Protein AF-0000000080791227 (afdb_homodimer)

Sequence (488 aa):
MPSHAVRETRANKLRRFLRPTVAQGVLGIAFCLVAAVGVVQIRSTATVDPYSSMRRADLVQMLAGLNAESGRLDEQINQLKGTRDDLRSGVDSSNVAADQASQRLSQLELLAGTVPAQGPGIRITISAPAGKVTANAMLDNIEELRDAGAEAIEINDSLRVVASTWFADGDNVLIANGQQLSLPLTVDVIGEPHELAEASRFRGGLVSQMESQKVGGSVKIDTPAQVEIDSTATVTTPRWAKPAMPSHAVRETRANKLRRFLRPTVAQGVLGIAFCLVAAVGVVQIRSTATVDPYSSMRRADLVQMLAGLNAESGRLDEQINQLKGTRDDLRSGVDSSNVAADQASQRLSQLELLAGTVPAQGPGIRITISAPAGKVTANAMLDNIEELRDAGAEAIEINDSLRVVASTWFADGDNVLIANGQQLSLPLTVDVIGEPHELAEASRFRGGLVSQMESQKVGGSVKIDTPAQVEIDSTATVTTPRWAKPA

Radius of gyration: 34.33 Å; Cα contacts (8 Å, |Δi|>4): 694; chains: 2; bounding box: 68×124×84 Å

pLDDT: mean 75.02, std 24.61, range [28.92, 98.88]

Structure (mmCIF, N/CA/C/O backbone):
data_AF-0000000080791227-model_v1
#
loop_
_entity.id
_entity.type
_entity.pdbx_description
1 polymer 'Division initiation protein'
#
loop_
_atom_site.group_PDB
_atom_site.id
_atom_site.type_symbol
_atom_site.label_atom_id
_atom_site.label_alt_id
_atom_site.label_comp_id
_atom_site.label_asym_id
_atom_site.label_entity_id
_atom_site.label_seq_id
_atom_site.pdbx_PDB_ins_code
_atom_site.Cartn_x
_atom_site.Cartn_y
_atom_site.Cartn_z
_atom_site.occupancy
_atom_site.B_iso_or_equiv
_atom_site.auth_seq_id
_atom_site.auth_comp_id
_atom_site.auth_asym_id
_atom_site.auth_atom_id
_atom_site.pdbx_PDB_model_num
ATOM 1 N N . MET A 1 1 ? -36.656 85 18.703 1 29.25 1 MET A N 1
ATOM 2 C CA . MET A 1 1 ? -35.531 84.938 17.766 1 29.25 1 MET A CA 1
ATOM 3 C C . MET A 1 1 ? -34.781 83.625 17.906 1 29.25 1 MET A C 1
ATOM 5 O O . MET A 1 1 ? -34.281 83.312 18.984 1 29.25 1 MET A O 1
ATOM 9 N N . PRO A 1 2 ? -35 82.5 17.109 1 40.31 2 PRO A N 1
ATOM 10 C CA . PRO A 1 2 ? -34.656 81.125 17.203 1 40.31 2 PRO A CA 1
ATOM 11 C C . PRO A 1 2 ? -33.188 80.812 16.922 1 40.31 2 PRO A C 1
ATOM 13 O O . PRO A 1 2 ? -32.594 81.5 16.094 1 40.31 2 PRO A O 1
ATOM 16 N N . SER A 1 3 ? -32.312 80.562 17.906 1 37.28 3 SER A N 1
ATOM 17 C CA . SER A 1 3 ? -30.891 80.312 18 1 37.28 3 SER A CA 1
ATOM 18 C C . SER A 1 3 ? -30.469 79.125 17.109 1 37.28 3 SER A C 1
ATOM 20 O O . SER A 1 3 ? -31 78.062 17.234 1 37.28 3 SER A O 1
ATOM 22 N N . HIS A 1 4 ? -30.094 79.438 15.836 1 38.78 4 HIS A N 1
ATOM 23 C CA . HIS A 1 4 ? -29.797 78.562 14.711 1 38.78 4 HIS A CA 1
ATOM 24 C C . HIS A 1 4 ? -28.516 77.75 14.969 1 38.78 4 HIS A C 1
ATOM 26 O O . HIS A 1 4 ? -27.438 78.312 15.102 1 38.78 4 HIS A O 1
ATOM 32 N N . ALA A 1 5 ? -28.516 76.688 15.742 1 46.34 5 ALA A N 1
ATOM 33 C CA . ALA A 1 5 ? -27.438 75.75 16.078 1 46.34 5 ALA A CA 1
ATOM 34 C C . ALA A 1 5 ? -26.75 75.25 14.812 1 46.34 5 ALA A C 1
ATOM 36 O O . ALA A 1 5 ? -27.391 74.625 13.961 1 46.34 5 ALA A O 1
ATOM 37 N N . VAL A 1 6 ? -25.781 76 14.383 1 40.78 6 VAL A N 1
ATOM 38 C CA . VAL A 1 6 ? -24.969 75.812 13.195 1 40.78 6 VAL A CA 1
ATOM 39 C C . VAL A 1 6 ? -24.344 74.375 13.227 1 40.78 6 VAL A C 1
ATOM 41 O O . VAL A 1 6 ? -23.703 74 14.211 1 40.78 6 VAL A O 1
ATOM 44 N N . ARG A 1 7 ? -24.797 73.438 12.367 1 40.41 7 ARG A N 1
ATOM 45 C CA . ARG A 1 7 ? -24.484 72.062 12.047 1 40.41 7 ARG A CA 1
ATOM 46 C C . ARG A 1 7 ? -23.047 71.938 11.578 1 40.41 7 ARG A C 1
ATOM 48 O O . ARG A 1 7 ? -22.688 72.375 10.492 1 40.41 7 ARG A O 1
ATOM 55 N N . GLU A 1 8 ? -22.094 72.062 12.508 1 41.81 8 GLU A N 1
ATOM 56 C CA . GLU A 1 8 ? -20.688 71.938 12.188 1 41.81 8 GLU A CA 1
ATOM 57 C C . GLU A 1 8 ? -20.438 70.625 11.438 1 41.81 8 GLU A C 1
ATOM 59 O O . GLU A 1 8 ? -20.781 69.562 11.93 1 41.81 8 GLU A O 1
ATOM 64 N N . THR A 1 9 ? -20.5 70.688 10.086 1 38.62 9 THR A N 1
ATOM 65 C CA . THR A 1 9 ? -20.469 69.562 9.125 1 38.62 9 THR A CA 1
ATOM 66 C C . THR A 1 9 ? -19.156 68.812 9.211 1 38.62 9 THR A C 1
ATOM 68 O O . THR A 1 9 ? -18.094 69.375 9.414 1 38.62 9 THR A O 1
ATOM 71 N N . ARG A 1 10 ? -19.172 67.5 9.359 1 41.47 10 ARG A N 1
ATOM 72 C CA . ARG A 1 10 ? -18.266 66.375 9.523 1 41.47 10 ARG A CA 1
ATOM 73 C C . ARG A 1 10 ? -17.172 66.438 8.453 1 41.47 10 ARG A C 1
ATOM 75 O O . ARG A 1 10 ? -16.344 65.5 8.391 1 41.47 10 ARG A O 1
ATOM 82 N N . ALA A 1 11 ? -17.203 67.312 7.449 1 44.03 11 ALA A N 1
ATOM 83 C CA . ALA A 1 11 ? -16.312 67.25 6.289 1 44.03 11 ALA A CA 1
ATOM 84 C C . ALA A 1 11 ? -14.883 67.562 6.68 1 44.03 11 ALA A C 1
ATOM 86 O O . ALA A 1 11 ? -13.938 67.188 5.992 1 44.03 11 ALA A O 1
ATOM 87 N N . ASN A 1 12 ? -14.664 68.438 7.578 1 40 12 ASN A N 1
ATOM 88 C CA . ASN A 1 12 ? -13.336 69.062 7.691 1 40 12 ASN A CA 1
ATOM 89 C C . ASN A 1 12 ? -12.312 68.062 8.188 1 40 12 ASN A C 1
ATOM 91 O O . ASN A 1 12 ? -11.109 68.312 8.195 1 40 12 ASN A O 1
ATOM 95 N N . LYS A 1 13 ? -12.867 67.062 8.906 1 41.91 13 LYS A N 1
ATOM 96 C CA . LYS A 1 13 ? -11.844 66.25 9.57 1 41.91 13 LYS A CA 1
ATOM 97 C C . LYS A 1 13 ? -11.094 65.375 8.57 1 41.91 13 LYS A C 1
ATOM 99 O O . LYS A 1 13 ? -10.062 64.812 8.906 1 41.91 13 LYS A O 1
ATOM 104 N N . LEU A 1 14 ? -11.641 65.125 7.301 1 41.56 14 LEU A N 1
ATOM 105 C CA . LEU A 1 14 ? -11.016 64.188 6.375 1 41.56 14 LEU A CA 1
ATOM 106 C C . LEU A 1 14 ? -9.773 64.812 5.738 1 41.56 14 LEU A C 1
ATOM 108 O O . LEU A 1 14 ? -8.891 64.062 5.262 1 41.56 14 LEU A O 1
ATOM 112 N N . ARG A 1 15 ? -9.578 66.125 5.539 1 40.09 15 ARG A N 1
ATOM 113 C CA . ARG A 1 15 ? -8.516 66.75 4.766 1 40.09 15 ARG A CA 1
ATOM 114 C C . ARG A 1 15 ? -7.164 66.562 5.449 1 40.09 15 ARG A C 1
ATOM 116 O O . ARG A 1 15 ? -6.117 66.75 4.82 1 40.09 15 ARG A O 1
ATOM 123 N N . ARG A 1 16 ? -7.238 66.688 6.789 1 40.34 16 ARG A N 1
ATOM 124 C CA . ARG A 1 16 ? -5.902 66.812 7.367 1 40.34 16 ARG A CA 1
ATOM 125 C C . ARG A 1 16 ? -5.098 65.562 7.164 1 40.34 16 ARG A C 1
ATOM 127 O O . ARG A 1 16 ? -3.912 65.5 7.5 1 40.34 16 ARG A O 1
ATOM 134 N N . PHE A 1 17 ? -5.801 64.5 6.98 1 42.5 17 PHE A N 1
ATOM 135 C CA . PHE A 1 17 ? -5.039 63.25 6.957 1 42.5 17 PHE A CA 1
ATOM 136 C C . PHE A 1 17 ? -4.219 63.156 5.68 1 42.5 17 PHE A C 1
ATOM 138 O O . PHE A 1 17 ? -3.488 62.188 5.488 1 42.5 17 PHE A O 1
ATOM 145 N N . LEU A 1 18 ? -4.508 63.969 4.559 1 45.19 18 LEU A N 1
ATOM 146 C CA . LEU A 1 18 ? -3.816 63.75 3.291 1 45.19 18 LEU A CA 1
ATOM 147 C C . LEU A 1 18 ? -2.445 64.438 3.301 1 45.19 18 LEU A C 1
ATOM 149 O O . LEU A 1 18 ? -1.857 64.625 2.244 1 45.19 18 LEU A O 1
ATOM 153 N N . ARG A 1 19 ? -1.965 65.125 4.281 1 42.69 19 ARG A N 1
ATOM 154 C CA . ARG A 1 19 ? -0.678 65.75 4.027 1 42.69 19 ARG A CA 1
ATOM 155 C C . ARG A 1 19 ? 0.399 64.688 3.725 1 42.69 19 ARG A C 1
ATOM 157 O O . ARG A 1 19 ? 0.808 63.969 4.609 1 42.69 19 ARG A O 1
ATOM 164 N N . PRO A 1 20 ? 0.589 64.438 2.379 1 48.31 20 PRO A N 1
ATOM 165 C CA . PRO A 1 20 ? 1.566 63.406 1.992 1 48.31 20 PRO A CA 1
ATOM 166 C C . PRO A 1 20 ? 2.998 63.781 2.35 1 48.31 20 PRO A C 1
ATOM 168 O O . PRO A 1 20 ? 3.422 64.938 2.076 1 48.31 20 PRO A O 1
ATOM 171 N N . THR A 1 21 ? 3.557 63.375 3.506 1 48.25 21 THR A N 1
ATOM 172 C CA . THR A 1 21 ? 4.945 63.688 3.803 1 48.25 21 THR A CA 1
ATOM 173 C C . THR A 1 21 ? 5.863 63.25 2.666 1 48.25 21 THR A C 1
ATOM 175 O O . THR A 1 21 ? 5.52 62.375 1.899 1 48.25 21 THR A O 1
ATOM 178 N N . VAL A 1 22 ? 6.887 63.969 2.26 1 54.53 22 VAL A N 1
ATOM 179 C CA . VAL A 1 22 ? 7.895 63.781 1.222 1 54.53 22 VAL A CA 1
ATOM 180 C C . VAL A 1 22 ? 8.32 62.312 1.18 1 54.53 22 VAL A C 1
ATOM 182 O O . VAL A 1 22 ? 8.492 61.75 0.101 1 54.53 22 VAL A O 1
ATOM 185 N N . ALA A 1 23 ? 8.406 61.75 2.34 1 52.22 23 ALA A N 1
ATOM 186 C CA . ALA A 1 23 ? 8.781 60.344 2.414 1 52.22 23 ALA A CA 1
ATOM 187 C C . ALA A 1 23 ? 7.707 59.469 1.802 1 52.22 23 ALA A C 1
ATOM 189 O O . ALA A 1 23 ? 8.016 58.469 1.147 1 52.22 23 ALA A O 1
ATOM 190 N N . GLN A 1 24 ? 6.496 59.812 1.904 1 52.59 24 GLN A N 1
ATOM 191 C CA . GLN A 1 24 ? 5.41 59.062 1.297 1 52.59 24 GLN A CA 1
ATOM 192 C C . GLN A 1 24 ? 5.379 59.25 -0.216 1 52.59 24 GLN A C 1
ATOM 194 O O . GLN A 1 24 ? 5.047 58.312 -0.961 1 52.59 24 GLN A O 1
ATOM 199 N N . GLY A 1 25 ? 5.816 60.375 -0.641 1 56.75 25 GLY A N 1
ATOM 200 C CA . GLY A 1 25 ? 5.926 60.625 -2.068 1 56.75 25 GLY A CA 1
ATOM 201 C C . GLY A 1 25 ? 7.004 59.812 -2.742 1 56.75 25 GLY A C 1
ATOM 202 O O . GLY A 1 25 ? 6.773 59.25 -3.809 1 56.75 25 GLY A O 1
ATOM 203 N N . VAL A 1 26 ? 8.18 59.781 -2.082 1 59.03 26 VAL A N 1
ATOM 204 C CA . VAL A 1 26 ? 9.289 59 -2.639 1 59.03 26 VAL A CA 1
ATOM 205 C C . VAL A 1 26 ? 8.945 57.531 -2.658 1 59.03 26 VAL A C 1
ATOM 207 O O . VAL A 1 26 ? 9.203 56.844 -3.646 1 59.03 26 VAL A O 1
ATOM 210 N N . LEU A 1 27 ? 8.312 57.062 -1.612 1 55.62 27 LEU A N 1
ATOM 211 C CA . LEU A 1 27 ? 7.906 55.656 -1.574 1 55.62 27 LEU A CA 1
ATOM 212 C C . LEU A 1 27 ? 6.816 55.375 -2.602 1 55.62 27 LEU A C 1
ATOM 214 O O . LEU A 1 27 ? 6.801 54.312 -3.227 1 55.62 27 LEU A O 1
ATOM 218 N N . GLY A 1 28 ? 6.012 56.375 -2.836 1 59.16 28 GLY A N 1
ATOM 219 C CA . GLY A 1 28 ? 5 56.219 -3.871 1 59.16 28 GLY A CA 1
ATOM 220 C C . GLY A 1 28 ? 5.586 56.156 -5.27 1 59.16 28 GLY A C 1
ATOM 221 O O . GLY A 1 28 ? 5.195 55.281 -6.066 1 59.16 28 GLY A O 1
ATOM 222 N N . ILE A 1 29 ? 6.57 56.969 -5.48 1 64.56 29 ILE A N 1
ATOM 223 C CA . ILE A 1 29 ? 7.207 56.969 -6.793 1 64.56 29 ILE A CA 1
ATOM 224 C C . ILE A 1 29 ? 8.008 55.688 -6.965 1 64.56 29 ILE A C 1
ATOM 226 O O . ILE A 1 29 ? 7.965 55.031 -8.023 1 64.56 29 ILE A O 1
ATOM 230 N N . ALA A 1 30 ? 8.695 55.281 -5.906 1 56.53 30 ALA A N 1
ATOM 231 C CA . ALA A 1 30 ? 9.43 54.031 -6.004 1 56.53 30 ALA A CA 1
ATOM 232 C C . ALA A 1 30 ? 8.477 52.844 -6.23 1 56.53 30 ALA A C 1
ATOM 234 O O . ALA A 1 30 ? 8.75 51.969 -7.055 1 56.53 30 ALA A O 1
ATOM 235 N N . PHE A 1 31 ? 7.293 52.875 -5.621 1 60.03 31 PHE A N 1
ATOM 236 C CA . PHE A 1 31 ? 6.32 51.812 -5.844 1 60.03 31 PHE A CA 1
ATOM 237 C C . PHE A 1 31 ? 5.719 51.906 -7.242 1 60.03 31 PHE A C 1
ATOM 239 O O . PHE A 1 31 ? 5.52 50.906 -7.914 1 60.03 31 PHE A O 1
ATOM 246 N N . CYS A 1 32 ? 5.523 53.062 -7.699 1 60 32 CYS A N 1
ATOM 247 C CA . CYS A 1 32 ? 5.023 53.25 -9.062 1 60 32 CYS A CA 1
ATOM 248 C C . CYS A 1 32 ? 6.051 52.781 -10.086 1 60 32 CYS A C 1
ATOM 250 O O . CYS A 1 32 ? 5.703 52.125 -11.07 1 60 32 CYS A O 1
ATOM 252 N N . LEU A 1 33 ? 7.289 53 -9.828 1 60.31 33 LEU A N 1
ATOM 253 C CA . LEU A 1 33 ? 8.328 52.562 -10.766 1 60.31 33 LEU A CA 1
ATOM 254 C C . LEU A 1 33 ? 8.5 51.062 -10.734 1 60.31 33 LEU A C 1
ATOM 256 O O . LEU A 1 33 ? 8.617 50.438 -11.789 1 60.31 33 LEU A O 1
ATOM 260 N N . VAL A 1 34 ? 8.453 50.406 -9.555 1 57.75 34 VAL A N 1
ATOM 261 C CA . VAL A 1 34 ? 8.562 48.969 -9.492 1 57.75 34 VAL A CA 1
ATOM 262 C C . VAL A 1 34 ? 7.328 48.312 -10.133 1 57.75 34 VAL A C 1
ATOM 264 O O . VAL A 1 34 ? 7.441 47.344 -10.875 1 57.75 34 VAL A O 1
ATOM 267 N N . ALA A 1 35 ? 6.18 48.906 -9.961 1 53.12 35 ALA A N 1
ATOM 268 C CA . ALA A 1 35 ? 4.973 48.406 -10.602 1 53.12 35 ALA A CA 1
ATOM 269 C C . ALA A 1 35 ? 5.035 48.562 -12.117 1 53.12 35 ALA A C 1
ATOM 271 O O . ALA A 1 35 ? 4.629 47.688 -12.875 1 53.12 35 ALA A O 1
ATOM 272 N N . ALA A 1 36 ? 5.562 49.594 -12.547 1 54.34 36 ALA A N 1
ATOM 273 C CA . ALA A 1 36 ? 5.68 49.844 -13.984 1 54.34 36 ALA A CA 1
ATOM 274 C C . ALA A 1 36 ? 6.672 48.875 -14.625 1 54.34 36 ALA A C 1
ATOM 276 O O . ALA A 1 36 ? 6.422 48.312 -15.703 1 54.34 36 ALA A O 1
ATOM 277 N N . VAL A 1 37 ? 7.832 48.625 -13.992 1 53.78 37 VAL A N 1
ATOM 278 C CA . VAL A 1 37 ? 8.773 47.656 -14.531 1 53.78 37 VAL A CA 1
ATOM 279 C C . VAL A 1 37 ? 8.148 46.25 -14.492 1 53.78 37 VAL A C 1
ATOM 281 O O . VAL A 1 37 ? 8.32 45.469 -15.422 1 53.78 37 VAL A O 1
ATOM 284 N N . GLY A 1 38 ? 7.355 45.906 -13.484 1 45.25 38 GLY A N 1
ATOM 285 C CA . GLY A 1 38 ? 6.652 44.656 -13.43 1 45.25 38 GLY A CA 1
ATOM 286 C C . GLY A 1 38 ? 5.637 44.469 -14.539 1 45.25 38 GLY A C 1
ATOM 287 O 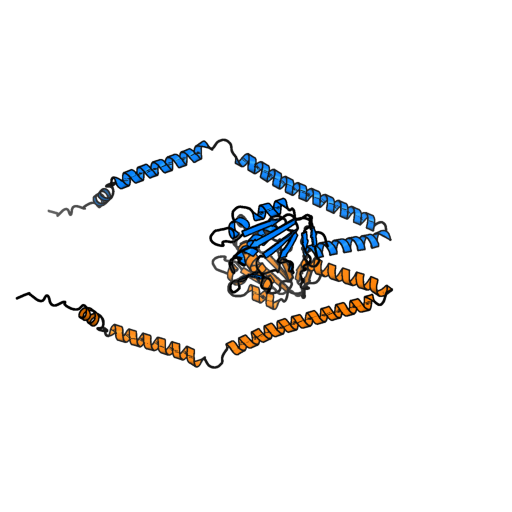O . GLY A 1 38 ? 5.523 43.406 -15.133 1 45.25 38 GLY A O 1
ATOM 288 N N . VAL A 1 39 ? 4.945 45.531 -14.75 1 47.53 39 VAL A N 1
ATOM 289 C CA . VAL A 1 39 ? 3.947 45.438 -15.812 1 47.53 39 VAL A CA 1
ATOM 290 C C . VAL A 1 39 ? 4.641 45.375 -17.172 1 47.53 39 VAL A C 1
ATOM 292 O O . VAL A 1 39 ? 4.199 44.625 -18.062 1 47.53 39 VAL A O 1
ATOM 295 N N . VAL A 1 40 ? 5.664 46.156 -17.344 1 45.12 40 VAL A N 1
ATOM 296 C CA . VAL A 1 40 ? 6.301 46.094 -18.656 1 45.12 40 VAL A CA 1
ATOM 297 C C . VAL A 1 40 ? 6.941 44.719 -18.844 1 45.12 40 VAL A C 1
ATOM 299 O O . VAL A 1 40 ? 6.922 44.188 -19.953 1 45.12 40 VAL A O 1
ATOM 302 N N . GLN A 1 41 ? 7.613 44.156 -17.781 1 39.53 41 GLN A N 1
ATOM 303 C CA . GLN A 1 41 ? 8.242 42.844 -18.031 1 39.53 41 GLN A CA 1
ATOM 304 C C . GLN A 1 41 ? 7.199 41.781 -18.312 1 39.53 41 GLN A C 1
ATOM 306 O O . GLN A 1 41 ? 7.484 40.812 -19 1 39.53 41 GLN A O 1
ATOM 311 N N . ILE A 1 42 ? 6.008 41.875 -17.688 1 35.88 42 ILE A N 1
ATOM 312 C CA . ILE A 1 42 ? 5.02 40.844 -18.031 1 35.88 42 ILE A CA 1
ATOM 313 C C . ILE A 1 42 ? 4.531 41.062 -19.469 1 35.88 42 ILE A C 1
ATOM 315 O O . ILE A 1 42 ? 4.141 40.125 -20.141 1 35.88 42 ILE A O 1
ATOM 319 N N . ARG A 1 43 ? 4.398 42.312 -19.891 1 34.75 43 ARG A N 1
ATOM 320 C CA . ARG A 1 43 ? 3.783 42.469 -21.203 1 34.75 43 ARG A CA 1
ATOM 321 C C . ARG A 1 43 ? 4.758 42.094 -22.312 1 34.75 43 ARG A C 1
ATOM 323 O O . ARG A 1 43 ? 4.359 41.938 -23.469 1 34.75 43 ARG A O 1
ATOM 330 N N . SER A 1 44 ? 6.082 42.438 -22.172 1 34 44 SER A N 1
ATOM 331 C CA . SER A 1 44 ? 6.82 42.25 -23.422 1 34 44 SER A CA 1
ATOM 332 C C . SER A 1 44 ? 6.961 40.75 -23.734 1 34 44 SER A C 1
ATOM 334 O O . SER A 1 44 ? 7.348 40.406 -24.844 1 34 44 SER A O 1
ATOM 336 N N . THR A 1 45 ? 7.355 39.906 -22.75 1 34.94 45 THR A N 1
ATOM 337 C CA . THR A 1 45 ? 7.648 38.562 -23.25 1 34.94 45 THR A CA 1
ATOM 338 C C . THR A 1 45 ? 6.367 37.844 -23.672 1 34.94 45 THR A C 1
ATOM 340 O O . THR A 1 45 ? 5.875 36.969 -22.938 1 34.94 45 THR A O 1
ATOM 343 N N . ALA A 1 46 ? 5.309 38.562 -24 1 30.89 46 ALA A N 1
ATOM 344 C CA . ALA A 1 46 ? 3.998 38.062 -24.391 1 30.89 46 ALA A CA 1
ATOM 345 C C . ALA A 1 46 ? 4.113 37.125 -25.578 1 30.89 46 ALA A C 1
ATOM 347 O O . ALA A 1 46 ? 3.205 36.312 -25.844 1 30.89 46 ALA A O 1
ATOM 348 N N . THR A 1 47 ? 4.832 37.531 -26.562 1 32.28 47 THR A N 1
ATOM 349 C CA . THR A 1 47 ? 4.422 37 -27.859 1 32.28 47 THR A CA 1
ATOM 350 C C . THR A 1 47 ? 4.711 35.5 -27.938 1 32.28 47 THR A C 1
ATOM 352 O O . THR A 1 47 ? 4.035 34.781 -28.672 1 32.28 47 THR A O 1
ATOM 355 N N . VAL A 1 48 ? 6.059 35.094 -27.875 1 34.06 48 VAL A N 1
ATOM 356 C CA . VAL A 1 48 ? 6.316 33.719 -28.312 1 34.06 48 VAL A CA 1
ATOM 357 C C . VAL A 1 48 ? 5.785 32.719 -27.266 1 34.06 48 VAL A C 1
ATOM 359 O O . VAL A 1 48 ? 6.207 32.75 -26.109 1 34.06 48 VAL A O 1
ATOM 362 N N . ASP A 1 49 ? 4.543 32.344 -27.281 1 33.78 49 ASP A N 1
ATOM 363 C CA . ASP A 1 49 ? 3.781 31.484 -26.375 1 33.78 49 ASP A CA 1
ATOM 364 C C . ASP A 1 49 ? 4.594 30.266 -25.969 1 33.78 49 ASP A C 1
ATOM 366 O O . ASP A 1 49 ? 4.848 29.375 -26.797 1 33.78 49 ASP A O 1
ATOM 370 N N . PRO A 1 50 ? 5.68 30.406 -25.094 1 34.22 50 PRO A N 1
ATOM 371 C CA . PRO A 1 50 ? 6.562 29.281 -24.75 1 34.22 50 PRO A CA 1
ATOM 372 C C . PRO A 1 50 ? 5.797 28.031 -24.344 1 34.22 50 PRO A C 1
ATOM 374 O O . PRO A 1 50 ? 6.402 27 -24.031 1 34.22 50 PRO A O 1
ATOM 377 N N . TYR A 1 51 ? 4.605 28.203 -23.906 1 33.97 51 TYR A N 1
ATOM 378 C CA . TYR A 1 51 ? 3.818 27.047 -23.469 1 33.97 51 TYR A CA 1
ATOM 379 C C . TYR A 1 51 ? 3.449 26.172 -24.656 1 33.97 51 TYR A C 1
ATOM 381 O O . TYR A 1 51 ? 2.779 25.141 -24.5 1 33.97 51 TYR A O 1
ATOM 389 N N . SER A 1 52 ? 3.551 26.703 -25.906 1 37.34 52 SER A N 1
ATOM 390 C CA . SER A 1 52 ? 3.281 25.812 -27.031 1 37.34 52 SER A CA 1
ATOM 391 C C . SER A 1 52 ? 4.281 24.672 -27.078 1 37.34 52 SER A C 1
ATOM 393 O O . SER A 1 52 ? 3.955 23.578 -27.531 1 37.34 52 SER A O 1
ATOM 395 N N . SER A 1 53 ? 5.578 24.953 -26.75 1 37.19 53 SER A N 1
ATOM 396 C CA . SER A 1 53 ? 6.594 23.906 -26.844 1 37.19 53 SER A CA 1
ATOM 397 C C . SER A 1 53 ? 6.473 22.922 -25.672 1 37.19 53 SER A C 1
ATOM 399 O O . SER A 1 53 ? 6.723 21.719 -25.844 1 37.19 53 SER A O 1
ATOM 401 N N . MET A 1 54 ? 6.27 23.516 -24.453 1 36.81 54 MET A N 1
ATOM 402 C CA . MET A 1 54 ? 6.152 22.547 -23.375 1 36.81 54 MET A CA 1
ATOM 403 C C . MET A 1 54 ? 4.871 21.734 -23.516 1 36.81 54 MET A C 1
ATOM 405 O O . MET A 1 54 ? 4.797 20.594 -23.062 1 36.81 54 MET A O 1
ATOM 409 N N . ARG A 1 55 ? 3.828 22.297 -24.203 1 41.47 55 ARG A N 1
ATOM 410 C CA . ARG A 1 55 ? 2.582 21.562 -24.406 1 41.47 55 ARG A CA 1
ATOM 411 C C . ARG A 1 55 ? 2.771 20.438 -25.406 1 41.47 55 ARG A C 1
ATOM 413 O O . ARG A 1 55 ? 2.215 19.344 -25.234 1 41.47 55 ARG A O 1
ATOM 420 N N . ARG A 1 56 ? 3.566 20.719 -26.453 1 41.59 56 ARG A N 1
ATOM 421 C CA . ARG A 1 56 ? 3.785 19.641 -27.422 1 41.59 56 ARG A CA 1
ATOM 422 C C . ARG A 1 56 ? 4.645 18.531 -26.828 1 41.59 56 ARG A C 1
ATOM 424 O O . ARG A 1 56 ? 4.371 17.359 -27.047 1 41.59 56 ARG A O 1
ATOM 431 N N . ALA A 1 57 ? 5.656 19 -26.016 1 41.47 57 ALA A N 1
ATOM 432 C CA . ALA A 1 57 ? 6.508 17.984 -25.391 1 41.47 57 ALA A CA 1
ATOM 433 C C . ALA A 1 57 ? 5.727 17.172 -24.359 1 41.47 57 ALA A C 1
ATOM 435 O O . ALA A 1 57 ? 5.941 15.969 -24.219 1 41.47 57 ALA A O 1
ATOM 436 N N . ASP A 1 58 ? 4.84 17.812 -23.672 1 46.38 58 ASP A N 1
ATOM 437 C CA . ASP A 1 58 ? 4.004 17.094 -22.703 1 46.38 58 ASP A CA 1
ATOM 438 C C . ASP A 1 58 ? 3.006 16.172 -23.422 1 46.38 58 ASP A C 1
ATOM 440 O O . ASP A 1 58 ? 2.773 15.047 -22.984 1 46.38 58 ASP A O 1
ATOM 444 N N . LEU A 1 59 ? 2.402 16.719 -24.547 1 44.75 59 LEU A N 1
ATOM 445 C CA . LEU A 1 59 ? 1.517 15.844 -25.312 1 44.75 59 LEU A CA 1
ATOM 446 C C . LEU A 1 59 ? 2.301 14.711 -25.969 1 44.75 59 LEU A C 1
ATOM 448 O O . LEU A 1 59 ? 1.848 13.562 -25.969 1 44.75 59 LEU A O 1
ATOM 452 N N . VAL A 1 60 ? 3.529 15.031 -26.453 1 46.22 60 VAL A N 1
ATOM 453 C CA . VAL A 1 60 ? 4.375 13.992 -27.031 1 46.22 60 VAL A CA 1
ATOM 454 C C . VAL A 1 60 ? 4.812 13.023 -25.922 1 46.22 60 VAL A C 1
ATOM 456 O O . VAL A 1 60 ? 4.844 11.805 -26.141 1 46.22 60 VAL A O 1
ATOM 459 N N . GLN A 1 61 ? 5.016 13.523 -24.703 1 44.47 61 GLN A N 1
ATOM 460 C CA . GLN A 1 61 ? 5.344 12.648 -23.594 1 44.47 61 GLN A CA 1
ATOM 461 C C . GLN A 1 61 ? 4.121 11.859 -23.141 1 44.47 61 GLN A C 1
ATOM 463 O O . GLN A 1 61 ? 4.227 10.672 -22.812 1 44.47 61 GLN A O 1
ATOM 468 N N . MET A 1 62 ? 3.018 12.461 -23.156 1 44.5 62 MET A N 1
ATOM 469 C CA . MET A 1 62 ? 1.793 11.703 -22.906 1 44.5 62 MET A CA 1
ATOM 470 C C . MET A 1 62 ? 1.525 10.703 -24.016 1 44.5 62 MET A C 1
ATOM 472 O O . MET A 1 62 ? 1.158 9.555 -23.766 1 44.5 62 MET A O 1
ATOM 476 N N . LEU A 1 63 ? 1.682 11.172 -25.297 1 45.66 63 LEU A N 1
ATOM 477 C CA . LEU A 1 63 ? 1.515 10.266 -26.438 1 45.66 63 LEU A CA 1
ATOM 478 C C . LEU A 1 63 ? 2.6 9.195 -26.438 1 45.66 63 LEU A C 1
ATOM 480 O O . LEU A 1 63 ? 2.328 8.031 -26.75 1 45.66 63 LEU A O 1
ATOM 484 N N . ALA A 1 64 ? 3.787 9.547 -26.047 1 42.66 64 ALA A N 1
ATOM 485 C CA . ALA A 1 64 ? 4.844 8.547 -25.922 1 42.66 64 ALA A CA 1
ATOM 486 C C . ALA A 1 64 ? 4.57 7.605 -24.75 1 42.66 64 ALA A C 1
ATOM 488 O O . ALA A 1 64 ? 4.82 6.402 -24.859 1 42.66 64 ALA A O 1
ATOM 489 N N . GLY A 1 65 ? 4 8.102 -23.734 1 43.91 65 GLY A N 1
ATOM 490 C CA . GLY A 1 65 ? 3.52 7.25 -22.656 1 43.91 65 GLY A CA 1
ATOM 491 C C . GLY A 1 65 ? 2.355 6.367 -23.062 1 43.91 65 GLY A C 1
ATOM 492 O O . GLY A 1 65 ? 2.336 5.172 -22.766 1 43.91 65 GLY A O 1
ATOM 493 N N . LEU A 1 66 ? 1.391 6.934 -23.797 1 42.31 66 LEU A N 1
ATOM 494 C CA . LEU A 1 66 ? 0.275 6.156 -24.312 1 42.31 66 LEU A CA 1
ATOM 495 C C . LEU A 1 66 ? 0.757 5.156 -25.359 1 42.31 66 LEU A C 1
ATOM 497 O O . LEU A 1 66 ? 0.298 4.012 -25.391 1 42.31 66 LEU A O 1
ATOM 501 N N . ASN A 1 67 ? 1.651 5.551 -26.188 1 43.19 67 ASN A N 1
ATOM 502 C CA . ASN A 1 67 ? 2.213 4.637 -27.172 1 43.19 67 ASN A CA 1
ATOM 503 C C . ASN A 1 67 ? 3.061 3.551 -26.516 1 43.19 67 ASN A C 1
ATOM 505 O O . ASN A 1 67 ? 3.01 2.389 -26.922 1 43.19 67 ASN A O 1
ATOM 509 N N . ALA A 1 68 ? 3.76 3.852 -25.531 1 43.78 68 ALA A N 1
ATOM 510 C CA . ALA A 1 68 ? 4.5 2.85 -24.766 1 43.78 68 ALA A CA 1
ATOM 511 C C . ALA A 1 68 ? 3.547 1.915 -24.016 1 43.78 68 ALA A C 1
ATOM 513 O O . ALA A 1 68 ? 3.768 0.702 -23.969 1 43.78 68 ALA A O 1
ATOM 514 N N . GLU A 1 69 ? 2.434 2.432 -23.594 1 45.19 69 GLU A N 1
ATOM 515 C CA . GLU A 1 69 ? 1.398 1.602 -22.984 1 45.19 69 GLU A CA 1
ATOM 516 C C . GLU A 1 69 ? 0.695 0.74 -24.031 1 45.19 69 GLU A C 1
ATOM 518 O O . GLU A 1 69 ? 0.448 -0.446 -23.797 1 45.19 69 GLU A O 1
ATOM 523 N N . SER A 1 70 ? 0.396 1.298 -25.141 1 46.38 70 SER A N 1
ATOM 524 C CA . SER A 1 70 ? -0.214 0.54 -26.234 1 46.38 70 SER A CA 1
ATOM 525 C C . SER A 1 70 ? 0.727 -0.547 -26.75 1 46.38 70 SER A C 1
ATOM 527 O O . SER A 1 70 ? 0.297 -1.671 -27.016 1 46.38 70 SER A O 1
ATOM 529 N N . GLY A 1 71 ? 1.93 -0.206 -26.875 1 44.25 71 GLY A N 1
ATOM 530 C CA . GLY A 1 71 ? 2.918 -1.204 -27.25 1 44.25 71 GLY A CA 1
ATOM 531 C C . GLY A 1 71 ? 3.064 -2.314 -26.219 1 44.25 71 GLY A C 1
ATOM 532 O O . GLY A 1 71 ? 3.148 -3.49 -26.578 1 44.25 71 GLY A O 1
ATOM 533 N N . ARG A 1 72 ? 2.975 -2.023 -25.078 1 46.72 72 ARG A N 1
ATOM 534 C CA . ARG A 1 72 ? 3.02 -3.004 -24 1 46.72 72 ARG A CA 1
ATOM 535 C C . ARG A 1 72 ? 1.765 -3.871 -23.984 1 46.72 72 ARG A C 1
ATOM 537 O O . ARG A 1 72 ? 1.848 -5.09 -23.828 1 46.72 72 ARG A O 1
ATOM 544 N N . LEU A 1 73 ? 0.566 -3.338 -24.219 1 43.78 73 LEU A N 1
ATOM 545 C CA . LEU A 1 73 ? -0.667 -4.109 -24.328 1 43.78 73 LEU A CA 1
ATOM 546 C C . LEU A 1 73 ? -0.628 -5.035 -25.547 1 43.78 73 LEU A C 1
ATOM 548 O O . LEU A 1 73 ? -1.067 -6.184 -25.469 1 43.78 73 LEU A O 1
ATOM 552 N N . ASP A 1 74 ? -0.064 -4.527 -26.547 1 46 74 ASP A N 1
ATOM 553 C CA . ASP A 1 74 ? 0.062 -5.34 -27.75 1 46 74 ASP A CA 1
ATOM 554 C C . ASP A 1 74 ? 1.03 -6.5 -27.531 1 46 74 ASP A C 1
ATOM 556 O O . ASP A 1 74 ? 0.779 -7.621 -27.984 1 46 74 ASP A O 1
ATOM 560 N N . GLU A 1 75 ? 2.029 -6.312 -26.844 1 48.72 75 GLU A N 1
ATOM 561 C CA . GLU A 1 75 ? 2.967 -7.379 -26.5 1 48.72 75 GLU A CA 1
ATOM 562 C C . GLU A 1 75 ? 2.334 -8.383 -25.547 1 48.72 75 GLU A C 1
ATOM 564 O O . GLU A 1 75 ? 2.514 -9.594 -25.703 1 48.72 75 GLU A O 1
ATOM 569 N N . GLN A 1 76 ? 1.543 -7.93 -24.641 1 48 76 GLN A N 1
ATOM 570 C CA . GLN A 1 76 ? 0.803 -8.82 -23.75 1 48 76 GLN A CA 1
ATOM 571 C C . GLN A 1 76 ? -0.242 -9.625 -24.531 1 48 76 GLN A C 1
ATOM 573 O O . GLN A 1 76 ? -0.39 -10.828 -24.328 1 48 76 GLN A O 1
ATOM 578 N N . ILE A 1 77 ? -0.935 -8.977 -25.375 1 45.09 77 ILE A N 1
ATOM 579 C CA . ILE A 1 77 ? -1.923 -9.656 -26.219 1 45.09 77 ILE A CA 1
ATOM 580 C C . ILE A 1 77 ? -1.236 -10.719 -27.062 1 45.09 77 ILE A C 1
ATOM 582 O O . ILE A 1 77 ? -1.727 -11.844 -27.172 1 45.09 77 ILE A O 1
ATOM 586 N N . ASN A 1 78 ? -0.184 -10.375 -27.578 1 47.16 78 ASN A N 1
ATOM 587 C CA . ASN A 1 78 ? 0.534 -11.328 -28.406 1 47.16 78 ASN A CA 1
ATOM 588 C C . ASN A 1 78 ? 1.076 -12.492 -27.594 1 47.16 78 ASN A C 1
ATOM 590 O O . ASN A 1 78 ? 1.03 -13.648 -28.031 1 47.16 78 ASN A O 1
ATOM 594 N N . GLN A 1 79 ? 1.523 -12.234 -26.438 1 50.84 79 GLN A N 1
ATOM 595 C CA . GLN A 1 79 ? 1.936 -13.305 -25.531 1 50.84 79 GLN A CA 1
ATOM 596 C C . GLN A 1 79 ? 0.747 -14.172 -25.109 1 50.84 79 GLN A C 1
ATOM 598 O O . GLN A 1 79 ? 0.856 -15.398 -25.062 1 50.84 79 GLN A O 1
ATOM 603 N N . LEU A 1 80 ? -0.389 -13.586 -24.859 1 47.38 80 LEU A N 1
ATOM 604 C CA . LEU A 1 80 ? -1.594 -14.336 -24.5 1 47.38 80 LEU A CA 1
ATOM 605 C C . LEU A 1 80 ? -2.074 -15.172 -25.688 1 47.38 80 LEU A C 1
ATOM 607 O O . LEU A 1 80 ? -2.5 -16.312 -25.5 1 47.38 80 LEU A O 1
ATOM 611 N N . LYS A 1 81 ? -2.014 -14.625 -26.812 1 46.94 81 LYS A N 1
ATOM 612 C CA . LYS A 1 81 ? -2.373 -15.375 -28.016 1 46.94 81 LYS A CA 1
ATOM 613 C C . LYS A 1 81 ? -1.425 -16.547 -28.25 1 46.94 81 LYS A C 1
ATOM 615 O O . LYS A 1 81 ? -1.859 -17.641 -28.609 1 46.94 81 LYS A O 1
ATOM 620 N N . GLY A 1 82 ? -0.2 -16.297 -27.969 1 45.41 82 GLY A N 1
ATOM 621 C CA . GLY A 1 82 ? 0.768 -17.391 -28.062 1 45.41 82 GLY A CA 1
ATOM 622 C C . GLY A 1 82 ? 0.534 -18.484 -27.047 1 45.41 82 GLY A C 1
ATOM 623 O O . GLY A 1 82 ? 0.568 -19.672 -27.375 1 45.41 82 GLY A O 1
ATOM 624 N N . THR A 1 83 ? 0.245 -18.094 -25.922 1 48.41 83 THR A N 1
ATOM 625 C CA . THR A 1 83 ? -0.067 -19.062 -24.875 1 48.41 83 THR A CA 1
ATOM 626 C C . THR A 1 83 ? -1.36 -19.797 -25.188 1 48.41 83 THR A C 1
ATOM 628 O O . THR A 1 83 ? -1.449 -21.016 -25 1 48.41 83 THR A O 1
ATOM 631 N N . ARG A 1 84 ? -2.35 -19.141 -25.594 1 39.78 84 ARG A N 1
ATOM 632 C CA . ARG A 1 84 ? -3.596 -19.766 -26.031 1 39.78 84 ARG A CA 1
ATOM 633 C C . ARG A 1 84 ? -3.344 -20.797 -27.109 1 39.78 84 ARG A C 1
ATOM 635 O O . ARG A 1 84 ? -3.885 -21.906 -27.062 1 39.78 84 ARG A O 1
ATOM 642 N N . ASP A 1 85 ? -2.652 -20.453 -28.094 1 45.56 85 ASP A N 1
ATOM 643 C CA . ASP A 1 85 ? -2.365 -21.375 -29.203 1 45.56 85 ASP A CA 1
ATOM 644 C C . ASP A 1 85 ? -1.551 -22.578 -28.719 1 45.56 85 ASP A C 1
ATOM 646 O O . ASP A 1 85 ? -1.776 -23.703 -29.156 1 45.56 85 ASP A O 1
ATOM 650 N N . ASP A 1 86 ? -0.637 -22.25 -27.906 1 47.91 86 ASP A N 1
ATOM 651 C CA . ASP A 1 86 ? 0.142 -23.344 -27.328 1 47.91 86 ASP A CA 1
ATOM 652 C C . ASP A 1 86 ? -0.742 -24.266 -26.5 1 47.91 86 ASP A C 1
ATOM 654 O O . ASP A 1 86 ? -0.55 -25.484 -26.5 1 47.91 86 ASP A O 1
ATOM 658 N N . LEU A 1 87 ? -1.682 -23.719 -25.719 1 44.22 87 LEU A N 1
ATOM 659 C CA . LEU A 1 87 ? -2.621 -24.516 -24.938 1 44.22 87 LEU A CA 1
ATOM 660 C C . LEU A 1 87 ? -3.494 -25.375 -25.859 1 44.22 87 LEU A C 1
ATOM 662 O O . LEU A 1 87 ? -3.879 -26.484 -25.484 1 44.22 87 LEU A O 1
ATOM 666 N N . ARG A 1 88 ? -3.84 -24.922 -26.891 1 39.25 88 ARG A N 1
ATOM 667 C CA . ARG A 1 88 ? -4.645 -25.703 -27.828 1 39.25 88 ARG A CA 1
ATOM 668 C C . ARG A 1 88 ? -3.875 -26.906 -28.328 1 39.25 88 ARG A C 1
ATOM 670 O O . ARG A 1 88 ? -4.469 -27.859 -28.844 1 39.25 88 ARG A O 1
ATOM 677 N N . SER A 1 89 ? -2.689 -26.797 -28.359 1 44.47 89 SER A N 1
ATOM 678 C CA . SER A 1 89 ? -2.037 -28.016 -28.812 1 44.47 89 SER A CA 1
ATOM 679 C C . SER A 1 89 ? -1.832 -28.984 -27.656 1 44.47 89 SER A C 1
ATOM 681 O O . SER A 1 89 ? -1.271 -28.625 -26.609 1 44.47 89 SER A O 1
ATOM 683 N N . GLY A 1 90 ? -2.691 -29.641 -27.062 1 43.41 90 GLY A N 1
ATOM 684 C CA . GLY A 1 90 ? -3.049 -30.594 -26.031 1 43.41 90 GLY A CA 1
ATOM 685 C C . GLY A 1 90 ? -1.925 -30.859 -25.047 1 43.41 90 GLY A C 1
ATOM 686 O O . GLY A 1 90 ? -2.107 -30.719 -23.844 1 43.41 90 GLY A O 1
ATOM 687 N N . VAL A 1 91 ? -1.061 -31.969 -25.188 1 43.84 91 VAL A N 1
ATOM 688 C CA . VAL A 1 91 ? 0.055 -32.344 -24.328 1 43.84 91 VAL A CA 1
ATOM 689 C C . VAL A 1 91 ? 0.908 -31.125 -24.016 1 43.84 91 VAL A C 1
ATOM 691 O O . VAL A 1 91 ? 1.322 -30.938 -22.875 1 43.84 91 VAL A O 1
ATOM 694 N N . ASP A 1 92 ? 1.14 -30.141 -24.922 1 49.66 92 ASP A N 1
ATOM 695 C CA . ASP A 1 92 ? 1.936 -28.922 -24.953 1 49.66 92 ASP A CA 1
ATOM 696 C C . ASP A 1 92 ? 1.25 -27.797 -24.188 1 49.66 92 ASP A C 1
ATOM 698 O O . ASP A 1 92 ? 1.919 -26.953 -23.578 1 49.66 92 ASP A O 1
ATOM 702 N N . SER A 1 93 ? -0.063 -28.125 -23.906 1 54.38 93 SER A N 1
ATOM 703 C CA . SER A 1 93 ? -0.85 -27.094 -23.234 1 54.38 93 SER A CA 1
ATOM 704 C C . SER A 1 93 ? -0.583 -27.094 -21.734 1 54.38 93 SER A C 1
ATOM 706 O O . SER A 1 93 ? -0.476 -26.031 -21.125 1 54.38 93 SER A O 1
ATOM 708 N N . SER A 1 94 ? -0.375 -28.344 -21.25 1 59.47 94 SER A N 1
ATOM 709 C CA . SER A 1 94 ? -0.123 -28.438 -19.812 1 59.47 94 SER A CA 1
ATOM 710 C C . SER A 1 94 ? 1.232 -27.844 -19.453 1 59.47 94 SER A C 1
ATOM 712 O O . SER A 1 94 ? 1.356 -27.125 -18.453 1 59.47 94 SER A O 1
ATOM 714 N N . ASN A 1 95 ? 2.24 -28.172 -20.25 1 65.5 95 ASN A N 1
ATOM 715 C CA . ASN A 1 95 ? 3.564 -27.609 -20.016 1 65.5 95 ASN A CA 1
ATOM 716 C C . ASN A 1 95 ? 3.564 -26.094 -20.203 1 65.5 95 ASN A C 1
ATOM 718 O O . ASN A 1 95 ? 4.207 -25.375 -19.438 1 65.5 95 ASN A O 1
ATOM 722 N N . VAL A 1 96 ? 2.805 -25.688 -21.125 1 68.81 96 VAL A N 1
ATOM 723 C CA . VAL A 1 96 ? 2.709 -24.25 -21.391 1 68.81 96 VAL A CA 1
ATOM 724 C C . VAL A 1 96 ? 1.992 -23.562 -20.234 1 68.81 96 VAL A C 1
ATOM 726 O O . VAL A 1 96 ? 2.416 -22.484 -19.797 1 68.81 96 VAL A O 1
ATOM 729 N N . ALA A 1 97 ? 0.956 -24.156 -19.75 1 73.44 97 ALA A N 1
ATOM 730 C CA . ALA A 1 97 ? 0.225 -23.594 -18.625 1 73.44 97 ALA A CA 1
ATOM 731 C C . ALA A 1 97 ? 1.104 -23.547 -17.375 1 73.44 97 ALA A C 1
ATOM 733 O O . ALA A 1 97 ? 1.053 -22.578 -16.609 1 73.44 97 ALA A O 1
ATOM 734 N N . ALA A 1 98 ? 1.853 -24.547 -17.156 1 74.94 98 ALA A N 1
ATOM 735 C CA . ALA A 1 98 ? 2.758 -24.594 -16.016 1 74.94 98 ALA A CA 1
ATOM 736 C C . ALA A 1 98 ? 3.85 -23.531 -16.141 1 74.94 98 ALA A C 1
ATOM 738 O O . ALA A 1 98 ? 4.211 -22.891 -15.156 1 74.94 98 ALA A O 1
ATOM 739 N N . ASP A 1 99 ? 4.332 -23.391 -17.344 1 77.31 99 ASP A N 1
ATOM 740 C CA . ASP A 1 99 ? 5.355 -22.375 -17.594 1 77.31 99 ASP A CA 1
ATOM 741 C C . ASP A 1 99 ? 4.789 -20.969 -17.406 1 77.31 99 ASP A C 1
ATOM 743 O O . ASP A 1 99 ? 5.453 -20.109 -16.828 1 77.31 99 ASP A O 1
ATOM 747 N N . GLN A 1 100 ? 3.613 -20.766 -17.859 1 78.31 100 GLN A N 1
ATOM 748 C CA . GLN A 1 100 ? 2.969 -19.469 -17.703 1 78.31 100 GLN A CA 1
ATOM 749 C C . GLN A 1 100 ? 2.711 -19.156 -16.234 1 78.31 100 GLN A C 1
ATOM 751 O O . GLN A 1 100 ? 2.906 -18.031 -15.789 1 78.31 100 GLN A O 1
ATOM 756 N N . ALA A 1 101 ? 2.293 -20.141 -15.508 1 80.12 101 ALA A N 1
ATOM 757 C CA . ALA A 1 101 ? 2.059 -19.953 -14.078 1 80.12 101 ALA A CA 1
ATOM 758 C C . ALA A 1 101 ? 3.361 -19.641 -13.352 1 80.12 101 ALA A C 1
ATOM 760 O O . ALA A 1 101 ? 3.385 -18.797 -12.445 1 80.12 101 ALA A O 1
ATOM 761 N N . SER A 1 102 ? 4.379 -20.328 -13.758 1 82.62 102 SER A N 1
ATOM 762 C CA . SER A 1 102 ? 5.688 -20.094 -13.148 1 82.62 102 SER A CA 1
ATOM 763 C C . SER A 1 102 ? 6.191 -18.688 -13.438 1 82.62 102 SER A C 1
ATOM 765 O O . SER A 1 102 ? 6.758 -18.031 -12.555 1 82.62 102 SER A O 1
ATOM 767 N N . GLN A 1 103 ? 5.945 -18.234 -14.641 1 82.62 103 GLN A N 1
ATOM 768 C CA . GLN A 1 103 ? 6.336 -16.875 -15.016 1 82.62 103 GLN A CA 1
ATOM 769 C C . GLN A 1 103 ? 5.531 -15.836 -14.234 1 82.62 103 GLN A C 1
ATOM 771 O O . GLN A 1 103 ? 6.082 -14.836 -13.766 1 82.62 103 GLN A O 1
ATOM 776 N N . ARG A 1 104 ? 4.324 -16.094 -14.109 1 82.31 104 ARG A N 1
ATOM 777 C CA . ARG A 1 104 ? 3.459 -15.188 -13.359 1 82.31 104 ARG A CA 1
ATOM 778 C C . ARG A 1 104 ? 3.871 -15.125 -11.891 1 82.31 104 ARG A C 1
ATOM 780 O O . ARG A 1 104 ? 3.92 -14.047 -11.297 1 82.31 104 ARG A O 1
ATOM 787 N N . LEU A 1 105 ? 4.141 -16.266 -11.383 1 85.56 105 LEU A N 1
ATOM 788 C CA . LEU A 1 105 ? 4.598 -16.328 -10 1 85.56 105 LEU A CA 1
ATOM 789 C C . LEU A 1 105 ? 5.879 -15.523 -9.812 1 85.56 105 LEU A C 1
ATOM 791 O O . LEU A 1 105 ? 5.98 -14.719 -8.883 1 85.56 105 LEU A O 1
ATOM 795 N N . SER A 1 106 ? 6.812 -15.742 -10.727 1 86.38 106 SER A N 1
ATOM 796 C CA . SER A 1 106 ? 8.086 -15.039 -10.648 1 86.38 106 SER A CA 1
ATOM 797 C C . SER A 1 106 ? 7.891 -13.523 -10.703 1 86.38 106 SER A C 1
ATOM 799 O O . SER A 1 106 ? 8.547 -12.781 -9.977 1 86.38 106 SER A O 1
ATOM 801 N N . GLN A 1 107 ? 6.992 -13.109 -11.492 1 86.31 107 GLN A N 1
ATOM 802 C CA . GLN A 1 107 ? 6.699 -11.688 -11.641 1 86.31 107 GLN A CA 1
ATOM 803 C C . GLN A 1 107 ? 6.09 -11.117 -10.367 1 86.31 107 GLN A C 1
ATOM 805 O O . GLN A 1 107 ? 6.496 -10.047 -9.898 1 86.31 107 GLN A O 1
ATOM 810 N N . LEU A 1 108 ? 5.156 -11.82 -9.844 1 87.44 108 LEU A N 1
ATOM 811 C CA . LEU A 1 108 ? 4.48 -11.344 -8.641 1 87.44 108 LEU A CA 1
ATOM 812 C C . LEU A 1 108 ? 5.43 -11.359 -7.441 1 87.44 108 LEU A C 1
ATOM 814 O O . LEU A 1 108 ? 5.344 -10.5 -6.566 1 87.44 108 LEU A O 1
ATOM 818 N N . GLU A 1 109 ? 6.305 -12.344 -7.418 1 89.19 109 GLU A N 1
ATOM 819 C CA . GLU A 1 109 ? 7.309 -12.414 -6.359 1 89.19 109 GLU A CA 1
ATOM 820 C C . GLU A 1 109 ? 8.266 -11.227 -6.422 1 89.19 109 GLU A C 1
ATOM 822 O O . GLU A 1 109 ? 8.664 -10.688 -5.387 1 89.19 109 GLU A O 1
ATOM 827 N N . LEU A 1 110 ? 8.586 -10.836 -7.598 1 90.44 110 LEU A N 1
ATOM 828 C CA . LEU A 1 110 ? 9.438 -9.672 -7.789 1 90.44 110 LEU A CA 1
ATOM 829 C C . LEU A 1 110 ? 8.734 -8.398 -7.328 1 90.44 110 LEU A C 1
ATOM 831 O O . LEU A 1 110 ? 9.32 -7.574 -6.629 1 90.44 110 LEU A O 1
ATOM 835 N N . LEU A 1 111 ? 7.527 -8.305 -7.668 1 87.12 111 LEU A N 1
ATOM 836 C CA . LEU A 1 111 ? 6.738 -7.125 -7.32 1 87.12 111 LEU A CA 1
ATOM 837 C C . LEU A 1 111 ? 6.527 -7.035 -5.812 1 87.12 111 LEU A C 1
ATOM 839 O O . LEU A 1 111 ? 6.559 -5.945 -5.242 1 87.12 111 LEU A O 1
ATOM 843 N N . ALA A 1 112 ? 6.355 -8.172 -5.203 1 88.38 112 ALA A N 1
ATOM 844 C CA . ALA A 1 112 ? 6.125 -8.234 -3.762 1 88.38 112 ALA A CA 1
ATOM 845 C C . ALA A 1 112 ? 7.434 -8.109 -2.99 1 88.38 112 ALA A C 1
ATOM 847 O O . ALA A 1 112 ? 7.43 -7.914 -1.772 1 88.38 112 ALA A O 1
ATOM 848 N N . GLY A 1 113 ? 8.508 -8.227 -3.719 1 92.44 113 GLY A N 1
ATOM 849 C CA . GLY A 1 113 ? 9.812 -8.133 -3.09 1 92.44 113 GLY A CA 1
ATOM 850 C C . GLY A 1 113 ? 10.188 -9.375 -2.305 1 92.44 113 GLY A C 1
ATOM 851 O O . GLY A 1 113 ? 11.031 -9.32 -1.405 1 92.44 113 GLY A O 1
ATOM 852 N N . THR A 1 114 ? 9.57 -10.539 -2.664 1 91.25 114 THR A N 1
ATOM 853 C CA . THR A 1 114 ? 9.789 -11.758 -1.89 1 91.25 114 THR A CA 1
ATOM 854 C C . THR A 1 114 ? 10.93 -12.578 -2.484 1 91.25 114 THR A C 1
ATOM 856 O O . THR A 1 114 ? 11.273 -13.641 -1.961 1 91.25 114 THR A O 1
ATOM 859 N N . VAL A 1 115 ? 11.492 -12.102 -3.533 1 91.62 115 VAL A N 1
ATOM 860 C CA . VAL A 1 115 ? 12.664 -12.742 -4.117 1 91.62 115 VAL A CA 1
ATOM 861 C C . VAL A 1 115 ? 13.742 -11.703 -4.395 1 91.62 115 VAL A C 1
ATOM 863 O O . VAL A 1 115 ? 13.445 -10.516 -4.562 1 91.62 115 VAL A O 1
ATOM 866 N N . PRO A 1 116 ? 15.039 -12.164 -4.336 1 95.62 116 PRO A N 1
ATOM 867 C CA . PRO A 1 116 ? 16.094 -11.242 -4.758 1 95.62 116 PRO A CA 1
ATOM 868 C C . PRO A 1 116 ? 15.898 -10.734 -6.188 1 95.62 116 PRO A C 1
ATOM 870 O O . PRO A 1 116 ? 15.188 -11.367 -6.977 1 95.62 116 PRO A O 1
ATOM 873 N N . ALA A 1 117 ? 16.438 -9.617 -6.418 1 97.62 117 ALA A N 1
ATOM 874 C CA . ALA A 1 117 ? 16.297 -8.984 -7.73 1 97.62 117 ALA A CA 1
ATOM 875 C C . ALA A 1 117 ? 17.625 -8.414 -8.219 1 97.62 117 ALA A C 1
ATOM 877 O O . ALA A 1 117 ? 18.5 -8.102 -7.418 1 97.62 117 ALA A O 1
ATOM 878 N N . GLN A 1 118 ? 17.766 -8.336 -9.477 1 98.06 118 GLN A N 1
ATOM 879 C CA . GLN A 1 118 ? 18.922 -7.691 -10.117 1 98.06 118 GLN A CA 1
ATOM 880 C C . GLN A 1 118 ? 18.5 -6.949 -11.375 1 98.06 118 GLN A C 1
ATOM 882 O O . GLN A 1 118 ? 17.453 -7.242 -11.961 1 98.06 118 GLN A O 1
ATOM 887 N N . GLY A 1 119 ? 19.281 -5.945 -11.734 1 98.44 119 GLY A N 1
ATOM 888 C CA . GLY A 1 119 ? 19 -5.164 -12.93 1 98.44 119 GLY A CA 1
ATOM 889 C C . GLY A 1 119 ? 19.75 -3.84 -12.961 1 98.44 119 GLY A C 1
ATOM 890 O O . GLY A 1 119 ? 20.531 -3.545 -12.055 1 98.44 119 GLY A O 1
ATOM 891 N N . PRO A 1 120 ? 19.609 -3.141 -14.023 1 98.69 120 PRO A N 1
ATOM 892 C CA . PRO A 1 120 ? 20.203 -1.801 -14.055 1 98.69 120 PRO A CA 1
ATOM 893 C C . PRO A 1 120 ? 19.609 -0.868 -13 1 98.69 120 PRO A C 1
ATOM 895 O O . PRO A 1 120 ? 18.469 -1.061 -12.57 1 98.69 120 PRO A O 1
ATOM 898 N N . GLY A 1 121 ? 20.344 0.03 -12.625 1 98.75 121 GLY A N 1
ATOM 899 C CA . GLY A 1 121 ? 19.891 0.976 -11.617 1 98.75 121 GLY A CA 1
ATOM 900 C C . GLY A 1 121 ? 21 1.871 -11.086 1 98.75 121 GLY A C 1
ATOM 901 O O . GLY A 1 121 ? 21.953 2.168 -11.805 1 98.75 121 GLY A O 1
ATOM 902 N N . ILE A 1 122 ? 20.703 2.365 -9.891 1 98.88 122 ILE A N 1
ATOM 903 C CA . ILE A 1 122 ? 21.688 3.252 -9.273 1 98.88 122 ILE A CA 1
ATOM 904 C C . ILE A 1 122 ? 21.906 2.85 -7.816 1 98.88 122 ILE A C 1
ATOM 906 O O . ILE A 1 122 ? 21.094 2.105 -7.246 1 98.88 122 ILE A O 1
ATOM 910 N N . ARG A 1 123 ? 23.016 3.244 -7.355 1 98.88 123 ARG A N 1
ATOM 911 C CA . ARG A 1 123 ? 23.312 3.186 -5.93 1 98.88 123 ARG A CA 1
ATOM 912 C C . ARG A 1 123 ? 23.5 4.582 -5.348 1 98.88 123 ARG A C 1
ATOM 914 O O . ARG A 1 123 ? 24.328 5.359 -5.84 1 98.88 123 ARG A O 1
ATOM 921 N N . ILE A 1 124 ? 22.703 4.887 -4.336 1 98.81 124 ILE A N 1
ATOM 922 C CA . ILE A 1 124 ? 22.797 6.176 -3.654 1 98.81 124 ILE A CA 1
ATOM 923 C C . ILE A 1 124 ? 23.438 5.988 -2.285 1 98.81 124 ILE A C 1
ATOM 925 O O . ILE A 1 124 ? 23 5.152 -1.491 1 98.81 124 ILE A O 1
ATOM 929 N N . THR A 1 125 ? 24.469 6.727 -2.043 1 98.81 125 THR A N 1
ATOM 930 C CA . THR A 1 125 ? 25.109 6.746 -0.729 1 98.81 125 THR A CA 1
ATOM 931 C C . THR A 1 125 ? 24.906 8.094 -0.047 1 98.81 125 THR A C 1
ATOM 933 O O . THR A 1 125 ? 25.281 9.133 -0.587 1 98.81 125 THR A O 1
ATOM 936 N N . ILE A 1 126 ? 24.281 8.039 1.071 1 98.5 126 ILE A N 1
ATOM 937 C CA . ILE A 1 126 ? 23.969 9.242 1.822 1 98.5 126 ILE A CA 1
ATOM 938 C C . ILE A 1 126 ? 24.828 9.312 3.084 1 98.5 126 ILE A C 1
ATOM 940 O O . ILE A 1 126 ? 24.766 8.414 3.928 1 98.5 126 ILE A O 1
ATOM 944 N N . SER A 1 127 ? 25.578 10.328 3.219 1 98.38 127 SER A N 1
ATOM 945 C CA . SER A 1 127 ? 26.328 10.648 4.43 1 98.38 127 SER A CA 1
ATOM 946 C C . SER A 1 127 ? 25.781 11.914 5.098 1 98.38 127 SER A C 1
ATOM 948 O O . SER A 1 127 ? 25.516 12.906 4.426 1 98.38 127 SER A O 1
ATOM 950 N N . ALA A 1 128 ? 25.562 11.781 6.379 1 97.69 128 ALA A N 1
ATOM 951 C CA . ALA A 1 128 ? 25.047 12.914 7.141 1 97.69 128 ALA A CA 1
ATOM 952 C C . ALA A 1 128 ? 25.359 12.766 8.625 1 97.69 128 ALA A C 1
ATOM 954 O O . ALA A 1 128 ? 25.672 11.664 9.102 1 97.69 128 ALA A O 1
ATOM 955 N N . PRO A 1 129 ? 25.344 13.875 9.359 1 96.94 129 PRO A N 1
ATOM 956 C CA . PRO A 1 129 ? 25.422 13.75 10.812 1 96.94 129 PRO A CA 1
ATOM 957 C C . PRO A 1 129 ? 24.266 12.945 11.398 1 96.94 129 PRO A C 1
ATOM 959 O O . PRO A 1 129 ? 23.203 12.828 10.773 1 96.94 129 PRO A O 1
ATOM 962 N N . ALA A 1 130 ? 24.516 12.461 12.617 1 95.69 130 ALA A N 1
ATOM 963 C CA . ALA A 1 130 ? 23.5 11.656 13.289 1 95.69 130 ALA A CA 1
ATOM 964 C C . ALA A 1 130 ? 22.203 12.438 13.438 1 95.69 130 ALA A C 1
ATOM 966 O O . ALA A 1 130 ? 22.219 13.625 13.781 1 95.69 130 ALA A O 1
ATOM 967 N N . GLY A 1 131 ? 21.125 11.773 13.078 1 95.94 131 GLY A N 1
ATOM 968 C CA . GLY A 1 131 ? 19.812 12.344 13.305 1 95.94 131 GLY A CA 1
ATOM 969 C C . GLY A 1 131 ? 19.344 13.25 12.18 1 95.94 131 GLY A C 1
ATOM 970 O O . GLY A 1 131 ? 18.219 13.734 12.195 1 95.94 131 GLY A O 1
ATOM 971 N N . LYS A 1 132 ? 20.125 13.414 11.172 1 96.5 132 LYS A N 1
ATOM 972 C CA . LYS A 1 132 ? 19.797 14.414 10.156 1 96.5 132 LYS A CA 1
ATOM 973 C C . LYS A 1 132 ? 19.062 13.781 8.977 1 96.5 132 LYS A C 1
ATOM 975 O O . LYS A 1 132 ? 18.422 14.477 8.195 1 96.5 132 LYS A O 1
ATOM 980 N N . VAL A 1 133 ? 19.25 12.453 8.836 1 97.44 133 VAL A N 1
ATOM 981 C CA . VAL A 1 133 ? 18.406 11.734 7.887 1 97.44 133 VAL A CA 1
ATOM 982 C C . VAL A 1 133 ? 17.094 11.336 8.57 1 97.44 133 VAL A C 1
ATOM 984 O O . VAL A 1 133 ? 17.062 10.391 9.359 1 97.44 133 VAL A O 1
ATOM 987 N N . THR A 1 134 ? 16.016 12.039 8.188 1 96.56 134 THR A N 1
ATOM 988 C CA . THR A 1 134 ? 14.758 11.867 8.922 1 96.56 134 THR A CA 1
ATOM 989 C C . THR A 1 134 ? 13.844 10.875 8.203 1 96.56 134 THR A C 1
ATOM 991 O O . THR A 1 134 ? 14.031 10.602 7.016 1 96.56 134 THR A O 1
ATOM 994 N N . ALA A 1 135 ? 12.844 10.383 8.953 1 97.19 135 ALA A N 1
ATOM 995 C CA . ALA A 1 135 ? 11.836 9.484 8.398 1 97.19 135 ALA A CA 1
ATOM 996 C C . ALA A 1 135 ? 11.094 10.141 7.238 1 97.19 135 ALA A C 1
ATOM 998 O O . ALA A 1 135 ? 10.906 9.523 6.188 1 97.19 135 ALA A O 1
ATOM 999 N N . ASN A 1 136 ? 10.719 11.414 7.391 1 95.06 136 ASN A N 1
ATOM 1000 C CA . ASN A 1 136 ? 9.992 12.125 6.348 1 95.06 136 ASN A CA 1
ATOM 1001 C C . ASN A 1 136 ? 10.836 12.289 5.086 1 95.06 136 ASN A C 1
ATOM 1003 O O . ASN A 1 136 ? 10.32 12.164 3.973 1 95.06 136 ASN A O 1
ATOM 1007 N N . ALA A 1 137 ? 12.078 12.578 5.262 1 94.25 137 ALA A N 1
ATOM 1008 C CA . ALA A 1 137 ? 12.969 12.711 4.117 1 94.25 137 ALA A CA 1
ATOM 1009 C C . ALA A 1 137 ? 13.078 11.398 3.35 1 94.25 137 ALA A C 1
ATOM 1011 O O . ALA A 1 137 ? 13.055 11.391 2.117 1 94.25 137 ALA A O 1
ATOM 1012 N N . MET A 1 138 ? 13.219 10.328 4.074 1 96.94 138 MET A N 1
ATOM 1013 C CA . MET A 1 138 ? 13.328 9.016 3.439 1 96.94 138 MET A CA 1
ATOM 1014 C C . MET A 1 138 ? 12.055 8.664 2.678 1 96.94 138 MET A C 1
ATOM 1016 O O . MET A 1 138 ? 12.117 8.18 1.548 1 96.94 138 MET A O 1
ATOM 1020 N N . LEU A 1 139 ? 10.859 8.898 3.318 1 93.69 139 LEU A N 1
ATOM 1021 C CA . LEU A 1 139 ? 9.586 8.617 2.668 1 93.69 139 LEU A CA 1
ATOM 1022 C C . LEU A 1 139 ? 9.438 9.43 1.387 1 93.69 139 LEU A C 1
ATOM 1024 O O . LEU A 1 139 ? 9.047 8.891 0.347 1 93.69 139 LEU A O 1
ATOM 1028 N N . ASP A 1 140 ? 9.836 10.672 1.491 1 93 140 ASP A N 1
ATOM 1029 C CA . ASP A 1 140 ? 9.75 11.547 0.33 1 93 140 ASP A CA 1
ATOM 1030 C C . ASP A 1 140 ? 10.648 11.055 -0.8 1 93 140 ASP A C 1
ATOM 1032 O O . ASP A 1 140 ? 10.234 11.016 -1.96 1 93 140 ASP A O 1
ATOM 1036 N N . ASN A 1 141 ? 11.789 10.688 -0.46 1 95.38 141 ASN A N 1
ATOM 1037 C CA . ASN A 1 141 ? 12.758 10.305 -1.481 1 95.38 141 ASN A CA 1
ATOM 1038 C C . ASN A 1 141 ? 12.438 8.938 -2.076 1 95.38 141 ASN A C 1
ATOM 1040 O O . ASN A 1 141 ? 12.648 8.711 -3.268 1 95.38 141 ASN A O 1
ATOM 1044 N N . ILE A 1 142 ? 11.961 8.016 -1.25 1 96.62 142 ILE A N 1
ATOM 1045 C CA . ILE A 1 142 ? 11.531 6.715 -1.762 1 96.62 142 ILE A CA 1
ATOM 1046 C C . ILE A 1 142 ? 10.375 6.902 -2.74 1 96.62 142 ILE A C 1
ATOM 1048 O O . ILE A 1 142 ? 10.344 6.277 -3.803 1 96.62 142 ILE A O 1
ATOM 1052 N N . GLU A 1 143 ? 9.414 7.723 -2.375 1 92.56 143 GLU A N 1
ATOM 1053 C CA . GLU A 1 143 ? 8.281 7.996 -3.25 1 92.56 143 GLU A CA 1
ATOM 1054 C C . GLU A 1 143 ? 8.734 8.648 -4.555 1 92.56 143 GLU A C 1
ATOM 1056 O O . GLU A 1 143 ? 8.18 8.367 -5.621 1 92.56 143 GLU A O 1
ATOM 1061 N N . GLU A 1 144 ? 9.672 9.555 -4.48 1 95.25 144 GLU A N 1
ATOM 1062 C CA . GLU A 1 144 ? 10.219 10.188 -5.68 1 95.25 144 GLU A CA 1
ATOM 1063 C C . GLU A 1 144 ? 10.875 9.164 -6.594 1 95.25 144 GLU A C 1
ATOM 1065 O O . GLU A 1 144 ? 10.703 9.211 -7.816 1 95.25 144 GLU A O 1
ATOM 1070 N N . LEU A 1 145 ? 11.641 8.25 -6.027 1 97.38 145 LEU A N 1
ATOM 1071 C CA . LEU A 1 145 ? 12.281 7.195 -6.801 1 97.38 145 LEU A CA 1
ATOM 1072 C C . LEU A 1 145 ? 11.242 6.289 -7.449 1 97.38 145 LEU A C 1
ATOM 1074 O O . LEU A 1 145 ? 11.398 5.895 -8.609 1 97.38 145 LEU A O 1
ATOM 1078 N N . ARG A 1 146 ? 10.203 6.008 -6.68 1 94.06 146 ARG A N 1
ATOM 1079 C CA . ARG A 1 146 ? 9.125 5.203 -7.238 1 94.06 146 ARG A CA 1
ATOM 1080 C C . ARG A 1 146 ? 8.438 5.93 -8.391 1 94.06 146 ARG A C 1
ATOM 1082 O O . ARG A 1 146 ? 8.133 5.32 -9.422 1 94.06 146 ARG A O 1
ATOM 1089 N N . ASP A 1 147 ? 8.227 7.168 -8.25 1 91.81 147 ASP A N 1
ATOM 1090 C CA . ASP A 1 147 ? 7.625 7.977 -9.305 1 91.81 147 ASP A CA 1
AT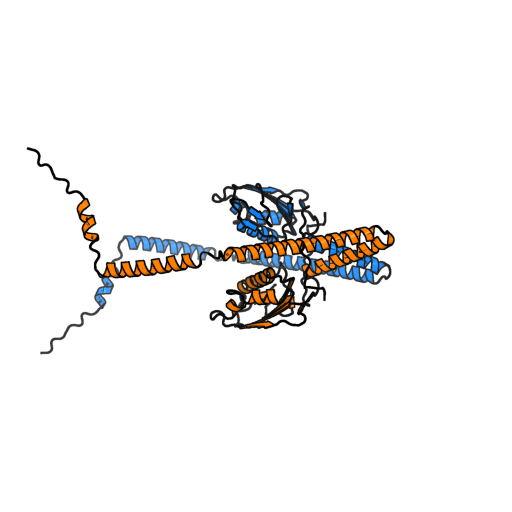OM 1091 C C . ASP A 1 147 ? 8.508 8 -10.547 1 91.81 147 ASP A C 1
ATOM 1093 O O . ASP A 1 147 ? 8 8.07 -11.672 1 91.81 147 ASP A O 1
ATOM 1097 N N . ALA A 1 148 ? 9.75 7.902 -10.289 1 96.06 148 ALA A N 1
ATOM 1098 C CA . ALA A 1 148 ? 10.719 7.953 -11.383 1 96.06 148 ALA A CA 1
ATOM 1099 C C . ALA A 1 148 ? 10.922 6.57 -11.992 1 96.06 148 ALA A C 1
ATOM 1101 O O . ALA A 1 148 ? 11.719 6.406 -12.922 1 96.06 148 ALA A O 1
ATOM 1102 N N . GLY A 1 149 ? 10.312 5.547 -11.492 1 94.75 149 GLY A N 1
ATOM 1103 C CA . GLY A 1 149 ? 10.344 4.25 -12.148 1 94.75 149 GLY A CA 1
ATOM 1104 C C . GLY A 1 149 ? 11.117 3.203 -11.375 1 94.75 149 GLY A C 1
ATOM 1105 O O . GLY A 1 149 ? 11.469 2.15 -11.914 1 94.75 149 GLY A O 1
ATOM 1106 N N . ALA A 1 150 ? 11.375 3.48 -10.086 1 97.25 150 ALA A N 1
ATOM 1107 C CA . ALA A 1 150 ? 12.023 2.457 -9.266 1 97.25 150 ALA A CA 1
ATOM 1108 C C . ALA A 1 150 ? 11.164 1.199 -9.18 1 97.25 150 ALA A C 1
ATOM 1110 O O . ALA A 1 150 ? 9.969 1.275 -8.891 1 97.25 150 ALA A O 1
ATOM 1111 N N . GLU A 1 151 ? 11.82 0.01 -9.375 1 96.38 151 GLU A N 1
ATOM 1112 C CA . GLU A 1 151 ? 11.094 -1.255 -9.367 1 96.38 151 GLU A CA 1
ATOM 1113 C C . GLU A 1 151 ? 11.453 -2.094 -8.148 1 96.38 151 GLU A C 1
ATOM 1115 O O . GLU A 1 151 ? 10.688 -2.967 -7.734 1 96.38 151 GLU A O 1
ATOM 1120 N N . ALA A 1 152 ? 12.578 -1.863 -7.645 1 97.62 152 ALA A N 1
ATOM 1121 C CA . ALA A 1 152 ? 13.047 -2.5 -6.418 1 97.62 152 ALA A CA 1
ATOM 1122 C C . ALA A 1 152 ? 14.008 -1.592 -5.656 1 97.62 152 ALA A C 1
ATOM 1124 O O . ALA A 1 152 ? 14.852 -0.928 -6.266 1 97.62 152 ALA A O 1
ATOM 1125 N N . ILE A 1 153 ? 13.844 -1.55 -4.375 1 98.19 153 ILE A N 1
ATOM 1126 C CA . ILE A 1 153 ? 14.672 -0.69 -3.533 1 98.19 153 ILE A CA 1
ATOM 1127 C C . ILE A 1 153 ? 15.156 -1.472 -2.314 1 98.19 153 ILE A C 1
ATOM 1129 O O . ILE A 1 153 ? 14.383 -2.213 -1.699 1 98.19 153 ILE A O 1
ATOM 1133 N N . GLU A 1 154 ? 16.453 -1.365 -2.037 1 98.5 154 GLU A N 1
ATOM 1134 C CA . GLU A 1 154 ? 17.062 -1.959 -0.854 1 98.5 154 GLU A CA 1
ATOM 1135 C C . GLU A 1 154 ? 17.906 -0.933 -0.09 1 98.5 154 GLU A C 1
ATOM 1137 O O . GLU A 1 154 ? 18.609 -0.126 -0.695 1 98.5 154 GLU A O 1
ATOM 1142 N N . ILE A 1 155 ? 17.781 -0.987 1.235 1 98.44 155 ILE A N 1
ATOM 1143 C CA . ILE A 1 155 ? 18.562 -0.087 2.076 1 98.44 155 ILE A CA 1
ATOM 1144 C C . ILE A 1 155 ? 19.594 -0.888 2.865 1 98.44 155 ILE A C 1
ATOM 1146 O O . ILE A 1 155 ? 19.266 -1.896 3.492 1 98.44 155 ILE A O 1
ATOM 1150 N N . ASN A 1 156 ? 20.875 -0.456 2.789 1 98.06 156 ASN A N 1
ATOM 1151 C CA . ASN A 1 156 ? 22.016 -0.978 3.555 1 98.06 156 ASN A CA 1
ATOM 1152 C C . ASN A 1 156 ? 22.156 -2.484 3.371 1 98.06 156 ASN A C 1
ATOM 1154 O O . ASN A 1 156 ? 22.422 -3.209 4.336 1 98.06 156 ASN A O 1
ATOM 1158 N N . ASP A 1 157 ? 21.859 -2.945 2.238 1 96.81 157 ASP A N 1
ATOM 1159 C CA . ASP A 1 157 ? 22.047 -4.348 1.873 1 96.81 157 ASP A CA 1
ATOM 1160 C C . ASP A 1 157 ? 21.297 -5.27 2.83 1 96.81 157 ASP A C 1
ATOM 1162 O O . ASP A 1 157 ? 21.766 -6.375 3.121 1 96.81 157 ASP A O 1
ATOM 1166 N N . SER A 1 158 ? 20.219 -4.77 3.385 1 96.19 158 SER A N 1
ATOM 1167 C CA . SER A 1 158 ? 19.578 -5.59 4.406 1 96.19 158 SER A CA 1
ATOM 1168 C C . SER A 1 158 ? 18.062 -5.426 4.371 1 96.19 158 SER A C 1
ATOM 1170 O O . SER A 1 158 ? 17.312 -6.375 4.633 1 96.19 158 SER A O 1
ATOM 1172 N N . LEU A 1 159 ? 17.594 -4.297 4.043 1 97.19 159 LEU A N 1
ATOM 1173 C CA . LEU A 1 159 ? 16.172 -4.02 4.125 1 97.19 159 LEU A CA 1
ATOM 1174 C C . LEU A 1 159 ? 15.578 -3.822 2.734 1 97.19 159 LEU A C 1
ATOM 1176 O O . LEU A 1 159 ? 15.93 -2.877 2.031 1 97.19 159 LEU A O 1
ATOM 1180 N N . ARG A 1 160 ? 14.711 -4.762 2.338 1 97 160 ARG A N 1
ATOM 1181 C CA . ARG A 1 160 ? 13.914 -4.574 1.129 1 97 160 ARG A CA 1
ATOM 1182 C C . ARG A 1 160 ? 12.758 -3.613 1.381 1 97 160 ARG A C 1
ATOM 1184 O O . ARG A 1 160 ? 11.953 -3.824 2.291 1 97 160 ARG A O 1
ATOM 1191 N N . VAL A 1 161 ? 12.711 -2.52 0.619 1 96.31 161 VAL A N 1
ATOM 1192 C CA . VAL A 1 161 ? 11.648 -1.538 0.799 1 96.31 161 VAL A CA 1
ATOM 1193 C C . VAL A 1 161 ? 10.422 -1.955 -0.006 1 96.31 161 VAL A C 1
ATOM 1195 O O . VAL A 1 161 ? 10.492 -2.104 -1.229 1 96.31 161 VAL A O 1
ATOM 1198 N N . VAL A 1 162 ? 9.352 -2.221 0.655 1 91.62 162 VAL A N 1
ATOM 1199 C CA . VAL A 1 162 ? 8.078 -2.547 0.032 1 91.62 162 VAL A CA 1
ATOM 1200 C C . VAL A 1 162 ? 6.988 -1.618 0.566 1 91.62 162 VAL A C 1
ATOM 1202 O O . VAL A 1 162 ? 7.273 -0.684 1.317 1 91.62 162 VAL A O 1
ATOM 1205 N N . ALA A 1 163 ? 5.758 -1.776 0.141 1 84.56 163 ALA A N 1
ATOM 1206 C CA . ALA A 1 163 ? 4.648 -0.881 0.467 1 84.56 163 ALA A CA 1
ATOM 1207 C C . ALA A 1 163 ? 4.461 -0.768 1.977 1 84.56 163 ALA A C 1
ATOM 1209 O O . ALA A 1 163 ? 4.109 0.299 2.486 1 84.56 163 ALA A O 1
ATOM 1210 N N . SER A 1 164 ? 4.766 -1.882 2.734 1 84.12 164 SER A N 1
ATOM 1211 C CA . SER A 1 164 ? 4.48 -1.891 4.164 1 84.12 164 SER A CA 1
ATOM 1212 C C . SER A 1 164 ? 5.68 -1.402 4.969 1 84.12 164 SER A C 1
ATOM 1214 O O . SER A 1 164 ? 5.633 -1.352 6.199 1 84.12 164 SER A O 1
ATOM 1216 N N . THR A 1 165 ? 6.703 -1.009 4.281 1 90.94 165 THR A N 1
ATOM 1217 C CA . THR A 1 165 ? 7.875 -0.508 4.988 1 90.94 165 THR A CA 1
ATOM 1218 C C . THR A 1 165 ? 7.582 0.841 5.637 1 90.94 165 THR A C 1
ATOM 1220 O O . THR A 1 165 ? 6.945 1.704 5.027 1 90.94 165 THR A O 1
ATOM 1223 N N . TRP A 1 166 ? 8.031 0.957 6.906 1 91.06 166 TRP A N 1
ATOM 1224 C CA . TRP A 1 166 ? 7.805 2.217 7.605 1 91.06 166 TRP A CA 1
ATOM 1225 C C . TRP A 1 166 ? 9.117 2.766 8.164 1 91.06 166 TRP A C 1
ATOM 1227 O O . TRP A 1 166 ? 10.062 2.012 8.406 1 91.06 166 TRP A O 1
ATOM 1237 N N . PHE A 1 167 ? 9.125 4.051 8.289 1 96.5 167 PHE A N 1
ATOM 1238 C CA . PHE A 1 167 ? 10.273 4.766 8.844 1 96.5 167 PHE A CA 1
ATOM 1239 C C . PHE A 1 167 ? 9.859 5.566 10.078 1 96.5 167 PHE A C 1
ATOM 1241 O O . PHE A 1 167 ? 8.742 6.082 10.148 1 96.5 167 PHE A O 1
ATOM 1248 N N . ALA A 1 168 ? 10.781 5.676 10.984 1 95.94 168 ALA A N 1
ATOM 1249 C CA . ALA A 1 168 ? 10.578 6.477 12.188 1 95.94 168 ALA A CA 1
ATOM 1250 C C . ALA A 1 168 ? 11.891 7.105 12.656 1 95.94 168 ALA A C 1
ATOM 1252 O O . ALA A 1 168 ? 12.977 6.633 12.305 1 95.94 168 ALA A O 1
ATOM 1253 N N . ASP A 1 169 ? 11.609 8.219 13.344 1 97.06 169 ASP A N 1
ATOM 1254 C CA . ASP A 1 169 ? 12.781 8.875 13.914 1 97.06 169 ASP A CA 1
ATOM 1255 C C . ASP A 1 169 ? 13.031 8.398 15.344 1 97.06 169 ASP A C 1
ATOM 1257 O O . ASP A 1 169 ? 12.125 8.453 16.188 1 97.06 169 ASP A O 1
ATOM 1261 N N . GLY A 1 170 ? 14.258 7.832 15.594 1 96.25 170 GLY A N 1
ATOM 1262 C CA . GLY A 1 170 ? 14.711 7.555 16.938 1 96.25 170 GLY A CA 1
ATOM 1263 C C . GLY A 1 170 ? 15.602 8.641 17.516 1 96.25 170 GLY A C 1
ATOM 1264 O O . GLY A 1 170 ? 15.578 9.781 17.047 1 96.25 170 GLY A O 1
ATOM 1265 N N . ASP A 1 171 ? 16.266 8.289 18.641 1 96.31 171 ASP A N 1
ATOM 1266 C CA . ASP A 1 171 ? 17.234 9.219 19.219 1 96.31 171 ASP A CA 1
ATOM 1267 C C . ASP A 1 171 ? 18.484 9.336 18.328 1 96.31 171 ASP A C 1
ATOM 1269 O O . ASP A 1 171 ? 19.438 8.578 18.484 1 96.31 171 ASP A O 1
ATOM 1273 N N . ASN A 1 172 ? 18.422 10.25 17.438 1 96.31 172 ASN A N 1
ATOM 1274 C CA . ASN A 1 172 ? 19.484 10.562 16.516 1 96.31 172 ASN A CA 1
ATOM 1275 C C . ASN A 1 172 ? 19.781 9.391 15.57 1 96.31 172 ASN A C 1
ATOM 1277 O O . ASN A 1 172 ? 20.922 9.188 15.156 1 96.31 172 ASN A O 1
ATOM 1281 N N . VAL A 1 173 ? 18.828 8.555 15.359 1 96.94 173 VAL A N 1
ATOM 1282 C CA . VAL A 1 173 ? 18.984 7.426 14.453 1 96.94 173 VAL A CA 1
ATOM 1283 C C . VAL A 1 173 ? 17.703 7.254 13.625 1 96.94 173 VAL A C 1
ATOM 1285 O O . VAL A 1 173 ? 16.625 7.652 14.055 1 96.94 173 VAL A O 1
ATOM 1288 N N . LEU A 1 174 ? 17.859 6.754 12.5 1 97.62 174 LEU A N 1
ATOM 1289 C CA . LEU A 1 174 ? 16.734 6.391 11.641 1 97.62 174 LEU A CA 1
ATOM 1290 C C . LEU A 1 174 ? 16.359 4.93 11.836 1 97.62 174 LEU A C 1
ATOM 1292 O O . LEU A 1 174 ? 17.219 4.059 11.906 1 97.62 174 LEU A O 1
ATOM 1296 N N . ILE A 1 175 ? 15.117 4.738 12.039 1 97.81 175 ILE A N 1
ATOM 1297 C CA . ILE A 1 175 ? 14.594 3.389 12.219 1 97.81 175 ILE A CA 1
ATOM 1298 C C . ILE A 1 175 ? 13.727 3.002 11.023 1 97.81 175 ILE A C 1
ATOM 1300 O O . ILE A 1 175 ? 12.938 3.812 10.531 1 97.81 175 ILE A O 1
ATOM 1304 N N . ALA A 1 176 ? 13.922 1.792 10.461 1 96.62 176 ALA A N 1
ATOM 1305 C CA . ALA A 1 176 ? 13.078 1.21 9.422 1 96.62 176 ALA A CA 1
ATOM 1306 C C . ALA A 1 176 ? 12.625 -0.196 9.805 1 96.62 176 ALA A C 1
ATOM 1308 O O . ALA A 1 176 ? 13.453 -1.068 10.078 1 96.62 176 ALA A O 1
ATOM 1309 N N . ASN A 1 177 ? 11.383 -0.41 9.797 1 93.44 177 ASN A N 1
ATOM 1310 C CA . ASN A 1 177 ? 10.828 -1.69 10.219 1 93.44 177 ASN A CA 1
ATOM 1311 C C . ASN A 1 177 ? 11.438 -2.156 11.539 1 93.44 177 ASN A C 1
ATOM 1313 O O . ASN A 1 177 ? 11.828 -3.318 11.672 1 93.44 177 ASN A O 1
ATOM 1317 N N . GLY A 1 178 ? 11.594 -1.216 12.398 1 94.12 178 GLY A N 1
ATOM 1318 C CA . GLY A 1 178 ? 12.062 -1.541 13.734 1 94.12 178 GLY A CA 1
ATOM 1319 C C . GLY A 1 178 ? 13.57 -1.688 13.82 1 94.12 178 GLY A C 1
ATOM 1320 O O . GLY A 1 178 ? 14.125 -1.902 14.906 1 94.12 178 GLY A O 1
ATOM 1321 N N . GLN A 1 179 ? 14.156 -1.588 12.742 1 94.88 179 GLN A N 1
ATOM 1322 C CA . GLN A 1 179 ? 15.609 -1.721 12.695 1 94.88 179 GLN A CA 1
ATOM 1323 C C . GLN A 1 179 ? 16.281 -0.355 12.609 1 94.88 179 GLN A C 1
ATOM 1325 O O . GLN A 1 179 ? 15.875 0.492 11.805 1 94.88 179 GLN A O 1
ATOM 1330 N N . GLN A 1 180 ? 17.312 -0.227 13.422 1 96.94 180 GLN A N 1
ATOM 1331 C CA . GLN A 1 180 ? 18.109 0.993 13.328 1 96.94 180 GLN A CA 1
ATOM 1332 C C . GLN A 1 180 ? 19.016 0.959 12.102 1 96.94 180 GLN A C 1
ATOM 1334 O O . GLN A 1 180 ? 19.719 -0.033 11.867 1 96.94 180 GLN A O 1
ATOM 1339 N N . LEU A 1 181 ? 19 2.008 11.375 1 97.5 181 LEU A N 1
ATOM 1340 C CA . LEU A 1 181 ? 19.828 2.096 10.18 1 97.5 181 LEU A CA 1
ATOM 1341 C C . LEU A 1 181 ? 21.109 2.877 10.469 1 97.5 181 LEU A C 1
ATOM 1343 O O . LEU A 1 181 ? 21.078 3.898 11.156 1 97.5 181 LEU A O 1
ATOM 1347 N N . SER A 1 182 ? 22.203 2.377 9.969 1 96.5 182 SER A N 1
ATOM 1348 C CA . SER A 1 182 ? 23.5 3.033 10.156 1 96.5 182 SER A CA 1
ATOM 1349 C C . SER A 1 182 ? 23.812 3.98 9.008 1 96.5 182 SER A C 1
ATOM 1351 O O . SER A 1 182 ? 23.312 3.789 7.887 1 96.5 182 SER A O 1
ATOM 1353 N N . LEU A 1 183 ? 24.625 4.984 9.328 1 96.56 183 LEU A N 1
ATOM 1354 C CA . LEU A 1 183 ? 25.156 5.898 8.328 1 96.56 183 LEU A CA 1
ATOM 1355 C C . LEU A 1 183 ? 26.625 5.59 8.031 1 96.56 183 LEU A C 1
ATOM 1357 O O . LEU A 1 183 ? 27.359 5.133 8.914 1 96.56 183 LEU A O 1
ATOM 1361 N N . PRO A 1 184 ? 27.109 5.758 6.855 1 97.88 184 PRO A N 1
ATOM 1362 C CA . PRO A 1 184 ? 26.344 6.219 5.691 1 97.88 184 PRO A CA 1
ATOM 1363 C C . PRO A 1 184 ? 25.312 5.199 5.23 1 97.88 184 PRO A C 1
ATOM 1365 O O . PRO A 1 184 ? 25.484 3.994 5.418 1 97.88 184 PRO A O 1
ATOM 1368 N N . LEU A 1 185 ? 24.219 5.738 4.688 1 98 185 LEU A N 1
ATOM 1369 C CA . LEU A 1 185 ? 23.125 4.914 4.172 1 98 185 LEU A CA 1
ATOM 1370 C C . LEU A 1 185 ? 23.359 4.574 2.701 1 98 185 LEU A C 1
ATOM 1372 O O . LEU A 1 185 ? 23.672 5.453 1.898 1 98 185 LEU A O 1
ATOM 1376 N N . THR A 1 186 ? 23.219 3.299 2.402 1 98.62 186 THR A N 1
ATOM 1377 C CA . THR A 1 186 ? 23.266 2.875 1.008 1 98.62 186 THR A CA 1
ATOM 1378 C C . THR A 1 186 ? 21.891 2.457 0.513 1 98.62 186 THR A C 1
ATOM 1380 O O . THR A 1 186 ? 21.25 1.594 1.111 1 98.62 186 THR A O 1
ATOM 1383 N N . VAL A 1 187 ? 21.438 3.072 -0.545 1 98.75 187 VAL A N 1
ATOM 1384 C CA . VAL A 1 187 ? 20.156 2.768 -1.172 1 98.75 187 VAL A CA 1
ATOM 1385 C C . VAL A 1 187 ? 20.391 2.232 -2.584 1 98.75 187 VAL A C 1
ATOM 1387 O O . VAL A 1 187 ? 20.812 2.973 -3.473 1 98.75 187 VAL A O 1
ATOM 1390 N N . ASP A 1 188 ? 20.156 0.947 -2.74 1 98.81 188 ASP A N 1
ATOM 1391 C CA . ASP A 1 188 ? 20.203 0.328 -4.059 1 98.81 188 ASP A CA 1
ATOM 1392 C C . ASP A 1 188 ? 18.844 0.351 -4.738 1 98.81 188 ASP A C 1
ATOM 1394 O O . ASP A 1 188 ? 17.844 -0.058 -4.145 1 98.81 188 ASP A O 1
ATOM 1398 N N . VAL A 1 189 ? 18.828 0.852 -5.941 1 98.81 189 VAL A N 1
ATOM 1399 C CA . VAL A 1 189 ? 17.562 1.049 -6.645 1 98.81 189 VAL A CA 1
ATOM 1400 C C . VAL A 1 189 ? 17.656 0.467 -8.055 1 98.81 189 VAL A C 1
ATOM 1402 O O . VAL A 1 189 ? 18.578 0.804 -8.812 1 98.81 189 VAL A O 1
ATOM 1405 N N . ILE A 1 190 ? 16.781 -0.451 -8.352 1 98.69 190 ILE A N 1
ATOM 1406 C CA . ILE A 1 190 ? 16.688 -0.991 -9.703 1 98.69 190 ILE A CA 1
ATOM 1407 C C . ILE A 1 190 ? 15.664 -0.199 -10.516 1 98.69 190 ILE A C 1
ATOM 1409 O O . ILE A 1 190 ? 14.57 0.086 -10.023 1 98.69 190 ILE A O 1
ATOM 1413 N N . GLY A 1 191 ? 15.922 0.219 -11.719 1 98.38 191 GLY A N 1
ATOM 1414 C CA . GLY A 1 191 ? 15.141 1.012 -12.664 1 98.38 191 GLY A CA 1
ATOM 1415 C C . GLY A 1 191 ? 15.984 1.617 -13.766 1 98.38 191 GLY A C 1
ATOM 1416 O O . GLY A 1 191 ? 17.141 1.231 -13.961 1 98.38 191 GLY A O 1
ATOM 1417 N N . GLU A 1 192 ? 15.367 2.451 -14.555 1 98 192 GLU A N 1
ATOM 1418 C CA . GLU A 1 192 ? 16.141 3.158 -15.57 1 98 192 GLU A CA 1
ATOM 1419 C C . GLU A 1 192 ? 17.109 4.152 -14.938 1 98 192 GLU A C 1
ATOM 1421 O O . GLU A 1 192 ? 16.688 5.121 -14.305 1 98 192 GLU A O 1
ATOM 1426 N N . PRO A 1 193 ? 18.406 3.949 -15.125 1 98.38 193 PRO A N 1
ATOM 1427 C CA . PRO A 1 193 ? 19.406 4.668 -14.328 1 98.38 193 PRO A CA 1
ATOM 1428 C C . PRO A 1 193 ? 19.328 6.18 -14.508 1 98.38 193 PRO A C 1
ATOM 1430 O O . PRO A 1 193 ? 19.406 6.93 -13.531 1 98.38 193 PRO A O 1
ATOM 1433 N N . HIS A 1 194 ? 19.203 6.652 -15.68 1 97.88 194 HIS A N 1
ATOM 1434 C CA . HIS A 1 194 ? 19.203 8.094 -15.93 1 97.88 194 HIS A CA 1
ATOM 1435 C C . HIS A 1 194 ? 18.016 8.773 -15.266 1 97.88 194 HIS A C 1
ATOM 1437 O O . HIS A 1 194 ? 18.172 9.828 -14.641 1 97.88 194 HIS A O 1
ATOM 1443 N N . GLU A 1 195 ? 16.828 8.164 -15.391 1 97.69 195 GLU A N 1
ATOM 1444 C CA . GLU A 1 195 ? 15.633 8.703 -14.758 1 97.69 195 GLU A CA 1
ATOM 1445 C C . GLU A 1 195 ? 15.773 8.719 -13.234 1 97.69 195 GLU A C 1
ATOM 1447 O O . GLU A 1 195 ? 15.391 9.695 -12.586 1 97.69 195 GLU A O 1
ATOM 1452 N N . LEU A 1 196 ? 16.297 7.719 -12.695 1 98.25 196 LEU A N 1
ATOM 1453 C CA . LEU A 1 196 ? 16.484 7.613 -11.25 1 98.25 196 LEU A CA 1
ATOM 1454 C C . LEU A 1 196 ? 17.484 8.656 -10.75 1 98.25 196 LEU A C 1
ATOM 1456 O O . LEU A 1 196 ? 17.25 9.297 -9.719 1 98.25 196 LEU A O 1
ATOM 1460 N N . ALA A 1 197 ? 18.562 8.805 -11.469 1 97.75 197 ALA A N 1
ATOM 1461 C CA . ALA A 1 197 ? 19.562 9.789 -11.086 1 97.75 197 ALA A CA 1
ATOM 1462 C C . ALA A 1 197 ? 19 11.203 -11.133 1 97.75 197 ALA A C 1
ATOM 1464 O O . ALA A 1 197 ? 19.234 12 -10.227 1 97.75 197 ALA A O 1
ATOM 1465 N N . GLU A 1 198 ? 18.219 11.492 -12.141 1 96.88 198 GLU A N 1
ATOM 1466 C CA . GLU A 1 198 ? 17.625 12.812 -12.281 1 96.88 198 GLU A CA 1
ATOM 1467 C C . GLU A 1 198 ? 16.625 13.086 -11.156 1 96.88 198 GLU A C 1
ATOM 1469 O O . GLU A 1 198 ? 16.562 14.195 -10.625 1 96.88 198 GLU A O 1
ATOM 1474 N N . ALA A 1 199 ? 15.891 12.07 -10.797 1 96.25 199 ALA A N 1
ATOM 1475 C CA . ALA A 1 199 ? 14.906 12.195 -9.719 1 96.25 199 ALA A CA 1
ATOM 1476 C C . ALA A 1 199 ? 15.586 12.5 -8.391 1 96.25 199 ALA A C 1
ATOM 1478 O O . ALA A 1 199 ? 15.008 13.164 -7.527 1 96.25 199 ALA A O 1
ATOM 1479 N N . SER A 1 200 ? 16.75 12.086 -8.266 1 96.31 200 SER A N 1
ATOM 1480 C CA . SER A 1 200 ? 17.484 12.289 -7.02 1 96.31 200 SER A CA 1
ATOM 1481 C C . SER A 1 200 ? 18.141 13.664 -6.984 1 96.31 200 SER A C 1
ATOM 1483 O O . SER A 1 200 ? 18.547 14.141 -5.922 1 96.31 200 SER A O 1
ATOM 1485 N N . ARG A 1 201 ? 18.25 14.289 -8.156 1 95.31 201 ARG A N 1
ATOM 1486 C CA . ARG A 1 201 ? 19.031 15.523 -8.25 1 95.31 201 ARG A CA 1
ATOM 1487 C C . ARG A 1 201 ? 18.125 16.734 -8.484 1 95.31 201 ARG A C 1
ATOM 1489 O O . ARG A 1 201 ? 18.594 17.859 -8.508 1 95.31 201 ARG A O 1
ATOM 1496 N N . PHE A 1 202 ? 16.906 16.484 -8.672 1 91.25 202 PHE A N 1
ATOM 1497 C CA . PHE A 1 202 ? 16.062 17.625 -8.961 1 91.25 202 PHE A CA 1
ATOM 1498 C C . PHE A 1 202 ? 16.062 18.609 -7.797 1 91.25 202 PHE A C 1
ATOM 1500 O O . PHE A 1 202 ? 16.438 18.266 -6.68 1 91.25 202 PHE A O 1
ATOM 1507 N N . ARG A 1 203 ? 15.672 19.844 -8.125 1 88.31 203 ARG A N 1
ATOM 1508 C CA . ARG A 1 203 ? 15.617 20.875 -7.102 1 88.31 203 ARG A CA 1
ATOM 1509 C C . ARG A 1 203 ? 14.617 20.516 -6.012 1 88.31 203 ARG A C 1
ATOM 1511 O O . ARG A 1 203 ? 13.469 20.172 -6.301 1 88.31 203 ARG A O 1
ATOM 1518 N N . GLY A 1 204 ? 15.102 20.5 -4.801 1 89.5 204 GLY A N 1
ATOM 1519 C CA . GLY A 1 204 ? 14.258 20.125 -3.678 1 89.5 204 GLY A CA 1
ATOM 1520 C C . GLY A 1 204 ? 14.273 18.641 -3.395 1 89.5 204 GLY A C 1
ATOM 1521 O O . GLY A 1 204 ? 13.672 18.188 -2.42 1 89.5 204 GLY A O 1
ATOM 1522 N N . GLY A 1 205 ? 14.969 18 -4.242 1 92.38 205 GLY A N 1
ATOM 1523 C CA . GLY A 1 205 ? 15.039 16.547 -4.094 1 92.38 205 GLY A CA 1
ATOM 1524 C C . GLY A 1 205 ? 16.078 16.109 -3.08 1 92.38 205 GLY A C 1
ATOM 1525 O O . GLY A 1 205 ? 16.5 16.891 -2.229 1 92.38 205 GLY A O 1
ATOM 1526 N N . LEU A 1 206 ? 16.422 14.859 -3.143 1 95.81 206 LEU A N 1
ATOM 1527 C CA . LEU A 1 206 ? 17.266 14.211 -2.156 1 95.81 206 LEU A CA 1
ATOM 1528 C C . LEU A 1 206 ? 18.609 14.938 -2.021 1 95.81 206 LEU A C 1
ATOM 1530 O O . LEU A 1 206 ? 19.016 15.281 -0.912 1 95.81 206 LEU A O 1
ATOM 1534 N N . VAL A 1 207 ? 19.266 15.172 -3.156 1 97.12 207 VAL A N 1
ATOM 1535 C CA . VAL A 1 207 ? 20.594 15.781 -3.145 1 97.12 207 VAL A CA 1
ATOM 1536 C C . VAL A 1 207 ? 20.516 17.188 -2.547 1 97.12 207 VAL A C 1
ATOM 1538 O O . VAL A 1 207 ? 21.281 17.531 -1.656 1 97.12 207 VAL A O 1
ATOM 1541 N N . SER A 1 208 ? 19.562 17.922 -3.006 1 95.75 208 SER A N 1
ATOM 1542 C CA . SER A 1 208 ? 19.375 19.281 -2.508 1 95.75 208 SER A CA 1
ATOM 1543 C C . SER A 1 208 ? 19.094 19.281 -1.01 1 95.75 208 SER A C 1
ATOM 1545 O O . SER A 1 208 ? 19.625 20.109 -0.273 1 95.75 208 SER A O 1
ATOM 1547 N N . GLN A 1 209 ? 18.25 18.406 -0.539 1 95.62 209 GLN A N 1
ATOM 1548 C CA . GLN A 1 209 ? 17.875 18.328 0.865 1 95.62 209 GLN A CA 1
ATOM 1549 C C . GLN A 1 209 ? 19.047 17.922 1.742 1 95.62 209 GLN A C 1
ATOM 1551 O O . GLN A 1 209 ? 19.328 18.562 2.76 1 95.62 209 GLN A O 1
ATOM 1556 N N . MET A 1 210 ? 19.781 16.969 1.379 1 96.44 210 MET A N 1
ATOM 1557 C CA . MET A 1 210 ? 20.844 16.422 2.205 1 96.44 210 MET A CA 1
ATOM 1558 C C . MET A 1 210 ? 22.062 17.344 2.227 1 96.44 210 MET A C 1
ATOM 1560 O O . MET A 1 210 ? 22.75 17.438 3.24 1 96.44 210 MET A O 1
ATOM 1564 N N . GLU A 1 211 ? 22.266 18.047 1.125 1 96.75 211 GLU A N 1
ATOM 1565 C CA . GLU A 1 211 ? 23.469 18.859 1.021 1 96.75 211 GLU A CA 1
ATOM 1566 C C . GLU A 1 211 ? 23.203 20.297 1.446 1 96.75 211 GLU A C 1
ATOM 1568 O O . GLU A 1 211 ? 24.078 21.156 1.354 1 96.75 211 GLU A O 1
ATOM 1573 N N . SER A 1 212 ? 22.062 20.453 1.906 1 95.44 212 SER A N 1
ATOM 1574 C CA . SER A 1 212 ? 21.75 21.781 2.445 1 95.44 212 SER A CA 1
ATOM 1575 C C . SER A 1 212 ? 22.562 22.062 3.701 1 95.44 212 SER A C 1
ATOM 1577 O O . SER A 1 212 ? 23.016 21.141 4.379 1 95.44 212 SER A O 1
ATOM 1579 N N . GLN A 1 213 ? 22.609 23.328 4.035 1 95 213 GLN A N 1
ATOM 1580 C CA . GLN A 1 213 ? 23.344 23.75 5.227 1 95 213 GLN A CA 1
ATOM 1581 C C . GLN A 1 213 ? 22.672 23.234 6.492 1 95 213 GLN A C 1
ATOM 1583 O O . GLN A 1 213 ? 23.344 22.938 7.484 1 95 213 GLN A O 1
ATOM 1588 N N . LYS A 1 214 ? 21.375 23.094 6.398 1 94.44 214 LYS A N 1
ATOM 1589 C CA . LYS A 1 214 ? 20.594 22.641 7.547 1 94.44 214 LYS A CA 1
ATOM 1590 C C . LYS A 1 214 ? 20.953 21.203 7.914 1 94.44 214 LYS A C 1
ATOM 1592 O O . LYS A 1 214 ? 21.016 20.859 9.094 1 94.44 214 LYS A O 1
ATOM 1597 N N . VAL A 1 215 ? 21.219 20.422 6.961 1 95.62 215 VAL A N 1
ATOM 1598 C CA . VAL A 1 215 ? 21.5 19.016 7.191 1 95.62 215 VAL A CA 1
ATOM 1599 C C . VAL A 1 215 ? 23 18.797 7.27 1 95.62 215 VAL A C 1
ATOM 1601 O O . VAL A 1 215 ? 23.5 18.109 8.172 1 95.62 215 VAL A O 1
ATOM 1604 N N . GLY A 1 216 ? 23.781 19.359 6.336 1 97 216 GLY A N 1
ATOM 1605 C CA . GLY A 1 216 ? 25.219 19.25 6.316 1 97 216 GLY A CA 1
ATOM 1606 C C . GLY A 1 216 ? 25.703 17.891 5.855 1 97 216 GLY A C 1
ATOM 1607 O O . GLY A 1 216 ? 26.75 17.406 6.301 1 97 216 GLY A O 1
ATOM 1608 N N . GLY A 1 217 ? 24.969 17.172 5.027 1 97.88 217 GLY A N 1
ATOM 1609 C CA . GLY A 1 217 ? 25.344 15.859 4.539 1 97.88 217 GLY A CA 1
ATOM 1610 C C . GLY A 1 217 ? 25.859 15.875 3.111 1 97.88 217 GLY A C 1
ATOM 1611 O O . GLY A 1 217 ? 26.203 16.938 2.582 1 97.88 217 GLY A O 1
ATOM 1612 N N . SER A 1 218 ? 26.094 14.695 2.604 1 98.12 218 SER A N 1
ATOM 1613 C CA . SER A 1 218 ? 26.516 14.508 1.219 1 98.12 218 SER A CA 1
ATOM 1614 C C . SER A 1 218 ? 25.844 13.281 0.603 1 98.12 218 SER A C 1
ATOM 1616 O O . SER A 1 218 ? 25.484 12.336 1.312 1 98.12 218 SER A O 1
ATOM 1618 N N . VAL A 1 219 ? 25.609 13.344 -0.707 1 98.5 219 VAL A N 1
ATOM 1619 C CA . VAL A 1 219 ? 25 12.258 -1.453 1 98.5 219 VAL A CA 1
ATOM 1620 C C . VAL A 1 219 ? 25.875 11.883 -2.646 1 98.5 219 VAL A C 1
ATOM 1622 O O . VAL A 1 219 ? 26.297 12.75 -3.41 1 98.5 219 VAL A O 1
ATOM 1625 N N . LYS A 1 220 ? 26.219 10.648 -2.689 1 98.56 220 LYS A N 1
ATOM 1626 C CA . LYS A 1 220 ? 26.906 10.102 -3.852 1 98.56 220 LYS A CA 1
ATOM 1627 C C . LYS A 1 220 ? 26 9.164 -4.645 1 98.56 220 LYS A C 1
ATOM 1629 O O . LYS A 1 220 ? 25.344 8.297 -4.07 1 98.56 220 LYS A O 1
ATOM 1634 N N . ILE A 1 221 ? 25.906 9.359 -6.008 1 98.62 221 ILE A N 1
ATOM 1635 C CA . ILE A 1 221 ? 25.109 8.516 -6.879 1 98.62 221 ILE A CA 1
ATOM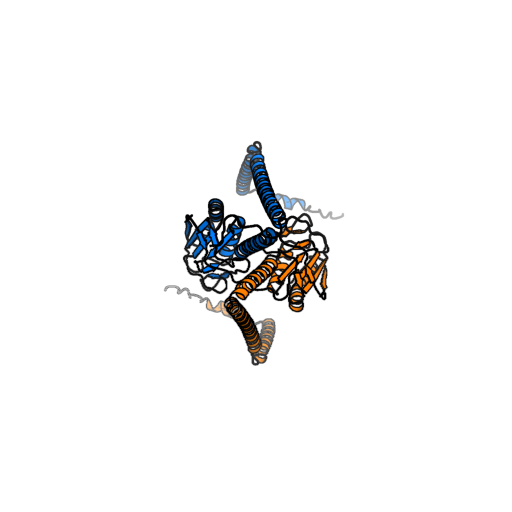 1636 C C . ILE A 1 221 ? 26 7.809 -7.887 1 98.62 221 ILE A C 1
ATOM 1638 O O . ILE A 1 221 ? 26.688 8.461 -8.68 1 98.62 221 ILE A O 1
ATOM 1642 N N . ASP A 1 222 ? 26 6.5 -7.809 1 98.56 222 ASP A N 1
ATOM 1643 C CA . ASP A 1 222 ? 26.734 5.668 -8.742 1 98.56 222 ASP A CA 1
ATOM 1644 C C . ASP A 1 222 ? 25.797 4.863 -9.633 1 98.56 222 ASP A C 1
ATOM 1646 O O . ASP A 1 222 ? 24.656 4.602 -9.258 1 98.56 222 ASP A O 1
ATOM 1650 N N . THR A 1 223 ? 26.312 4.57 -10.844 1 98.38 223 THR A N 1
ATOM 1651 C CA . THR A 1 223 ? 25.594 3.705 -11.766 1 98.38 223 THR A CA 1
ATOM 1652 C C . THR A 1 223 ? 26.391 2.436 -12.055 1 98.38 223 THR A C 1
ATOM 1654 O O . THR A 1 223 ? 27.047 2.332 -13.094 1 98.38 223 THR A O 1
ATOM 1657 N N . PRO A 1 224 ? 26.266 1.523 -11.211 1 98.12 224 PRO A N 1
ATOM 1658 C CA . PRO A 1 224 ? 26.984 0.274 -11.469 1 98.12 224 PRO A CA 1
ATOM 1659 C C . PRO A 1 224 ? 26.453 -0.47 -12.688 1 98.12 224 PRO A C 1
ATOM 1661 O O . PRO A 1 224 ? 25.359 -0.152 -13.188 1 98.12 224 PRO A O 1
ATOM 1664 N N . ALA A 1 225 ? 27.219 -1.509 -13.195 1 96.5 225 ALA A N 1
ATOM 1665 C CA . ALA A 1 225 ? 26.812 -2.326 -14.336 1 96.5 225 ALA A CA 1
ATOM 1666 C C . ALA A 1 225 ? 25.516 -3.088 -14.023 1 96.5 225 ALA A C 1
ATOM 1668 O O . ALA A 1 225 ? 24.672 -3.268 -14.898 1 96.5 225 ALA A O 1
ATOM 1669 N N . GLN A 1 226 ? 25.469 -3.502 -12.75 1 97.94 226 GLN A N 1
ATOM 1670 C CA . GLN A 1 226 ? 24.297 -4.219 -12.273 1 97.94 226 GLN A CA 1
ATOM 1671 C C . GLN A 1 226 ? 24.078 -3.979 -10.781 1 97.94 226 GLN A C 1
ATOM 1673 O O . GLN A 1 226 ? 25.031 -4 -10 1 97.94 226 GLN A O 1
ATOM 1678 N N . VAL A 1 227 ? 22.859 -3.701 -10.547 1 98.62 227 VAL A N 1
ATOM 1679 C CA . VAL A 1 227 ? 22.469 -3.604 -9.141 1 98.62 227 VAL A CA 1
ATOM 1680 C C . VAL A 1 227 ? 21.922 -4.945 -8.664 1 98.62 227 VAL A C 1
ATOM 1682 O O . VAL A 1 227 ? 21.078 -5.555 -9.328 1 98.62 227 VAL A O 1
ATOM 1685 N N . GLU A 1 228 ? 22.469 -5.387 -7.539 1 98.31 228 GLU A N 1
ATOM 1686 C CA . GLU A 1 228 ? 22 -6.625 -6.918 1 98.31 228 GLU A CA 1
ATOM 1687 C C . GLU A 1 228 ? 21.297 -6.348 -5.59 1 98.31 228 GLU A C 1
ATOM 1689 O O . GLU A 1 228 ? 21.875 -5.715 -4.703 1 98.31 228 GLU A O 1
ATOM 1694 N N . ILE A 1 229 ? 20.031 -6.746 -5.562 1 98.25 229 ILE A N 1
ATOM 1695 C CA . ILE A 1 229 ? 19.25 -6.645 -4.336 1 98.25 229 ILE A CA 1
ATOM 1696 C C . ILE A 1 229 ? 18.953 -8.039 -3.803 1 98.25 229 ILE A C 1
ATOM 1698 O O . ILE A 1 229 ? 18.094 -8.75 -4.352 1 98.25 229 ILE A O 1
ATOM 1702 N N . ASP A 1 230 ? 19.625 -8.367 -2.662 1 97.31 230 ASP A N 1
ATOM 1703 C CA . ASP A 1 230 ? 19.516 -9.727 -2.141 1 97.31 230 ASP A CA 1
ATOM 1704 C C . ASP A 1 230 ? 18.469 -9.805 -1.034 1 97.31 230 ASP A C 1
ATOM 1706 O O . ASP A 1 230 ? 17.969 -10.891 -0.72 1 97.31 230 ASP A O 1
ATOM 1710 N N . SER A 1 231 ? 18.156 -8.609 -0.458 1 95.88 231 SER A N 1
ATOM 1711 C CA . SER A 1 231 ? 17.172 -8.609 0.613 1 95.88 231 SER A CA 1
ATOM 1712 C C . SER A 1 231 ? 15.773 -8.906 0.075 1 95.88 231 SER A C 1
ATOM 1714 O O . SER A 1 231 ? 15.453 -8.562 -1.064 1 95.88 231 SER A O 1
ATOM 1716 N N . THR A 1 232 ? 14.992 -9.586 0.882 1 94.88 232 THR A N 1
ATOM 1717 C CA . THR A 1 232 ? 13.617 -9.914 0.521 1 94.88 232 THR A CA 1
ATOM 1718 C C . THR A 1 232 ? 12.656 -9.484 1.622 1 94.88 232 THR A C 1
ATOM 1720 O O . THR A 1 232 ? 13.062 -9.289 2.77 1 94.88 232 THR A O 1
ATOM 1723 N N . ALA A 1 233 ? 11.5 -9.211 1.18 1 91.75 233 ALA A N 1
ATOM 1724 C CA . ALA A 1 233 ? 10.445 -8.867 2.129 1 91.75 233 ALA A CA 1
ATOM 1725 C C . ALA A 1 233 ? 9.617 -10.094 2.5 1 91.75 233 ALA A C 1
ATOM 1727 O O . ALA A 1 233 ? 9.469 -11.016 1.695 1 91.75 233 ALA A O 1
ATOM 1728 N N . THR A 1 234 ? 9.258 -10.031 3.725 1 84.31 234 THR A N 1
ATOM 1729 C CA . THR A 1 234 ? 8.305 -11.047 4.164 1 84.31 234 THR A CA 1
ATOM 1730 C C . THR A 1 234 ? 6.867 -10.547 3.992 1 84.31 234 THR A C 1
ATOM 1732 O O . THR A 1 234 ? 6.527 -9.445 4.434 1 84.31 234 THR A O 1
ATOM 1735 N N . VAL A 1 235 ? 6.094 -11.297 3.213 1 77.81 235 VAL A N 1
ATOM 1736 C CA . VAL A 1 235 ? 4.703 -10.906 3.012 1 77.81 235 VAL A CA 1
ATOM 1737 C C . VAL A 1 235 ? 3.801 -11.688 3.961 1 77.81 235 VAL A C 1
ATOM 1739 O O . VAL A 1 235 ? 4.023 -12.875 4.207 1 77.81 235 VAL A O 1
ATOM 1742 N N . THR A 1 236 ? 2.938 -10.93 4.547 1 77.38 236 THR A N 1
ATOM 1743 C CA . THR A 1 236 ? 1.991 -11.594 5.441 1 77.38 236 THR A CA 1
ATOM 1744 C C . THR A 1 236 ? 0.851 -12.227 4.648 1 77.38 236 THR A C 1
ATOM 1746 O O . THR A 1 236 ? 0.286 -11.594 3.752 1 77.38 236 THR A O 1
ATOM 1749 N N . THR A 1 237 ? 0.592 -13.492 4.895 1 81 237 THR A N 1
ATOM 1750 C CA . THR A 1 237 ? -0.513 -14.211 4.266 1 81 237 THR A CA 1
ATOM 1751 C C . THR A 1 237 ? -1.854 -13.672 4.754 1 81 237 THR A C 1
ATOM 1753 O O . THR A 1 237 ? -2.062 -13.516 5.961 1 81 237 THR A O 1
ATOM 1756 N N . PRO A 1 238 ? -2.746 -13.398 3.818 1 88 238 PRO A N 1
ATOM 1757 C CA . PRO A 1 238 ? -4.082 -12.969 4.242 1 88 238 PRO A CA 1
ATOM 1758 C C . PRO A 1 238 ? -4.785 -14.008 5.109 1 88 238 PRO A C 1
ATOM 1760 O O . PRO A 1 238 ? -4.715 -15.203 4.824 1 88 238 PRO A O 1
ATOM 1763 N N . ARG A 1 239 ? -5.449 -13.555 6.121 1 90.44 239 ARG A N 1
ATOM 1764 C CA . ARG A 1 239 ? -6.16 -14.445 7.039 1 90.44 239 ARG A CA 1
ATOM 1765 C C . ARG A 1 239 ? -7.637 -14.539 6.676 1 90.44 239 ARG A C 1
ATOM 1767 O O . ARG A 1 239 ? -8.258 -15.586 6.863 1 90.44 239 ARG A O 1
ATOM 1774 N N . TRP A 1 240 ? -8.133 -13.539 6.137 1 94.81 240 TRP A N 1
ATOM 1775 C CA . TRP A 1 240 ? -9.578 -13.445 5.953 1 94.81 240 TRP A CA 1
ATOM 1776 C C . TRP A 1 240 ? -9.938 -13.523 4.473 1 94.81 240 TRP A C 1
ATOM 1778 O O . TRP A 1 240 ? -10.953 -14.117 4.109 1 94.81 240 TRP A O 1
ATOM 1788 N N . ALA A 1 241 ? -9.094 -13.008 3.645 1 95.38 241 ALA A N 1
ATOM 1789 C CA . ALA A 1 241 ? -9.359 -12.977 2.209 1 95.38 241 ALA A CA 1
ATOM 1790 C C . ALA A 1 241 ? -8.969 -14.297 1.552 1 95.38 241 ALA A C 1
ATOM 1792 O O . ALA A 1 241 ? -7.895 -14.844 1.833 1 95.38 241 ALA A O 1
ATOM 1793 N N . LYS A 1 242 ? -9.805 -14.82 0.732 1 93.81 242 LYS A N 1
ATOM 1794 C CA . LYS A 1 242 ? -9.555 -15.992 -0.11 1 93.81 242 LYS A CA 1
ATOM 1795 C C . LYS A 1 242 ? -9.906 -15.703 -1.567 1 93.81 242 LYS A C 1
ATOM 1797 O O . LYS A 1 242 ? -10.789 -14.883 -1.85 1 93.81 242 LYS A O 1
ATOM 1802 N N . PRO A 1 243 ? -9.078 -16.391 -2.422 1 89.06 243 PRO A N 1
ATOM 1803 C CA . PRO A 1 243 ? -9.5 -16.234 -3.816 1 89.06 243 PRO A CA 1
ATOM 1804 C C . PRO A 1 243 ? -10.945 -16.641 -4.047 1 89.06 243 PRO A C 1
ATOM 1806 O O . PRO A 1 243 ? -11.43 -17.578 -3.414 1 89.06 243 PRO A O 1
ATOM 1809 N N . ALA A 1 244 ? -11.672 -15.812 -4.895 1 83.19 244 ALA A N 1
ATOM 1810 C CA . ALA A 1 244 ? -13.07 -16.125 -5.16 1 83.19 244 ALA A CA 1
ATOM 1811 C C . ALA A 1 244 ? -13.203 -17.312 -6.109 1 83.19 244 ALA A C 1
ATOM 1813 O O . ALA A 1 244 ? -12.312 -17.547 -6.934 1 83.19 244 ALA A O 1
ATOM 1814 N N . MET B 1 1 ? 33.062 71.75 53.719 1 28.92 1 MET B N 1
ATOM 1815 C CA . MET B 1 1 ? 32.156 70.812 54.375 1 28.92 1 MET B CA 1
ATOM 1816 C C . MET B 1 1 ? 31.219 70.125 53.344 1 28.92 1 MET B C 1
ATOM 1818 O O . MET B 1 1 ? 30.406 70.812 52.719 1 28.92 1 MET B O 1
ATOM 1822 N N . PRO B 1 2 ? 31.562 69.062 52.531 1 39.84 2 PRO B N 1
ATOM 1823 C CA . PRO B 1 2 ? 31 68.438 51.344 1 39.84 2 PRO B CA 1
ATOM 1824 C C . PRO B 1 2 ? 29.656 67.75 51.625 1 39.84 2 PRO B C 1
ATOM 1826 O O . PRO B 1 2 ? 29.406 67.25 52.719 1 39.84 2 PRO B O 1
ATOM 1829 N N . SER B 1 3 ? 28.5 68.25 51.094 1 36.69 3 SER B N 1
ATOM 1830 C CA . SER B 1 3 ? 27.062 67.938 51.094 1 36.69 3 SER B CA 1
ATOM 1831 C C . SER B 1 3 ? 26.812 66.5 50.656 1 36.69 3 SER B C 1
ATOM 1833 O O . SER B 1 3 ? 27.203 66.125 49.562 1 36.69 3 SER B O 1
ATOM 1835 N N . HIS B 1 4 ? 26.766 65.5 51.562 1 39.66 4 HIS B N 1
ATOM 1836 C CA . HIS B 1 4 ? 26.656 64.062 51.375 1 39.66 4 HIS B CA 1
ATOM 1837 C C . HIS B 1 4 ? 25.281 63.656 50.844 1 39.66 4 HIS B C 1
ATOM 1839 O O . HIS B 1 4 ? 24.266 63.938 51.469 1 39.66 4 HIS B O 1
ATOM 1845 N N . ALA B 1 5 ? 25 63.719 49.5 1 46.41 5 ALA B N 1
ATOM 1846 C CA . ALA B 1 5 ? 23.828 63.344 48.719 1 46.41 5 ALA B CA 1
ATOM 1847 C C . ALA B 1 5 ? 23.359 61.938 49.031 1 46.41 5 ALA B C 1
ATOM 1849 O O . ALA B 1 5 ? 24.094 60.969 48.844 1 46.41 5 ALA B O 1
ATOM 1850 N N . VAL B 1 6 ? 22.547 61.844 50.094 1 41.5 6 VAL B N 1
ATOM 1851 C CA . VAL B 1 6 ? 22 60.594 50.688 1 41.5 6 VAL B CA 1
ATOM 1852 C C . VAL B 1 6 ? 21.234 59.844 49.594 1 41.5 6 VAL B C 1
ATOM 1854 O O . VAL B 1 6 ? 20.312 60.375 49 1 41.5 6 VAL B O 1
ATOM 1857 N N . ARG B 1 7 ? 21.797 58.75 49.031 1 40.38 7 ARG B N 1
ATOM 1858 C CA . ARG B 1 7 ? 21.359 57.781 48.031 1 40.38 7 ARG B CA 1
ATOM 1859 C C . ARG B 1 7 ? 20.078 57.062 48.469 1 40.38 7 ARG B C 1
ATOM 1861 O O . ARG B 1 7 ? 20.078 56.344 49.438 1 40.38 7 ARG B O 1
ATOM 1868 N N . GLU B 1 8 ? 18.953 57.75 48.344 1 41 8 GLU B N 1
ATOM 1869 C CA . GLU B 1 8 ? 17.641 57.188 48.625 1 41 8 GLU B CA 1
ATOM 1870 C C . GLU B 1 8 ? 17.438 55.844 47.969 1 41 8 GLU B C 1
ATOM 1872 O O . GLU B 1 8 ? 17.594 55.719 46.75 1 41 8 GLU B O 1
ATOM 1877 N N . THR B 1 9 ? 17.672 54.719 48.688 1 39.09 9 THR B N 1
ATOM 1878 C CA . THR B 1 9 ? 17.734 53.312 48.281 1 39.09 9 THR B CA 1
ATOM 1879 C C . THR B 1 9 ? 16.375 52.844 47.781 1 39.09 9 THR B C 1
ATOM 1881 O O . THR B 1 9 ? 15.336 53.219 48.312 1 39.09 9 THR B O 1
ATOM 1884 N N . ARG B 1 10 ? 16.219 52.25 46.625 1 44.41 10 ARG B N 1
ATOM 1885 C CA . ARG B 1 10 ? 15.219 51.656 45.75 1 44.41 10 ARG B CA 1
ATOM 1886 C C . ARG B 1 10 ? 14.312 50.688 46.5 1 44.41 10 ARG B C 1
ATOM 1888 O O . ARG B 1 10 ? 13.461 50.062 45.906 1 44.41 10 ARG B O 1
ATOM 1895 N N . ALA B 1 11 ? 14.531 50.375 47.781 1 46.31 11 ALA B N 1
ATOM 1896 C CA . ALA B 1 11 ? 13.812 49.312 48.5 1 46.31 11 ALA B CA 1
ATOM 1897 C C . ALA B 1 11 ? 12.367 49.719 48.75 1 46.31 11 ALA B C 1
ATOM 1899 O O . ALA B 1 11 ? 11.516 48.875 49 1 46.31 11 ALA B O 1
ATOM 1900 N N . ASN B 1 12 ? 12.062 50.938 48.969 1 41.31 12 ASN B N 1
ATOM 1901 C CA . ASN B 1 12 ? 10.766 51.25 49.531 1 41.31 12 ASN B CA 1
ATOM 1902 C C . ASN B 1 12 ? 9.633 51.031 48.531 1 41.31 12 ASN B C 1
ATOM 1904 O O . ASN B 1 12 ? 8.453 51.031 48.906 1 41.31 12 ASN B O 1
ATOM 1908 N N . LYS B 1 13 ? 9.984 51.125 47.25 1 43.06 13 LYS B N 1
ATOM 1909 C CA . LYS B 1 13 ? 8.852 51.125 46.344 1 43.06 13 LYS B CA 1
ATOM 1910 C C . LYS B 1 13 ? 8.203 49.75 46.281 1 43.06 13 LYS B C 1
ATOM 1912 O O . LYS B 1 13 ? 7.098 49.625 45.75 1 43.06 13 LYS B O 1
ATOM 1917 N N . LEU B 1 14 ? 8.914 48.594 46.688 1 42.69 14 LEU B N 1
ATOM 1918 C CA . LEU B 1 14 ? 8.375 47.281 46.469 1 42.69 14 LEU B CA 1
ATOM 1919 C C . LEU B 1 14 ? 7.262 46.969 47.469 1 42.69 14 LEU B C 1
ATOM 1921 O O . LEU B 1 14 ? 6.418 46.094 47.25 1 42.69 14 LEU B O 1
ATOM 1925 N N . ARG B 1 15 ? 7.148 47.562 48.688 1 41 15 ARG B N 1
ATOM 1926 C CA . ARG B 1 15 ? 6.219 47.188 49.75 1 41 15 ARG B CA 1
ATOM 1927 C C . ARG B 1 15 ? 4.789 47.562 49.375 1 41 15 ARG B C 1
ATOM 1929 O O . ARG B 1 15 ? 3.834 47.031 49.969 1 41 15 ARG B O 1
ATOM 1936 N N . ARG B 1 16 ? 4.676 48.75 48.75 1 41.34 16 ARG B N 1
ATOM 1937 C CA . ARG B 1 16 ? 3.287 49.188 48.656 1 41.34 16 ARG B CA 1
ATOM 1938 C C . ARG B 1 16 ? 2.473 48.281 47.781 1 41.34 16 ARG B C 1
ATOM 1940 O O . ARG B 1 16 ? 1.252 48.406 47.656 1 41.34 16 ARG B O 1
ATOM 1947 N N . PHE B 1 17 ? 3.162 47.625 46.906 1 43.56 17 PHE B N 1
ATOM 1948 C CA . PHE B 1 17 ? 2.355 46.844 45.969 1 43.56 17 PHE B CA 1
ATOM 1949 C C . PHE B 1 17 ? 1.693 45.656 46.688 1 43.56 17 PHE B C 1
ATOM 1951 O O . PHE B 1 17 ? 0.945 44.906 46.062 1 43.56 17 PHE B O 1
ATOM 1958 N N . LEU B 1 18 ? 2.152 45.25 47.969 1 45.94 18 LEU B N 1
ATOM 1959 C CA . LEU B 1 18 ? 1.601 44.031 48.562 1 45.94 18 LEU B CA 1
ATOM 1960 C C . LEU B 1 18 ? 0.261 44.312 49.25 1 45.94 18 LEU B C 1
ATOM 1962 O O . LEU B 1 18 ? -0.207 43.531 50.062 1 45.94 18 LEU B O 1
ATOM 1966 N N . ARG B 1 19 ? -0.29 45.469 49.312 1 43.84 19 ARG B N 1
ATOM 1967 C CA . ARG B 1 19 ? -1.524 45.531 50.094 1 43.84 19 ARG B CA 1
ATOM 1968 C C . ARG B 1 19 ? -2.6 44.625 49.469 1 43.84 19 ARG B C 1
ATOM 1970 O O . ARG B 1 19 ? -3.102 44.938 48.375 1 43.84 19 ARG B O 1
ATOM 1977 N N . PRO B 1 20 ? -2.676 43.344 49.969 1 49.16 20 PRO B N 1
ATOM 1978 C CA . PRO B 1 20 ? -3.66 42.438 49.375 1 49.16 20 PRO B CA 1
ATOM 1979 C C . PRO B 1 20 ? -5.098 42.906 49.625 1 49.16 20 PRO B C 1
ATOM 1981 O O . PRO B 1 20 ? -5.449 43.312 50.719 1 49.16 20 PRO B O 1
ATOM 1984 N N . THR B 1 21 ? -5.738 43.656 48.656 1 49.25 21 THR B N 1
ATOM 1985 C CA . THR B 1 21 ? -7.148 44 48.844 1 49.25 21 THR B CA 1
ATOM 1986 C C . THR B 1 21 ? -7.961 42.719 49.125 1 49.25 21 THR B C 1
ATOM 1988 O O . THR B 1 21 ? -7.555 41.625 48.75 1 49.25 21 THR B O 1
ATOM 1991 N N . VAL B 1 22 ? -8.992 42.719 49.969 1 55.69 22 VAL B N 1
ATOM 1992 C CA . VAL B 1 22 ? -9.906 41.656 50.406 1 55.69 22 VAL B CA 1
ATOM 1993 C C . VAL B 1 22 ? -10.32 40.812 49.188 1 55.69 22 VAL B C 1
ATOM 1995 O O . VAL B 1 22 ? -10.414 39.594 49.281 1 55.69 22 VAL B O 1
ATOM 1998 N N . ALA B 1 23 ? -10.531 41.531 48.125 1 52.88 23 ALA B N 1
ATOM 1999 C CA . ALA B 1 23 ? -10.891 40.812 46.906 1 52.88 23 ALA B CA 1
ATOM 2000 C C . ALA B 1 23 ? -9.75 39.906 46.438 1 52.88 23 ALA B C 1
ATOM 2002 O O . ALA B 1 23 ? -9.984 38.781 45.969 1 52.88 23 ALA B O 1
ATOM 2003 N N . GLN B 1 24 ? -8.539 40.25 46.625 1 52.88 24 GLN B N 1
ATOM 2004 C CA . GLN B 1 24 ? -7.391 39.438 46.281 1 52.88 24 GLN B CA 1
ATOM 2005 C C . GLN B 1 24 ? -7.242 38.281 47.281 1 52.88 24 GLN B C 1
ATOM 2007 O O . GLN B 1 24 ? -6.844 37.156 46.875 1 52.88 24 GLN B O 1
ATOM 2012 N N . GLY B 1 25 ? -7.641 38.469 48.5 1 57.56 25 GLY B N 1
ATOM 2013 C CA . GLY B 1 25 ? -7.645 37.375 49.469 1 57.56 25 GLY B CA 1
ATOM 2014 C C . GLY B 1 25 ? -8.656 36.281 49.156 1 57.56 25 GLY B C 1
ATOM 2015 O O . GLY B 1 25 ? -8.336 35.094 49.219 1 57.56 25 GLY B O 1
ATOM 2016 N N . VAL B 1 26 ? -9.875 36.75 48.812 1 59.62 26 VAL B N 1
ATOM 2017 C CA . VAL B 1 26 ? -10.922 35.781 48.5 1 59.62 26 VAL B CA 1
ATOM 2018 C C . VAL B 1 26 ? -10.547 35 47.25 1 59.62 26 VAL B C 1
ATOM 2020 O O . VAL B 1 26 ? -10.719 33.781 47.188 1 59.62 26 VAL B O 1
ATOM 2023 N N . LEU B 1 27 ? -10.023 35.688 46.25 1 56.31 27 LEU B N 1
ATOM 2024 C CA . LEU B 1 27 ? -9.578 35 45.062 1 56.31 27 LEU B CA 1
ATOM 2025 C C . LEU B 1 27 ? -8.398 34.094 45.344 1 56.31 27 LEU B C 1
ATOM 2027 O O . LEU B 1 27 ? -8.305 33 44.812 1 56.31 27 LEU B O 1
ATOM 2031 N N . GLY B 1 28 ? -7.578 34.5 46.281 1 60.16 28 GLY B N 1
ATOM 2032 C CA . GLY B 1 28 ? -6.492 33.625 46.719 1 60.16 28 GLY B CA 1
ATOM 2033 C C . GLY B 1 28 ? -6.977 32.344 47.406 1 60.16 28 GLY B C 1
ATOM 2034 O O . GLY B 1 28 ? -6.508 31.25 47.125 1 60.16 28 GLY B O 1
ATOM 2035 N N . ILE B 1 29 ? -7.949 32.5 48.25 1 64.81 29 ILE B N 1
ATOM 2036 C CA . ILE B 1 29 ? -8.484 31.359 48.969 1 64.81 29 ILE B CA 1
ATOM 2037 C C . ILE B 1 29 ? -9.25 30.469 47.969 1 64.81 29 ILE B C 1
ATOM 2039 O O . ILE B 1 29 ? -9.117 29.234 48 1 64.81 29 ILE B O 1
ATOM 2043 N N . ALA B 1 30 ? -10.008 31.094 47.094 1 57.38 30 ALA B N 1
ATOM 2044 C CA . ALA B 1 30 ? -10.695 30.281 46.094 1 57.38 30 ALA B CA 1
ATOM 2045 C C . ALA B 1 30 ? -9.688 29.547 45.219 1 57.38 30 ALA B C 1
ATOM 2047 O O . ALA B 1 30 ? -9.867 28.359 44.906 1 57.38 30 ALA B O 1
ATOM 2048 N N . PHE B 1 31 ? -8.562 30.172 44.875 1 60.78 31 PHE B N 1
ATOM 2049 C CA . PHE B 1 31 ? -7.539 29.484 44.125 1 60.78 31 PHE B CA 1
ATOM 2050 C C . PHE B 1 31 ? -6.84 28.422 44.969 1 60.78 31 PHE B C 1
ATOM 2052 O O . PHE B 1 31 ? -6.547 27.328 44.469 1 60.78 31 PHE B O 1
ATOM 2059 N N . CYS B 1 32 ? -6.637 28.672 46.156 1 60.69 32 CYS B N 1
ATOM 2060 C CA . CYS B 1 32 ? -6.043 27.656 47.031 1 60.69 32 CYS B CA 1
ATOM 2061 C C . CYS B 1 32 ? -6.988 26.484 47.188 1 60.69 32 CYS B C 1
ATOM 2063 O O . CYS B 1 32 ? -6.555 25.328 47.188 1 60.69 32 CYS B O 1
ATOM 2065 N N . LEU B 1 33 ? -8.227 26.703 47.281 1 60.78 33 LEU B N 1
ATOM 2066 C CA . LEU B 1 33 ? -9.172 25.609 47.438 1 60.78 33 LEU B CA 1
ATOM 2067 C C . LEU B 1 33 ? -9.312 24.812 46.156 1 60.78 33 LEU B C 1
ATOM 2069 O O . LEU B 1 33 ? -9.336 23.578 46.188 1 60.78 33 LEU B O 1
ATOM 2073 N N . VAL B 1 34 ? -9.383 25.438 44.969 1 58.56 34 VAL B N 1
ATOM 2074 C CA . VAL B 1 34 ? -9.438 24.688 43.719 1 58.56 34 VAL B CA 1
ATOM 2075 C C . VAL B 1 34 ? -8.133 23.922 43.5 1 58.56 34 VAL B C 1
ATOM 2077 O O . VAL B 1 34 ? -8.148 22.766 43.094 1 58.56 34 VAL B O 1
ATOM 2080 N N . ALA B 1 35 ? -7.016 24.5 43.906 1 53.5 35 ALA B N 1
ATOM 2081 C CA . ALA B 1 35 ? -5.75 23.766 43.781 1 53.5 35 ALA B CA 1
ATOM 2082 C C . ALA B 1 35 ? -5.699 22.609 44.781 1 53.5 35 ALA B C 1
ATOM 2084 O O . ALA B 1 35 ? -5.207 21.531 44.469 1 53.5 35 ALA B O 1
ATOM 2085 N N . ALA B 1 36 ? -6.195 22.734 45.875 1 55.25 36 ALA B N 1
ATOM 2086 C CA . ALA B 1 36 ? -6.207 21.641 46.875 1 55.25 36 ALA B CA 1
ATOM 2087 C C . ALA B 1 36 ? -7.137 20.516 46.406 1 55.25 36 ALA B C 1
ATOM 2089 O O . ALA B 1 36 ? -6.797 19.344 46.562 1 55.25 36 ALA B O 1
ATOM 2090 N N . VAL B 1 37 ? -8.344 20.812 45.938 1 54.25 37 VAL B N 1
ATOM 2091 C CA . VAL B 1 37 ? -9.211 19.75 45.406 1 54.25 37 VAL B CA 1
ATOM 2092 C C . VAL B 1 37 ? -8.547 19.094 44.219 1 54.25 37 VAL B C 1
ATOM 2094 O O . VAL B 1 37 ? -8.609 17.875 44.031 1 54.25 37 VAL B O 1
ATOM 2097 N N . GLY B 1 38 ? -7.84 19.812 43.375 1 45.44 38 GLY B N 1
ATOM 2098 C CA . GLY B 1 38 ? -7.09 19.219 42.281 1 45.44 38 GLY B CA 1
ATOM 2099 C C . GLY B 1 38 ? -5.977 18.297 42.719 1 45.44 38 GLY B C 1
ATOM 2100 O O . GLY B 1 38 ? -5.766 17.234 42.156 1 45.44 38 GLY B O 1
ATOM 2101 N N . VAL B 1 39 ? -5.316 18.75 43.688 1 47.81 39 VAL B N 1
ATOM 2102 C CA . VAL B 1 39 ? -4.242 17.891 44.188 1 47.81 39 VAL B CA 1
ATOM 2103 C C . VAL B 1 39 ? -4.832 16.672 44.875 1 47.81 39 VAL B C 1
ATOM 2105 O O . VAL B 1 39 ? -4.32 15.562 44.75 1 47.81 39 VAL B O 1
ATOM 2108 N N . VAL B 1 40 ? -5.828 16.859 45.688 1 44.84 40 VAL B N 1
ATOM 2109 C CA . VAL B 1 40 ? -6.359 15.672 46.375 1 44.84 40 VAL B CA 1
ATOM 2110 C C . VAL B 1 40 ? -6.98 14.734 45.344 1 44.84 40 VAL B C 1
ATOM 2112 O O . VAL B 1 40 ? -6.895 13.516 45.469 1 44.84 40 VAL B O 1
ATOM 2115 N N . GLN B 1 41 ? -7.738 15.258 44.281 1 39.62 41 GLN B N 1
ATOM 2116 C CA . GLN B 1 41 ? -8.289 14.32 43.312 1 39.62 41 GLN B CA 1
ATOM 2117 C C . GLN B 1 41 ? -7.176 13.602 42.562 1 39.62 41 GLN B C 1
ATOM 2119 O O . GLN B 1 41 ? -7.367 12.477 42.094 1 39.62 41 GLN B O 1
ATOM 2124 N N . ILE B 1 42 ? -6.086 14.266 42.312 1 35.81 42 ILE B N 1
ATOM 2125 C CA . ILE B 1 42 ? -5.035 13.5 41.625 1 35.81 42 ILE B CA 1
ATOM 2126 C C . ILE B 1 42 ? -4.418 12.508 42.625 1 35.81 42 ILE B C 1
ATOM 2128 O O . ILE B 1 42 ? -3.922 11.453 42.219 1 35.81 42 ILE B O 1
ATOM 2132 N N . ARG B 1 43 ? -4.262 12.836 43.844 1 34.75 43 ARG B N 1
ATOM 2133 C CA . ARG B 1 43 ? -3.559 11.883 44.719 1 34.75 43 ARG B CA 1
ATOM 2134 C C . ARG B 1 43 ? -4.449 10.695 45.062 1 34.75 43 ARG B C 1
ATOM 2136 O O . ARG B 1 43 ? -3.971 9.68 45.562 1 34.75 43 ARG B O 1
ATOM 2143 N N . SER B 1 44 ? -5.77 10.906 45.344 1 34.06 44 SER B N 1
ATOM 2144 C CA . SER B 1 44 ? -6.418 9.703 45.844 1 34.06 44 SER B CA 1
ATOM 2145 C C . SER B 1 44 ? -6.523 8.641 44.75 1 34.06 44 SER B C 1
ATOM 2147 O O . SER B 1 44 ? -6.852 7.488 45.031 1 34.06 44 SER B O 1
ATOM 2149 N N . THR B 1 45 ? -6.926 9.008 43.5 1 34.75 45 THR B N 1
ATOM 2150 C CA . THR B 1 45 ? -7.02 7.867 42.594 1 34.75 45 THR B CA 1
ATOM 2151 C C . THR B 1 45 ? -5.633 7.324 42.281 1 34.75 45 THR B C 1
ATOM 2153 O O . THR B 1 45 ? -5.449 6.648 41.25 1 34.75 45 THR B O 1
ATOM 2156 N N . ALA B 1 46 ? -4.629 7.723 42.969 1 31.05 46 ALA B N 1
ATOM 2157 C CA . ALA B 1 46 ? -3.236 7.359 42.75 1 31.05 46 ALA B CA 1
ATOM 2158 C C . ALA B 1 46 ? -3.043 5.848 42.812 1 31.05 46 ALA B C 1
ATOM 2160 O O . ALA B 1 46 ? -1.982 5.332 42.469 1 31.05 46 ALA B O 1
ATOM 2161 N N . THR B 1 47 ? -3.592 5.277 43.812 1 32.09 47 THR B N 1
ATOM 2162 C CA . THR B 1 47 ? -2.936 4.027 44.156 1 32.09 47 THR B CA 1
ATOM 2163 C C . THR B 1 47 ? -3.102 2.988 43.062 1 32.09 47 THR B C 1
ATOM 2165 O O . THR B 1 47 ? -2.361 2.004 43 1 32.09 47 THR B O 1
ATOM 2168 N N . VAL B 1 48 ? -4.398 2.689 42.656 1 33.34 48 VAL B N 1
ATOM 2169 C CA . VAL B 1 48 ? -4.441 1.523 41.781 1 33.34 48 VAL B CA 1
ATOM 2170 C C . VAL B 1 48 ? -3.85 1.877 40.438 1 33.34 48 VAL B C 1
ATOM 2172 O O . VAL B 1 48 ? -4.348 2.771 39.75 1 33.34 48 VAL B O 1
ATOM 2175 N N . ASP B 1 49 ? -2.576 1.896 40.25 1 33.38 49 ASP B N 1
ATOM 2176 C CA . ASP B 1 49 ? -1.777 2.236 39.094 1 33.38 49 ASP B CA 1
ATOM 2177 C C . ASP B 1 49 ? -2.457 1.765 37.812 1 33.38 49 ASP B C 1
ATOM 2179 O O . ASP B 1 49 ? -2.561 0.561 37.562 1 33.38 49 ASP B O 1
ATOM 2183 N N . PRO B 1 50 ? -3.547 2.469 37.312 1 33.88 50 PRO B N 1
ATOM 2184 C CA . PRO B 1 50 ? -4.312 1.961 36.156 1 33.88 50 PRO B CA 1
ATOM 2185 C C . PRO B 1 50 ? -3.428 1.595 34.969 1 33.88 50 PRO B C 1
ATOM 2187 O O . PRO B 1 50 ? -3.93 1.127 33.938 1 33.88 50 PRO B O 1
ATOM 2190 N N . TYR B 1 51 ? -2.322 2.189 34.875 1 33.81 51 TYR B N 1
ATOM 2191 C CA . TYR B 1 51 ? -1.391 1.861 33.781 1 33.81 51 TYR B CA 1
ATOM 2192 C C . TYR B 1 51 ? -0.815 0.463 33.969 1 33.81 51 TYR B C 1
ATOM 2194 O O . TYR B 1 51 ? -0.017 -0.001 33.156 1 33.81 51 TYR B O 1
ATOM 2202 N N . SER B 1 52 ? -0.87 -0.095 35.219 1 36.81 52 SER B N 1
ATOM 2203 C CA . SER B 1 52 ? -0.44 -1.484 35.344 1 36.81 52 SER B CA 1
ATOM 2204 C C . SER B 1 52 ? -1.314 -2.412 34.5 1 36.81 52 SER B C 1
ATOM 2206 O O . SER B 1 52 ? -0.853 -3.457 34.031 1 36.81 52 SER B O 1
ATOM 2208 N N . SER B 1 53 ? -2.643 -2.098 34.406 1 36.88 53 SER B N 1
ATOM 2209 C CA . SER B 1 53 ? -3.531 -2.955 33.625 1 36.88 53 SER B CA 1
ATOM 2210 C C . SER B 1 53 ? -3.379 -2.699 32.156 1 36.88 53 SER B C 1
ATOM 2212 O O . SER B 1 53 ? -3.494 -3.623 31.328 1 36.88 53 SER B O 1
ATOM 2214 N N . MET B 1 54 ? -3.357 -1.365 31.812 1 36.31 54 MET B N 1
ATOM 2215 C CA . MET B 1 54 ? -3.168 -1.186 30.375 1 36.31 54 MET B CA 1
ATOM 2216 C C . MET B 1 54 ? -1.778 -1.646 29.938 1 36.31 54 MET B C 1
ATOM 2218 O O . MET B 1 54 ? -1.576 -2.037 28.797 1 36.31 54 MET B O 1
ATOM 2222 N N . ARG B 1 55 ? -0.777 -1.598 30.844 1 41 55 ARG B N 1
ATOM 2223 C CA . ARG B 1 55 ? 0.56 -2.096 30.547 1 41 55 ARG B CA 1
ATOM 2224 C C . ARG B 1 55 ? 0.564 -3.617 30.422 1 41 55 ARG B C 1
ATOM 2226 O O . ARG B 1 55 ? 1.239 -4.176 29.562 1 41 55 ARG B O 1
ATOM 2233 N N . ARG B 1 56 ? -0.2 -4.258 31.328 1 41.22 56 ARG B N 1
ATOM 2234 C CA . ARG B 1 56 ? -0.275 -5.711 31.219 1 41.22 56 ARG B CA 1
ATOM 2235 C C . ARG B 1 56 ? -1.063 -6.125 29.984 1 41.22 56 ARG B C 1
ATOM 2237 O O . ARG B 1 56 ? -0.68 -7.066 29.281 1 41.22 56 ARG B O 1
ATOM 2244 N N . ALA B 1 57 ? -2.166 -5.332 29.734 1 40.88 57 ALA B N 1
ATOM 2245 C CA . ALA B 1 57 ? -2.945 -5.641 28.531 1 40.88 57 ALA B CA 1
ATOM 2246 C C . ALA B 1 57 ? -2.152 -5.34 27.266 1 40.88 57 ALA B C 1
ATOM 2248 O O . ALA B 1 57 ? -2.25 -6.066 26.281 1 40.88 57 ALA B O 1
ATOM 2249 N N . ASP B 1 58 ? -1.417 -4.297 27.312 1 45.84 58 ASP B N 1
ATOM 2250 C CA . ASP B 1 58 ? -0.569 -3.99 26.156 1 45.84 58 ASP B CA 1
ATOM 2251 C C . ASP B 1 58 ? 0.568 -5 26.031 1 45.84 58 ASP B C 1
ATOM 2253 O O . ASP B 1 58 ? 0.9 -5.434 24.922 1 45.84 58 ASP B O 1
ATOM 2257 N N . LEU B 1 59 ? 1.184 -5.352 27.219 1 43.88 59 LEU B N 1
ATOM 2258 C CA . LEU B 1 59 ? 2.189 -6.41 27.156 1 43.88 59 LEU B CA 1
ATOM 2259 C C . LEU B 1 59 ? 1.554 -7.742 26.781 1 43.88 59 LEU B C 1
ATOM 2261 O O . LEU B 1 59 ? 2.113 -8.5 25.984 1 43.88 59 LEU B O 1
ATOM 2265 N N . VAL B 1 60 ? 0.33 -8.008 27.328 1 45.91 60 VAL B N 1
ATOM 2266 C CA . VAL B 1 60 ? -0.389 -9.219 26.938 1 45.91 60 VAL B CA 1
ATOM 2267 C C . VAL B 1 60 ? -0.804 -9.133 25.469 1 45.91 60 VAL B C 1
ATOM 2269 O O . VAL B 1 60 ? -0.717 -10.117 24.734 1 45.91 60 VAL B O 1
ATOM 2272 N N . GLN B 1 61 ? -1.131 -7.941 25.016 1 44.69 61 GLN B N 1
ATOM 2273 C CA . GLN B 1 61 ? -1.438 -7.766 23.594 1 44.69 61 GLN B CA 1
ATOM 2274 C C . GLN B 1 61 ? -0.173 -7.84 22.75 1 44.69 61 GLN B C 1
ATOM 2276 O O . GLN B 1 61 ? -0.178 -8.438 21.672 1 44.69 61 GLN B O 1
ATOM 2281 N N . MET B 1 62 ? 0.837 -7.297 23.234 1 44.44 62 MET B N 1
ATOM 2282 C CA . MET B 1 62 ? 2.113 -7.496 22.562 1 44.44 62 MET B CA 1
ATOM 2283 C C . MET B 1 62 ? 2.553 -8.953 22.641 1 44.44 62 MET B C 1
ATOM 2285 O O . MET B 1 62 ? 3.023 -9.523 21.656 1 44.44 62 MET B O 1
ATOM 2289 N N . LEU B 1 63 ? 2.434 -9.562 23.859 1 45.41 63 LEU B N 1
ATOM 2290 C CA . LEU B 1 63 ? 2.742 -10.977 24.016 1 45.41 63 LEU B CA 1
ATOM 2291 C C . LEU B 1 63 ? 1.756 -11.836 23.234 1 45.41 63 LEU B C 1
ATOM 2293 O O . LEU B 1 63 ? 2.145 -12.836 22.609 1 45.41 63 LEU B O 1
ATOM 2297 N N . ALA B 1 64 ? 0.525 -11.438 23.172 1 43.03 64 ALA B N 1
ATOM 2298 C CA . ALA B 1 64 ? -0.443 -12.141 22.344 1 43.03 64 ALA B CA 1
ATOM 2299 C C . ALA B 1 64 ? -0.155 -11.914 20.859 1 43.03 64 ALA B C 1
ATOM 2301 O O . ALA B 1 64 ? -0.29 -12.836 20.047 1 43.03 64 ALA B O 1
ATOM 2302 N N . GLY B 1 65 ? 0.285 -10.781 20.531 1 43.5 65 GLY B N 1
ATOM 2303 C CA . GLY B 1 65 ? 0.778 -10.547 19.188 1 43.5 65 GLY B CA 1
ATOM 2304 C C . GLY B 1 65 ? 2.047 -11.312 18.859 1 43.5 65 GLY B C 1
ATOM 2305 O O . GLY B 1 65 ? 2.162 -11.922 17.797 1 43.5 65 GLY B O 1
ATOM 2306 N N . LEU B 1 66 ? 2.992 -11.32 19.812 1 42.41 66 LEU B N 1
ATOM 2307 C CA . LEU B 1 66 ? 4.203 -12.117 19.656 1 42.41 66 LEU B CA 1
ATOM 2308 C C . LEU B 1 66 ? 3.879 -13.609 19.672 1 42.41 66 LEU B C 1
ATOM 2310 O O . LEU B 1 66 ? 4.441 -14.383 18.891 1 42.41 66 LEU B O 1
ATOM 2314 N N . ASN B 1 67 ? 2.992 -14.016 20.516 1 43.28 67 ASN B N 1
ATOM 2315 C CA . ASN B 1 67 ? 2.564 -15.414 20.531 1 43.28 67 ASN B CA 1
ATOM 2316 C C . ASN B 1 67 ? 1.775 -15.773 19.281 1 43.28 67 ASN B C 1
ATOM 2318 O O . ASN B 1 67 ? 1.941 -16.875 18.734 1 43.28 67 ASN B O 1
ATOM 2322 N N . ALA B 1 68 ? 0.995 -14.945 18.781 1 43.66 68 ALA B N 1
ATOM 2323 C CA . ALA B 1 68 ? 0.306 -15.172 17.516 1 43.66 68 ALA B CA 1
ATOM 2324 C C . ALA B 1 68 ? 1.29 -15.18 16.359 1 43.66 68 ALA B C 1
ATOM 2326 O O . ALA B 1 68 ? 1.179 -16 15.445 1 43.66 68 ALA B O 1
ATOM 2327 N N . GLU B 1 69 ? 2.289 -14.383 16.438 1 44.84 69 GLU B N 1
ATOM 2328 C CA . GLU B 1 69 ? 3.357 -14.414 15.445 1 44.84 69 GLU B CA 1
ATOM 2329 C C . GLU B 1 69 ? 4.199 -15.68 15.586 1 44.84 69 GLU B C 1
ATOM 2331 O O . GLU B 1 69 ? 4.539 -16.312 14.586 1 44.84 69 GLU B O 1
ATOM 2336 N N . SER B 1 70 ? 4.52 -16.062 16.781 1 46.34 70 SER B N 1
ATOM 2337 C CA . SER B 1 70 ? 5.254 -17.297 17.031 1 46.34 70 SER B CA 1
ATOM 2338 C C . SER B 1 70 ? 4.434 -18.516 16.594 1 46.34 70 SER B C 1
ATOM 2340 O O . SER B 1 70 ? 4.969 -19.453 16 1 46.34 70 SER B O 1
ATOM 2342 N N . GLY B 1 71 ? 3.217 -18.469 16.891 1 44.25 71 GLY B N 1
ATOM 2343 C CA . GLY B 1 71 ? 2.336 -19.531 16.422 1 44.25 71 GLY B CA 1
ATOM 2344 C C . GLY B 1 71 ? 2.229 -19.578 14.914 1 44.25 71 GLY B C 1
ATOM 2345 O O . GLY B 1 71 ? 2.264 -20.672 14.32 1 44.25 71 GLY B O 1
ATOM 2346 N N . ARG B 1 72 ? 2.203 -18.578 14.32 1 46.5 72 ARG B N 1
ATOM 2347 C CA . ARG B 1 72 ? 2.18 -18.5 12.867 1 46.5 72 ARG B CA 1
ATOM 2348 C C . ARG B 1 72 ? 3.506 -18.953 12.273 1 46.5 72 ARG B C 1
ATOM 2350 O O . ARG B 1 72 ? 3.525 -19.703 11.289 1 46.5 72 ARG B O 1
ATOM 2357 N N . LEU B 1 73 ? 4.66 -18.609 12.844 1 43.75 73 LEU B N 1
ATOM 2358 C CA . LEU B 1 73 ? 5.961 -19.094 12.398 1 43.75 73 LEU B CA 1
ATOM 2359 C C . LEU B 1 73 ? 6.082 -20.594 12.602 1 43.75 73 LEU B C 1
ATOM 2361 O O . LEU B 1 73 ? 6.617 -21.297 11.75 1 43.75 73 LEU B O 1
ATOM 2365 N N . ASP B 1 74 ? 5.527 -21.031 13.664 1 46.19 74 ASP B N 1
ATOM 2366 C CA . ASP B 1 74 ? 5.535 -22.453 13.938 1 46.19 74 ASP B CA 1
ATOM 2367 C C . ASP B 1 74 ? 4.66 -23.219 12.938 1 46.19 74 ASP B C 1
ATOM 2369 O O . ASP B 1 74 ? 5.027 -24.297 12.469 1 46.19 74 ASP B O 1
ATOM 2373 N N . GLU B 1 75 ? 3.611 -22.688 12.562 1 48.53 75 GLU B N 1
ATOM 2374 C CA . GLU B 1 75 ? 2.752 -23.281 11.539 1 48.53 75 GLU B CA 1
ATOM 2375 C C . GLU B 1 75 ? 3.412 -23.234 10.164 1 48.53 75 GLU B C 1
ATOM 2377 O O . GLU B 1 75 ? 3.354 -24.219 9.414 1 48.53 75 GLU B O 1
ATOM 2382 N N . GLN B 1 76 ? 4.086 -22.203 9.883 1 47.75 76 GLN B N 1
ATOM 2383 C CA . GLN B 1 76 ? 4.852 -22.125 8.641 1 47.75 76 GLN B CA 1
ATOM 2384 C C . GLN B 1 76 ? 6.008 -23.125 8.648 1 47.75 76 GLN B C 1
ATOM 2386 O O . GLN B 1 76 ? 6.254 -23.797 7.648 1 47.75 76 GLN B O 1
ATOM 2391 N N . ILE B 1 77 ? 6.691 -23.203 9.719 1 45.22 77 ILE B N 1
ATOM 2392 C CA . ILE B 1 77 ? 7.777 -24.172 9.852 1 45.22 77 ILE B CA 1
ATOM 2393 C C . ILE B 1 77 ? 7.234 -25.578 9.688 1 45.22 77 ILE B C 1
ATOM 2395 O O . ILE B 1 77 ? 7.824 -26.406 8.984 1 45.22 77 ILE B O 1
ATOM 2399 N N . ASN B 1 78 ? 6.184 -25.812 10.281 1 47.22 78 ASN B N 1
ATOM 2400 C CA . ASN B 1 78 ? 5.598 -27.156 10.172 1 47.22 78 ASN B CA 1
ATOM 2401 C C . ASN B 1 78 ? 5.109 -27.438 8.758 1 47.22 78 ASN B C 1
ATOM 2403 O O . ASN B 1 78 ? 5.273 -28.547 8.25 1 47.22 78 ASN B O 1
ATOM 2407 N N . GLN B 1 79 ? 4.566 -26.469 8.133 1 50.41 79 GLN B N 1
ATOM 2408 C CA . GLN B 1 79 ? 4.195 -26.625 6.727 1 50.41 79 GLN B CA 1
ATOM 2409 C C . GLN B 1 79 ? 5.426 -26.812 5.848 1 50.41 79 GLN B C 1
ATOM 2411 O O . GLN B 1 79 ? 5.422 -27.641 4.938 1 50.41 79 GLN B O 1
ATOM 2416 N N . LEU B 1 80 ? 6.488 -26.109 6.102 1 47.31 80 LEU B N 1
ATOM 2417 C CA . LEU B 1 80 ? 7.727 -26.266 5.348 1 47.31 80 LEU B CA 1
ATOM 2418 C C . LEU B 1 80 ? 8.352 -27.625 5.598 1 47.31 80 LEU B C 1
ATOM 2420 O O . LEU B 1 80 ? 8.867 -28.25 4.668 1 47.31 80 LEU B O 1
ATOM 2424 N N . LYS B 1 81 ? 8.312 -28.062 6.777 1 47.22 81 LYS B N 1
ATOM 2425 C CA . LYS B 1 81 ? 8.805 -29.391 7.105 1 47.22 81 LYS B CA 1
ATOM 2426 C C . LYS B 1 81 ? 7.973 -30.469 6.414 1 47.22 81 LYS B C 1
ATOM 2428 O O . LYS B 1 81 ? 8.516 -31.453 5.91 1 47.22 81 LYS B O 1
ATOM 2433 N N . GLY B 1 82 ? 6.719 -30.234 6.391 1 45.12 82 GLY B N 1
ATOM 2434 C CA . GLY B 1 82 ? 5.855 -31.156 5.668 1 45.12 82 GLY B CA 1
ATOM 2435 C C . GLY B 1 82 ? 6.121 -31.188 4.176 1 45.12 82 GLY B C 1
ATOM 2436 O O . GLY B 1 82 ? 6.215 -32.25 3.572 1 45.12 82 GLY B O 1
ATOM 2437 N N . THR B 1 83 ? 6.293 -30.094 3.67 1 48.44 83 THR B N 1
ATOM 2438 C CA . THR B 1 83 ? 6.621 -30 2.252 1 48.44 83 THR B CA 1
ATOM 2439 C C . THR B 1 83 ? 7.992 -30.594 1.973 1 48.44 83 THR B C 1
ATOM 2441 O O . THR B 1 83 ? 8.172 -31.312 0.978 1 48.44 83 THR B O 1
ATOM 2444 N N . ARG B 1 84 ? 8.938 -30.328 2.775 1 40.19 84 ARG B N 1
ATOM 2445 C CA . ARG B 1 84 ? 10.258 -30.938 2.652 1 40.19 84 ARG B CA 1
ATOM 2446 C C . ARG B 1 84 ? 10.164 -32.469 2.689 1 40.19 84 ARG B C 1
ATOM 2448 O O . ARG B 1 84 ? 10.789 -33.156 1.884 1 40.19 84 ARG B O 1
ATOM 2455 N N . ASP B 1 85 ? 9.492 -33 3.607 1 45.78 85 ASP B N 1
ATOM 2456 C CA . ASP B 1 85 ? 9.344 -34.438 3.723 1 45.78 85 ASP B CA 1
ATOM 2457 C C . ASP B 1 85 ? 8.609 -35.031 2.518 1 45.78 85 ASP B C 1
ATOM 2459 O O . ASP B 1 85 ? 8.953 -36.094 2.025 1 45.78 85 ASP B O 1
ATOM 2463 N N . ASP B 1 86 ? 7.621 -34.344 2.178 1 47.81 86 ASP B N 1
ATOM 2464 C CA . ASP B 1 86 ? 6.906 -34.781 0.981 1 47.81 86 ASP B CA 1
ATOM 2465 C C . ASP B 1 86 ? 7.816 -34.75 -0.245 1 47.81 86 ASP B C 1
ATOM 2467 O O . ASP B 1 86 ? 7.73 -35.625 -1.113 1 47.81 86 ASP B O 1
ATOM 2471 N N . LEU B 1 87 ? 8.641 -33.688 -0.389 1 44.44 87 LEU B N 1
ATOM 2472 C CA . LEU B 1 87 ? 9.602 -33.594 -1.484 1 44.44 87 LEU B CA 1
ATOM 2473 C C . LEU B 1 87 ? 10.602 -34.75 -1.428 1 44.44 87 LEU B C 1
ATOM 2475 O O . LEU B 1 87 ? 11.062 -35.219 -2.467 1 44.44 87 LEU B O 1
ATOM 2479 N N . ARG B 1 88 ? 10.953 -35.156 -0.358 1 39.84 88 ARG B N 1
ATOM 2480 C CA . ARG B 1 88 ? 11.875 -36.281 -0.229 1 39.84 88 ARG B CA 1
ATOM 2481 C C . ARG B 1 88 ? 11.242 -37.562 -0.737 1 39.84 88 ARG B C 1
ATOM 2483 O O . ARG B 1 88 ? 11.945 -38.531 -1.042 1 39.84 88 ARG B O 1
ATOM 2490 N N . SER B 1 89 ? 10.047 -37.625 -0.649 1 44.66 89 SER B N 1
ATOM 2491 C CA . SER B 1 89 ? 9.531 -38.875 -1.196 1 44.66 89 SER B CA 1
ATOM 2492 C C . SER B 1 89 ? 9.344 -38.781 -2.707 1 44.66 89 SER B C 1
ATOM 2494 O O . SER B 1 89 ? 8.648 -37.875 -3.197 1 44.66 89 SER B O 1
ATOM 2496 N N . GLY B 1 90 ? 10.195 -38.625 -3.549 1 43.84 90 GLY B N 1
ATOM 2497 C CA . GLY B 1 90 ? 10.57 -38.531 -4.949 1 43.84 90 GLY B CA 1
ATOM 2498 C C . GLY B 1 90 ? 9.422 -38.125 -5.855 1 43.84 90 GLY B C 1
ATOM 2499 O O . GLY B 1 90 ? 9.531 -37.156 -6.609 1 43.84 90 GLY B O 1
ATOM 2500 N N . VAL B 1 91 ? 8.656 -39.094 -6.566 1 43.91 91 VAL B N 1
ATOM 2501 C CA . VAL B 1 91 ? 7.531 -38.875 -7.469 1 43.91 91 VAL B CA 1
ATOM 2502 C C . VAL B 1 91 ? 6.559 -37.875 -6.844 1 43.91 91 VAL B C 1
ATOM 2504 O O . VAL B 1 91 ? 6.078 -36.969 -7.516 1 43.91 91 VAL B O 1
ATOM 2507 N N . ASP B 1 92 ? 6.285 -37.844 -5.523 1 49.78 92 ASP B N 1
ATOM 2508 C CA . ASP B 1 92 ? 5.383 -37.094 -4.656 1 49.78 92 ASP B CA 1
ATOM 2509 C C . ASP B 1 92 ? 5.926 -35.688 -4.387 1 49.78 92 ASP B C 1
ATOM 2511 O O . ASP B 1 92 ? 5.156 -34.75 -4.234 1 49.78 92 ASP B O 1
ATOM 2515 N N . SER B 1 93 ? 7.254 -35.625 -4.754 1 54.31 93 SER B N 1
ATOM 2516 C CA . SER B 1 93 ? 7.918 -34.344 -4.484 1 54.31 93 SER B CA 1
ATOM 2517 C C . SER B 1 93 ? 7.59 -33.312 -5.555 1 54.31 93 SER B C 1
ATOM 2519 O O . SER B 1 93 ? 7.359 -32.125 -5.242 1 54.31 93 SER B O 1
ATOM 2521 N N . SER B 1 94 ? 7.477 -33.875 -6.789 1 59.78 94 SER B N 1
ATOM 2522 C CA . SER B 1 94 ? 7.176 -32.938 -7.883 1 59.78 94 SER B CA 1
ATOM 2523 C C . SER B 1 94 ? 5.758 -32.406 -7.762 1 59.78 94 SER B C 1
ATOM 2525 O O . SER B 1 94 ? 5.531 -31.203 -7.973 1 59.78 94 SER B O 1
ATOM 2527 N N . ASN B 1 95 ? 4.805 -33.281 -7.457 1 65.62 95 ASN B N 1
ATOM 2528 C CA . ASN B 1 95 ? 3.428 -32.844 -7.27 1 65.62 95 ASN B CA 1
ATOM 2529 C C . ASN B 1 95 ? 3.301 -31.906 -6.074 1 65.62 95 ASN B C 1
ATOM 2531 O O . ASN B 1 95 ? 2.566 -30.922 -6.137 1 65.62 95 ASN B O 1
ATOM 2535 N N . VAL B 1 96 ? 4.066 -32.188 -5.094 1 68.94 96 VAL B N 1
ATOM 2536 C CA . VAL B 1 96 ? 4.043 -31.359 -3.898 1 68.94 96 VAL B CA 1
ATOM 2537 C C . VAL B 1 96 ? 4.652 -30 -4.211 1 68.94 96 VAL B C 1
ATOM 2539 O O . VAL B 1 96 ? 4.121 -28.969 -3.797 1 68.94 96 VAL B O 1
ATOM 2542 N N . ALA B 1 97 ? 5.719 -29.984 -4.93 1 73.38 97 ALA B N 1
ATOM 2543 C CA . ALA B 1 97 ? 6.352 -28.734 -5.32 1 73.38 97 ALA B CA 1
ATOM 2544 C C . ALA B 1 97 ? 5.426 -27.891 -6.199 1 73.38 97 ALA B C 1
ATOM 2546 O O . ALA B 1 97 ? 5.363 -26.672 -6.062 1 73.38 97 ALA B O 1
ATOM 2547 N N . ALA B 1 98 ? 4.766 -28.531 -7.082 1 75 98 ALA B N 1
ATOM 2548 C CA . ALA B 1 98 ? 3.824 -27.828 -7.957 1 75 98 ALA B CA 1
ATOM 2549 C C . ALA B 1 98 ? 2.648 -27.266 -7.164 1 75 98 ALA B C 1
ATOM 2551 O O . ALA B 1 98 ? 2.193 -26.156 -7.422 1 75 98 ALA B O 1
ATOM 2552 N N . ASP B 1 99 ? 2.193 -28.062 -6.23 1 77.44 99 ASP B N 1
ATOM 2553 C CA . ASP B 1 99 ? 1.096 -27.609 -5.383 1 77.44 99 ASP B CA 1
ATOM 2554 C C . ASP B 1 99 ? 1.525 -26.438 -4.512 1 77.44 99 ASP B C 1
ATOM 2556 O O . ASP B 1 99 ? 0.767 -25.484 -4.332 1 77.44 99 ASP B O 1
ATOM 2560 N N . GLN B 1 100 ? 2.699 -26.5 -3.988 1 78.38 100 GLN B N 1
ATOM 2561 C CA . GLN B 1 100 ? 3.223 -25.422 -3.168 1 78.38 100 GLN B CA 1
ATOM 2562 C C . GLN B 1 100 ? 3.396 -24.141 -3.992 1 78.38 100 GLN B C 1
ATOM 2564 O O . GLN B 1 100 ? 3.09 -23.047 -3.52 1 78.38 100 GLN B O 1
ATOM 2569 N N . ALA B 1 101 ? 3.863 -24.297 -5.176 1 80.25 101 ALA B N 1
ATOM 2570 C CA . ALA B 1 101 ? 4.027 -23.141 -6.055 1 80.25 101 ALA B CA 1
ATOM 2571 C C . ALA B 1 101 ? 2.676 -22.516 -6.402 1 80.25 101 ALA B C 1
ATOM 2573 O O . ALA B 1 101 ? 2.543 -21.297 -6.465 1 80.25 101 ALA B O 1
ATOM 2574 N N . SER B 1 102 ? 1.737 -23.375 -6.633 1 82.69 102 SER B N 1
ATOM 2575 C CA . SER B 1 102 ? 0.394 -22.906 -6.953 1 82.69 102 SER B CA 1
ATOM 2576 C C . SER B 1 102 ? -0.222 -22.156 -5.777 1 82.69 102 SER B C 1
ATOM 2578 O O . SER B 1 102 ? -0.874 -21.125 -5.965 1 82.69 102 SER B O 1
ATOM 2580 N N . GLN B 1 103 ? 0.008 -22.656 -4.594 1 82.62 103 GLN B N 1
ATOM 2581 C CA . GLN B 1 103 ? -0.489 -22 -3.395 1 82.62 103 GLN B CA 1
ATOM 2582 C C . GLN B 1 103 ? 0.196 -20.641 -3.189 1 82.62 103 GLN B C 1
ATOM 2584 O O . GLN B 1 103 ? -0.458 -19.656 -2.846 1 82.62 103 GLN B O 1
ATOM 2589 N N . ARG B 1 104 ? 1.436 -20.625 -3.404 1 82.38 104 ARG B N 1
ATOM 2590 C CA . ARG B 1 104 ? 2.189 -19.391 -3.277 1 82.38 104 ARG B CA 1
ATOM 2591 C C . ARG B 1 104 ? 1.72 -18.359 -4.297 1 82.38 104 ARG B C 1
ATOM 2593 O O . ARG B 1 104 ? 1.555 -17.172 -3.967 1 82.38 104 ARG B O 1
ATOM 2600 N N . LEU B 1 105 ? 1.522 -18.828 -5.48 1 85.56 105 LEU B N 1
ATOM 2601 C CA . LEU B 1 105 ? 1.021 -17.938 -6.523 1 85.56 105 LEU B CA 1
ATOM 2602 C C . LEU B 1 105 ? -0.33 -17.344 -6.133 1 85.56 105 LEU B C 1
ATOM 2604 O O . LEU B 1 105 ? -0.539 -16.141 -6.238 1 85.56 105 LEU B O 1
ATOM 2608 N N . SER B 1 106 ? -1.19 -18.234 -5.676 1 86.44 106 SER B N 1
ATOM 2609 C CA . SER B 1 106 ? -2.525 -17.797 -5.285 1 86.44 106 SER B CA 1
ATOM 2610 C C . SER B 1 106 ? -2.459 -16.75 -4.176 1 86.44 106 SER B C 1
ATOM 2612 O O . SER B 1 106 ? -3.209 -15.766 -4.195 1 86.44 106 SER B O 1
ATOM 2614 N N . GLN B 1 107 ? -1.589 -16.922 -3.285 1 86.25 107 GLN B N 1
ATOM 2615 C CA . GLN B 1 107 ? -1.418 -15.984 -2.174 1 86.25 107 GLN B CA 1
ATOM 2616 C C . GLN B 1 107 ? -0.902 -14.633 -2.658 1 86.25 107 GLN B C 1
ATOM 2618 O O . GLN B 1 107 ? -1.414 -13.586 -2.256 1 86.25 107 GLN B O 1
ATOM 2623 N N . LEU B 1 108 ? 0.073 -14.688 -3.488 1 87.44 108 LEU B N 1
ATOM 2624 C CA . LEU B 1 108 ? 0.66 -13.445 -3.99 1 87.44 108 LEU B CA 1
ATOM 2625 C C . LEU B 1 108 ? -0.323 -12.703 -4.891 1 87.44 108 LEU B C 1
ATOM 2627 O O . LEU B 1 108 ? -0.346 -11.469 -4.906 1 87.44 108 LEU B O 1
ATOM 2631 N N . GLU B 1 109 ? -1.113 -13.461 -5.625 1 89.25 109 GLU B N 1
ATOM 2632 C CA . GLU B 1 109 ? -2.143 -12.859 -6.465 1 89.25 109 GLU B CA 1
ATOM 2633 C C . GLU B 1 109 ? -3.189 -12.141 -5.621 1 89.25 109 GLU B C 1
ATOM 2635 O O . GLU B 1 109 ? -3.674 -11.07 -6 1 89.25 109 GLU B O 1
ATOM 2640 N N . LEU B 1 110 ? -3.514 -12.711 -4.531 1 90.5 110 LEU B N 1
ATOM 2641 C CA . LEU B 1 110 ? -4.457 -12.094 -3.609 1 90.5 110 LEU B CA 1
ATOM 2642 C C . LEU B 1 110 ? -3.883 -10.805 -3.023 1 90.5 110 LEU B C 1
ATOM 2644 O O . LEU B 1 110 ? -4.57 -9.781 -2.957 1 90.5 110 LEU B O 1
ATOM 2648 N N . LEU B 1 111 ? -2.678 -10.867 -2.666 1 87.12 111 LEU B N 1
ATOM 2649 C CA . LEU B 1 111 ? -2.004 -9.727 -2.062 1 87.12 111 LEU B CA 1
ATOM 2650 C C . LEU B 1 111 ? -1.854 -8.594 -3.07 1 87.12 111 LEU B C 1
ATOM 2652 O O . LEU B 1 111 ? -1.996 -7.418 -2.715 1 87.12 111 LEU B O 1
ATOM 2656 N N . ALA B 1 112 ? -1.598 -8.945 -4.301 1 88.38 112 ALA B N 1
ATOM 2657 C CA . ALA B 1 112 ? -1.412 -7.961 -5.359 1 88.38 112 ALA B CA 1
ATOM 2658 C C . ALA B 1 112 ? -2.756 -7.449 -5.875 1 88.38 112 ALA B C 1
ATOM 2660 O O . ALA B 1 112 ? -2.811 -6.453 -6.598 1 88.38 112 ALA B O 1
ATOM 2661 N N . GLY B 1 113 ? -3.801 -8.156 -5.473 1 92.44 113 GLY B N 1
ATOM 2662 C CA . GLY B 1 113 ? -5.133 -7.762 -5.906 1 92.44 113 GLY B CA 1
ATOM 2663 C C . GLY B 1 113 ? -5.426 -8.133 -7.348 1 92.44 113 GLY B C 1
ATOM 2664 O O . GLY B 1 113 ? -6.297 -7.539 -7.98 1 92.44 113 GLY B O 1
ATOM 2665 N N . THR B 1 114 ? -4.676 -9.141 -7.879 1 91.12 114 THR B N 1
ATOM 2666 C CA . THR B 1 114 ? -4.82 -9.484 -9.289 1 91.12 114 THR B CA 1
ATOM 2667 C C . THR B 1 114 ? -5.859 -10.586 -9.477 1 91.12 114 THR B C 1
ATOM 2669 O O . THR B 1 114 ? -6.133 -11.008 -10.602 1 91.12 114 THR B O 1
ATOM 2672 N N . VAL B 1 115 ? -6.441 -11.031 -8.406 1 91.62 115 VAL B N 1
ATOM 2673 C CA . VAL B 1 115 ? -7.527 -12 -8.484 1 91.62 115 VAL B CA 1
ATOM 2674 C C . VAL B 1 115 ? -8.688 -11.547 -7.598 1 91.62 115 VAL B C 1
ATOM 2676 O O . VAL B 1 115 ? -8.484 -10.797 -6.641 1 91.62 115 VAL B O 1
ATOM 2679 N N . PRO B 1 116 ? -9.93 -11.945 -8.016 1 95.69 116 PRO B N 1
ATOM 2680 C CA . PRO B 1 116 ? -11.047 -11.68 -7.105 1 95.69 116 PRO B CA 1
ATOM 2681 C C . PRO B 1 116 ? -10.844 -12.297 -5.723 1 95.69 116 PRO B C 1
ATOM 2683 O O . PRO B 1 116 ? -10.047 -13.227 -5.57 1 95.69 116 PRO B O 1
ATOM 2686 N N . ALA B 1 117 ? -11.492 -11.703 -4.785 1 97.69 117 ALA B N 1
ATOM 2687 C CA . ALA B 1 117 ? -11.352 -12.156 -3.402 1 97.69 117 ALA B CA 1
ATOM 2688 C C . ALA B 1 117 ? -12.703 -12.211 -2.699 1 97.69 117 ALA B C 1
ATOM 2690 O O . ALA B 1 117 ? -13.641 -11.508 -3.088 1 97.69 117 ALA B O 1
ATOM 2691 N N . GLN B 1 118 ? -12.797 -13.039 -1.748 1 98.06 118 GLN B N 1
ATOM 2692 C CA . GLN B 1 118 ? -13.969 -13.133 -0.888 1 98.06 118 GLN B CA 1
ATOM 2693 C C . GLN B 1 118 ? -13.578 -13.453 0.551 1 98.06 118 GLN B C 1
ATOM 2695 O O . GLN B 1 118 ? -12.484 -13.969 0.801 1 98.06 118 GLN B O 1
ATOM 2700 N N . GLY B 1 119 ? -14.445 -13.047 1.47 1 98.44 119 GLY B N 1
ATOM 2701 C CA . GLY B 1 119 ? -14.203 -13.305 2.881 1 98.44 119 GLY B CA 1
ATOM 2702 C C . GLY B 1 119 ? -15.062 -12.445 3.797 1 98.44 119 GLY B C 1
ATOM 2703 O O . GLY B 1 119 ? -15.906 -11.68 3.328 1 98.44 119 GLY B O 1
ATOM 2704 N N . PRO B 1 120 ? -14.93 -12.688 5.055 1 98.69 120 PRO B N 1
ATOM 2705 C CA . PRO B 1 120 ? -15.641 -11.812 5.992 1 98.69 120 PRO B CA 1
ATOM 2706 C C . PRO B 1 120 ? -15.172 -10.359 5.914 1 98.69 120 PRO B C 1
ATOM 2708 O O . PRO B 1 120 ? -14.031 -10.094 5.52 1 98.69 120 PRO B O 1
ATOM 2711 N N . GLY B 1 121 ? -16.016 -9.523 6.234 1 98.75 121 GLY B N 1
ATOM 2712 C CA . GLY B 1 121 ? -15.672 -8.109 6.199 1 98.75 121 GLY B CA 1
ATOM 2713 C C . GLY B 1 121 ? -16.875 -7.199 6.406 1 98.75 121 GLY B C 1
ATOM 2714 O O . GLY B 1 121 ? -17.828 -7.574 7.086 1 98.75 121 GLY B O 1
ATOM 2715 N N . ILE B 1 122 ? -16.656 -5.984 5.906 1 98.88 122 ILE B N 1
ATOM 2716 C CA . ILE B 1 122 ? -17.734 -5.008 6.051 1 98.88 122 ILE B CA 1
ATOM 2717 C C . ILE B 1 122 ? -17.953 -4.293 4.719 1 98.88 122 ILE B C 1
ATOM 2719 O O . ILE B 1 122 ? -17.109 -4.355 3.82 1 98.88 122 ILE B O 1
ATOM 2723 N N . ARG B 1 123 ? -19.125 -3.789 4.617 1 98.88 123 ARG B N 1
ATOM 2724 C CA . ARG B 1 123 ? -19.469 -2.863 3.545 1 98.88 123 ARG B CA 1
ATOM 2725 C C . ARG B 1 123 ? -19.797 -1.481 4.098 1 98.88 123 ARG B C 1
ATOM 2727 O O . ARG B 1 123 ? -20.672 -1.341 4.953 1 98.88 123 ARG B O 1
ATOM 2734 N N . ILE B 1 124 ? -19.062 -0.471 3.619 1 98.88 124 ILE B N 1
ATOM 2735 C CA . ILE B 1 124 ? -19.281 0.913 4.023 1 98.88 124 ILE B CA 1
ATOM 2736 C C . ILE B 1 124 ? -19.969 1.68 2.895 1 98.88 124 ILE B C 1
ATOM 2738 O O . ILE B 1 124 ? -19.484 1.678 1.758 1 98.88 124 ILE B O 1
ATOM 2742 N N . THR B 1 125 ? -21.078 2.26 3.188 1 98.81 125 THR B N 1
ATOM 2743 C CA . THR B 1 125 ? -21.75 3.135 2.238 1 98.81 125 THR B CA 1
ATOM 2744 C C . THR B 1 125 ? -21.688 4.59 2.699 1 98.81 125 THR B C 1
ATOM 2746 O O . THR B 1 125 ? -22.141 4.918 3.797 1 98.81 125 THR B O 1
ATOM 2749 N N . ILE B 1 126 ? -21.109 5.395 1.885 1 98.56 126 ILE B N 1
ATOM 2750 C CA . ILE B 1 126 ? -20.922 6.805 2.201 1 98.56 126 ILE B CA 1
ATOM 2751 C C . ILE B 1 126 ? -21.828 7.66 1.314 1 98.56 126 ILE B C 1
ATOM 2753 O O . ILE B 1 126 ? -21.719 7.613 0.086 1 98.56 126 ILE B O 1
ATOM 2757 N N . SER B 1 127 ? -22.672 8.406 1.903 1 98.38 127 SER B N 1
ATOM 2758 C CA . SER B 1 127 ? -23.484 9.414 1.23 1 98.38 127 SER B CA 1
ATOM 2759 C C . SER B 1 127 ? -23.078 10.82 1.655 1 98.38 127 SER B C 1
ATOM 2761 O O . SER B 1 127 ? -22.875 11.086 2.842 1 98.38 127 SER B O 1
ATOM 2763 N N . ALA B 1 128 ? -22.891 11.641 0.646 1 97.75 128 ALA B N 1
ATOM 2764 C CA . ALA B 1 128 ? -22.5 13.023 0.913 1 97.75 128 ALA B CA 1
ATOM 2765 C C . ALA B 1 128 ? -22.859 13.93 -0.262 1 97.75 128 ALA B C 1
ATOM 2767 O O . ALA B 1 128 ? -23.078 13.453 -1.376 1 97.75 128 ALA B O 1
ATOM 2768 N N . PRO B 1 129 ? -22.953 15.242 0.001 1 97 129 PRO B N 1
ATOM 2769 C CA . PRO B 1 129 ? -23.062 16.156 -1.134 1 97 129 PRO B CA 1
ATOM 2770 C C . PRO B 1 129 ? -21.859 16.094 -2.07 1 97 129 PRO B C 1
ATOM 2772 O O . PRO B 1 129 ? -20.781 15.672 -1.662 1 97 129 PRO B O 1
ATOM 2775 N N . ALA B 1 130 ? -22.125 16.562 -3.287 1 95.81 130 ALA B N 1
ATOM 2776 C CA . ALA B 1 130 ? -21.062 16.562 -4.293 1 95.81 130 ALA B CA 1
ATOM 2777 C C . ALA B 1 130 ? -19.844 17.328 -3.809 1 95.81 130 ALA B C 1
ATOM 2779 O O . ALA B 1 130 ? -19.969 18.406 -3.225 1 95.81 130 ALA B O 1
ATOM 2780 N N . GLY B 1 131 ? -18.688 16.719 -3.963 1 96 131 GLY B N 1
ATOM 2781 C CA . GLY B 1 131 ? -17.438 17.391 -3.682 1 96 131 GLY B CA 1
ATOM 2782 C C . GLY B 1 131 ? -17.016 17.297 -2.227 1 96 131 GLY B C 1
ATOM 2783 O O . GLY B 1 131 ? -15.93 17.734 -1.856 1 96 131 GLY B O 1
ATOM 2784 N N . LYS B 1 132 ? -17.781 16.609 -1.417 1 96.62 132 LYS B N 1
ATOM 2785 C C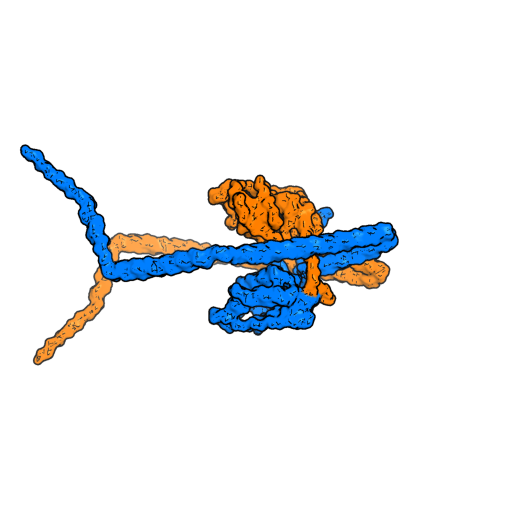A . LYS B 1 132 ? -17.516 16.641 0.017 1 96.62 132 LYS B CA 1
ATOM 2786 C C . LYS B 1 132 ? -16.672 15.438 0.444 1 96.62 132 LYS B C 1
ATOM 2788 O O . LYS B 1 132 ? -16.062 15.445 1.516 1 96.62 132 LYS B O 1
ATOM 2793 N N . VAL B 1 133 ? -16.75 14.375 -0.387 1 97.38 133 VAL B N 1
ATOM 2794 C CA . VAL B 1 133 ? -15.805 13.273 -0.181 1 97.38 133 VAL B CA 1
ATOM 2795 C C . VAL B 1 133 ? -14.492 13.578 -0.897 1 97.38 133 VAL B C 1
ATOM 2797 O O . VAL B 1 133 ? -14.406 13.469 -2.123 1 97.38 133 VAL B O 1
ATOM 2800 N N . THR B 1 134 ? -13.453 13.93 -0.102 1 96.62 134 THR B N 1
ATOM 2801 C CA . THR B 1 134 ? -12.211 14.422 -0.695 1 96.62 134 THR B CA 1
ATOM 2802 C C . THR B 1 134 ? -11.195 13.297 -0.84 1 96.62 134 THR B C 1
ATOM 2804 O O . THR B 1 134 ? -11.312 12.258 -0.192 1 96.62 134 THR B O 1
ATOM 2807 N N . ALA B 1 135 ? -10.203 13.547 -1.672 1 97.19 135 ALA B N 1
ATOM 2808 C CA . ALA B 1 135 ? -9.102 12.609 -1.867 1 97.19 135 ALA B CA 1
ATOM 2809 C C . ALA B 1 135 ? -8.375 12.328 -0.551 1 97.19 135 ALA B C 1
ATOM 2811 O O . ALA B 1 135 ? -8.102 11.172 -0.222 1 97.19 135 ALA B O 1
ATOM 2812 N N . ASN B 1 136 ? -8.086 13.383 0.231 1 95 136 ASN B N 1
ATOM 2813 C CA . ASN B 1 136 ? -7.387 13.219 1.501 1 95 136 ASN B CA 1
ATOM 2814 C C . ASN B 1 136 ? -8.195 12.383 2.486 1 95 136 ASN B C 1
ATOM 2816 O O . ASN B 1 136 ? -7.637 11.562 3.215 1 95 136 ASN B O 1
ATOM 2820 N N . ALA B 1 137 ? -9.5 12.594 2.52 1 94.38 137 ALA B N 1
ATOM 2821 C CA . ALA B 1 137 ? -10.359 11.805 3.4 1 94.38 137 ALA B CA 1
ATOM 2822 C C . ALA B 1 137 ? -10.328 10.328 3.023 1 94.38 137 ALA B C 1
ATOM 2824 O O . ALA B 1 137 ? -10.258 9.461 3.895 1 94.38 137 ALA B O 1
ATOM 2825 N N . MET B 1 138 ? -10.344 10.07 1.736 1 96.94 138 MET B N 1
ATOM 2826 C CA . MET B 1 138 ? -10.32 8.688 1.27 1 96.94 138 MET B CA 1
ATOM 2827 C C . MET B 1 138 ? -8.992 8.023 1.618 1 96.94 138 MET B C 1
ATOM 2829 O O . MET B 1 138 ? -8.969 6.879 2.08 1 96.94 138 MET B O 1
ATOM 2833 N N . LEU B 1 139 ? -7.926 8.734 1.391 1 93.62 139 LEU B N 1
ATOM 2834 C CA . LEU B 1 139 ? -6.609 8.188 1.703 1 93.62 139 LEU B CA 1
ATOM 2835 C C . LEU B 1 139 ? -6.492 7.875 3.191 1 93.62 139 LEU B C 1
ATOM 2837 O O . LEU B 1 139 ? -6.023 6.797 3.568 1 93.62 139 LEU B O 1
ATOM 2841 N N . ASP B 1 140 ? -6.949 8.812 3.955 1 93.06 140 ASP B N 1
ATOM 2842 C CA . ASP B 1 140 ? -6.902 8.633 5.402 1 93.06 140 ASP B CA 1
ATOM 2843 C C . ASP B 1 140 ? -7.715 7.41 5.828 1 93.06 140 ASP B C 1
ATOM 2845 O O . ASP B 1 140 ? -7.258 6.609 6.648 1 93.06 140 ASP B O 1
ATOM 2849 N N . ASN B 1 141 ? -8.836 7.289 5.309 1 95.5 141 ASN B N 1
ATOM 2850 C CA . ASN B 1 141 ? -9.734 6.219 5.738 1 95.5 141 ASN B CA 1
ATOM 2851 C C . ASN B 1 141 ? -9.273 4.859 5.219 1 95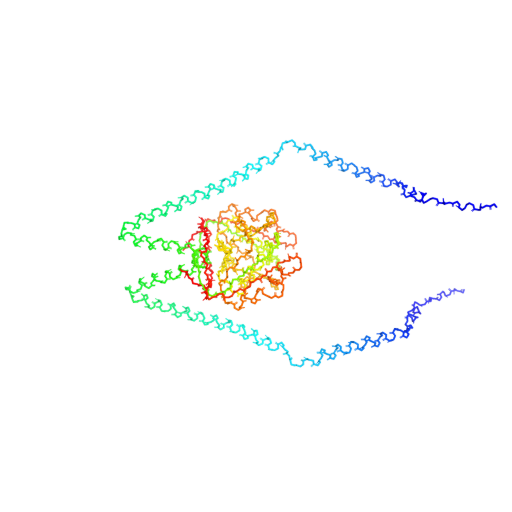.5 141 ASN B C 1
ATOM 2853 O O . ASN B 1 141 ? -9.422 3.848 5.906 1 95.5 141 ASN B O 1
ATOM 2857 N N . ILE B 1 142 ? -8.742 4.82 3.984 1 96.69 142 ILE B N 1
ATOM 2858 C CA . ILE B 1 142 ? -8.18 3.578 3.461 1 96.69 142 ILE B CA 1
ATOM 2859 C C . ILE B 1 142 ? -7.016 3.131 4.336 1 96.69 142 ILE B C 1
ATOM 2861 O O . ILE B 1 142 ? -6.887 1.946 4.656 1 96.69 142 ILE B O 1
ATOM 2865 N N . GLU B 1 143 ? -6.129 4.051 4.699 1 92.5 143 GLU B N 1
ATOM 2866 C CA . GLU B 1 143 ? -4.992 3.736 5.559 1 92.5 143 GLU B CA 1
ATOM 2867 C C . GLU B 1 143 ? -5.457 3.254 6.93 1 92.5 143 GLU B C 1
ATOM 2869 O O . GLU B 1 143 ? -4.848 2.357 7.52 1 92.5 143 GLU B O 1
ATOM 2874 N N . GLU B 1 144 ? -6.477 3.875 7.457 1 95.25 144 GLU B N 1
ATOM 2875 C CA . GLU B 1 144 ? -7.035 3.439 8.734 1 95.25 144 GLU B CA 1
ATOM 2876 C C . GLU B 1 144 ? -7.562 2.012 8.648 1 95.25 144 GLU B C 1
ATOM 2878 O O . GLU B 1 144 ? -7.359 1.212 9.562 1 95.25 144 GLU B O 1
ATOM 2883 N N . LEU B 1 145 ? -8.305 1.671 7.598 1 97.44 145 LEU B N 1
ATOM 2884 C CA . LEU B 1 145 ? -8.82 0.324 7.391 1 97.44 145 LEU B CA 1
ATOM 2885 C C . LEU B 1 145 ? -7.688 -0.684 7.262 1 97.44 145 LEU B C 1
ATOM 2887 O O . LEU B 1 145 ? -7.762 -1.785 7.809 1 97.44 145 LEU B O 1
ATOM 2891 N N . ARG B 1 146 ? -6.594 -0.231 6.535 1 94.06 146 ARG B N 1
ATOM 2892 C CA . ARG B 1 146 ? -5.426 -1.1 6.414 1 94.06 146 ARG B CA 1
ATOM 2893 C C . ARG B 1 146 ? -4.77 -1.329 7.77 1 94.06 146 ARG B C 1
ATOM 2895 O O . ARG B 1 146 ? -4.375 -2.451 8.094 1 94.06 146 ARG B O 1
ATOM 2902 N N . ASP B 1 147 ? -4.738 -0.343 8.547 1 91.62 147 ASP B N 1
ATOM 2903 C CA . ASP B 1 147 ? -4.172 -0.455 9.883 1 91.62 147 ASP B CA 1
ATOM 2904 C C . ASP B 1 147 ? -5.008 -1.387 10.758 1 91.62 147 ASP B C 1
ATOM 2906 O O . ASP B 1 147 ? -4.469 -2.076 11.633 1 91.62 147 ASP B O 1
ATOM 2910 N N . ALA B 1 148 ? -6.199 -1.374 10.461 1 96.06 148 ALA B N 1
ATOM 2911 C CA . ALA B 1 148 ? -7.125 -2.189 11.234 1 96.06 148 ALA B CA 1
ATOM 2912 C C . ALA B 1 148 ? -7.191 -3.613 10.695 1 96.06 148 ALA B C 1
ATOM 2914 O O . ALA B 1 148 ? -7.945 -4.445 11.211 1 96.06 148 ALA B O 1
ATOM 2915 N N . GLY B 1 149 ? -6.547 -3.941 9.656 1 94.75 149 GLY B N 1
ATOM 2916 C CA . GLY B 1 149 ? -6.438 -5.328 9.227 1 94.75 149 GLY B CA 1
ATOM 2917 C C . GLY B 1 149 ? -7.141 -5.598 7.91 1 94.75 149 GLY B C 1
ATOM 2918 O O . GLY B 1 149 ? -7.375 -6.75 7.551 1 94.75 149 GLY B O 1
ATOM 2919 N N . ALA B 1 150 ? -7.461 -4.523 7.156 1 97.25 150 ALA B N 1
ATOM 2920 C CA . ALA B 1 150 ? -8.047 -4.738 5.836 1 97.25 150 ALA B CA 1
ATOM 2921 C C . ALA B 1 150 ? -7.09 -5.496 4.922 1 97.25 150 ALA B C 1
ATOM 2923 O O . ALA B 1 150 ? -5.918 -5.137 4.809 1 97.25 150 ALA B O 1
ATOM 2924 N N . GLU B 1 151 ? -7.613 -6.531 4.23 1 96.38 151 GLU B N 1
ATOM 2925 C CA . GLU B 1 151 ? -6.777 -7.359 3.365 1 96.38 151 GLU B CA 1
ATOM 2926 C C . GLU B 1 151 ? -7.109 -7.133 1.893 1 96.38 151 GLU B C 1
ATOM 2928 O O . GLU B 1 151 ? -6.285 -7.398 1.017 1 96.38 151 GLU B O 1
ATOM 2933 N N . ALA B 1 152 ? -8.289 -6.723 1.632 1 97.62 152 ALA B N 1
ATOM 2934 C CA . ALA B 1 152 ? -8.734 -6.355 0.292 1 97.62 152 ALA B CA 1
ATOM 2935 C C . ALA B 1 152 ? -9.805 -5.266 0.352 1 97.62 152 ALA B C 1
ATOM 2937 O O . ALA B 1 152 ? -10.672 -5.285 1.225 1 97.62 152 ALA B O 1
ATOM 2938 N N . ILE B 1 153 ? -9.68 -4.324 -0.523 1 98.19 153 ILE B N 1
ATOM 2939 C CA . ILE B 1 153 ? -10.609 -3.195 -0.556 1 98.19 153 ILE B CA 1
ATOM 2940 C C . ILE B 1 153 ? -11.062 -2.945 -1.99 1 98.19 153 ILE B C 1
ATOM 2942 O O . ILE B 1 153 ? -10.258 -2.984 -2.922 1 98.19 153 ILE B O 1
ATOM 2946 N N . GLU B 1 154 ? -12.383 -2.775 -2.166 1 98.5 154 GLU B N 1
ATOM 2947 C CA . GLU B 1 154 ? -12.984 -2.424 -3.449 1 98.5 154 GLU B CA 1
ATOM 2948 C C . GLU B 1 154 ? -13.93 -1.234 -3.309 1 98.5 154 GLU B C 1
ATOM 2950 O O . GLU B 1 154 ? -14.68 -1.143 -2.334 1 98.5 154 GLU B O 1
ATOM 2955 N N . ILE B 1 155 ? -13.844 -0.334 -4.289 1 98.44 155 ILE B N 1
ATOM 2956 C CA . ILE B 1 155 ? -14.734 0.822 -4.293 1 98.44 155 ILE B CA 1
ATOM 2957 C C . ILE B 1 155 ? -15.727 0.71 -5.449 1 98.44 155 ILE B C 1
ATOM 2959 O O . ILE B 1 155 ? -15.328 0.455 -6.59 1 98.44 155 ILE B O 1
ATOM 2963 N N . ASN B 1 156 ? -17.031 0.847 -5.148 1 98.12 156 ASN B N 1
ATOM 2964 C CA . ASN B 1 156 ? -18.141 0.913 -6.102 1 98.12 156 ASN B CA 1
ATOM 2965 C C . ASN B 1 156 ? -18.156 -0.3 -7.027 1 98.12 156 ASN B C 1
ATOM 2967 O O . ASN B 1 156 ? -18.375 -0.165 -8.234 1 98.12 156 ASN B O 1
ATOM 2971 N N . ASP B 1 157 ? -17.781 -1.386 -6.52 1 96.81 157 ASP B N 1
ATOM 2972 C CA . ASP B 1 157 ? -17.828 -2.652 -7.242 1 96.81 157 ASP B CA 1
ATOM 2973 C C . ASP B 1 157 ? -17.047 -2.572 -8.547 1 96.81 157 ASP B C 1
ATOM 2975 O O . ASP B 1 157 ? -17.422 -3.184 -9.547 1 96.81 157 ASP B O 1
ATOM 2979 N N . SER B 1 158 ? -16.016 -1.735 -8.555 1 96.25 158 SER B N 1
ATOM 2980 C CA . SER B 1 158 ? -15.344 -1.546 -9.836 1 96.25 158 SER B CA 1
ATOM 2981 C C . SER B 1 158 ? -13.844 -1.323 -9.648 1 96.25 158 SER B C 1
ATOM 2983 O O . SER B 1 158 ? -13.039 -1.726 -10.484 1 96.25 158 SER B O 1
ATOM 2985 N N . LEU B 1 159 ? -13.469 -0.715 -8.586 1 97.19 159 LEU B N 1
ATOM 2986 C CA . LEU B 1 159 ? -12.07 -0.339 -8.406 1 97.19 159 LEU B CA 1
ATOM 2987 C C . LEU B 1 159 ? -11.445 -1.115 -7.25 1 97.19 159 LEU B C 1
ATOM 2989 O O . LEU B 1 159 ? -11.859 -0.96 -6.098 1 97.19 159 LEU B O 1
ATOM 2993 N N . ARG B 1 160 ? -10.508 -1.992 -7.59 1 97.06 160 ARG B N 1
ATOM 2994 C CA . ARG B 1 160 ? -9.688 -2.631 -6.562 1 97.06 160 ARG B CA 1
ATOM 2995 C C . ARG B 1 160 ? -8.625 -1.671 -6.031 1 97.06 160 ARG B C 1
ATOM 2997 O O . ARG B 1 160 ? -7.844 -1.111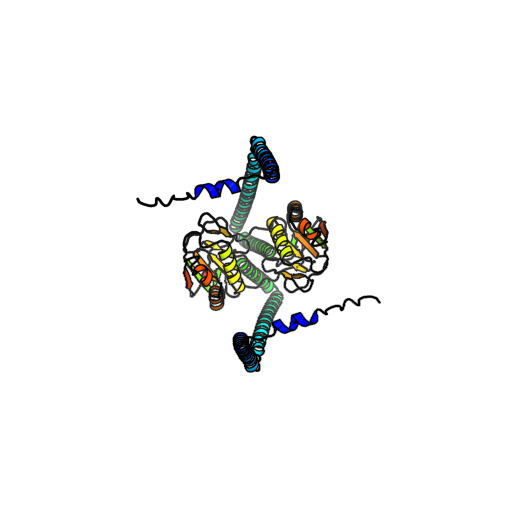 -6.801 1 97.06 160 ARG B O 1
ATOM 3004 N N . VAL B 1 161 ? -8.641 -1.42 -4.727 1 96.38 161 VAL B N 1
ATOM 3005 C CA . VAL B 1 161 ? -7.672 -0.504 -4.133 1 96.38 161 VAL B CA 1
ATOM 3006 C C . VAL B 1 161 ? -6.383 -1.255 -3.801 1 96.38 161 VAL B C 1
ATOM 3008 O O . VAL B 1 161 ? -6.398 -2.215 -3.027 1 96.38 161 VAL B O 1
ATOM 3011 N N . VAL B 1 162 ? -5.324 -0.896 -4.414 1 91.69 162 VAL B N 1
ATOM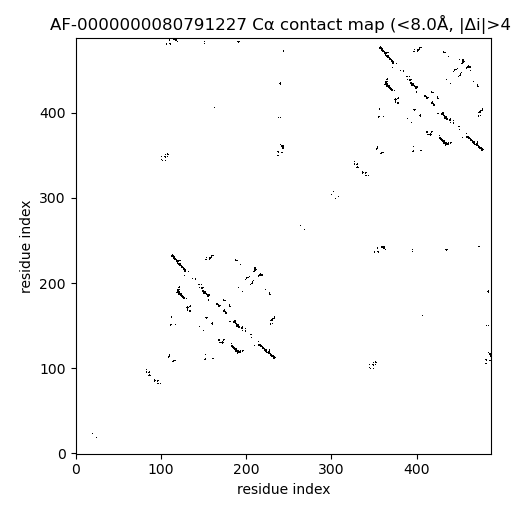 3012 C CA . VAL B 1 162 ? -4 -1.454 -4.152 1 91.69 162 VAL B CA 1
ATOM 3013 C C . VAL B 1 162 ? -3.018 -0.328 -3.842 1 91.69 162 VAL B C 1
ATOM 3015 O O . VAL B 1 162 ? -3.41 0.836 -3.74 1 91.69 162 VAL B O 1
ATOM 3018 N N . ALA B 1 163 ? -1.764 -0.632 -3.604 1 84.56 163 ALA B N 1
ATOM 3019 C CA . ALA B 1 163 ? -0.751 0.327 -3.17 1 84.56 163 ALA B CA 1
ATOM 3020 C C . ALA B 1 163 ? -0.63 1.481 -4.16 1 84.56 163 ALA B C 1
ATOM 3022 O O . ALA B 1 163 ? -0.396 2.625 -3.766 1 84.56 163 ALA B O 1
ATOM 3023 N N . SER B 1 164 ? -0.857 1.199 -5.5 1 84.06 164 SER B N 1
ATOM 3024 C CA . SER B 1 164 ? -0.623 2.217 -6.52 1 84.06 164 SER B CA 1
ATOM 3025 C C . SER B 1 164 ? -1.889 3.02 -6.801 1 84.06 164 SER B C 1
ATOM 3027 O O . SER B 1 164 ? -1.888 3.916 -7.648 1 84.06 164 SER B O 1
ATOM 3029 N N . THR B 1 165 ? -2.918 2.727 -6.059 1 90.81 165 THR B N 1
ATOM 3030 C CA . THR B 1 165 ? -4.156 3.475 -6.254 1 90.81 165 THR B CA 1
ATOM 3031 C C . THR B 1 165 ? -4.004 4.91 -5.762 1 90.81 165 THR B C 1
ATOM 3033 O O . THR B 1 165 ? -3.422 5.152 -4.703 1 90.81 165 THR B O 1
ATOM 3036 N N . TRP B 1 166 ? -4.496 5.836 -6.621 1 90.88 166 TRP B N 1
ATOM 3037 C CA . TRP B 1 166 ? -4.41 7.242 -6.227 1 90.88 166 TRP B CA 1
ATOM 3038 C C . TRP B 1 166 ? -5.781 7.91 -6.293 1 90.88 166 TRP B C 1
ATOM 3040 O O . TRP B 1 166 ? -6.668 7.449 -7.02 1 90.88 166 TRP B O 1
ATOM 3050 N N . PHE B 1 167 ? -5.914 8.922 -5.48 1 96.5 167 PHE B N 1
ATOM 3051 C CA . PHE B 1 167 ? -7.137 9.719 -5.418 1 96.5 167 PHE B CA 1
ATOM 3052 C C . PHE B 1 167 ? -6.844 11.188 -5.719 1 96.5 167 PHE B C 1
ATOM 3054 O O . PHE B 1 167 ? -5.777 11.695 -5.367 1 96.5 167 PHE B O 1
ATOM 3061 N N . ALA B 1 168 ? -7.785 11.812 -6.344 1 95.94 168 ALA B N 1
ATOM 3062 C CA . ALA B 1 168 ? -7.695 13.242 -6.637 1 95.94 168 ALA B CA 1
ATOM 3063 C C . ALA B 1 168 ? -9.07 13.898 -6.578 1 95.94 168 ALA B C 1
ATOM 3065 O O . ALA B 1 168 ? -10.094 13.227 -6.703 1 95.94 168 ALA B O 1
ATOM 3066 N N . ASP B 1 169 ? -8.945 15.188 -6.281 1 97.12 169 ASP B N 1
ATOM 3067 C CA . ASP B 1 169 ? -10.188 15.961 -6.277 1 97.12 169 ASP B CA 1
ATOM 3068 C C . ASP B 1 169 ? -10.438 16.594 -7.641 1 97.12 169 ASP B C 1
ATOM 3070 O O . ASP B 1 169 ? -9.57 17.297 -8.172 1 97.12 169 ASP B O 1
ATOM 3074 N N . GLY B 1 170 ? -11.594 16.266 -8.258 1 96.38 170 GLY B N 1
ATOM 3075 C CA . GLY B 1 170 ? -12.07 16.969 -9.438 1 96.38 170 GLY B CA 1
ATOM 3076 C C . GLY B 1 170 ? -13.078 18.062 -9.117 1 96.38 170 GLY B C 1
ATOM 3077 O O . GLY B 1 170 ? -13.141 18.531 -7.984 1 96.38 170 GLY B O 1
ATOM 3078 N N . ASP B 1 171 ? -13.758 18.547 -10.188 1 96.38 171 ASP B N 1
ATOM 3079 C CA . ASP B 1 171 ? -14.82 19.516 -9.984 1 96.38 171 ASP B CA 1
ATOM 3080 C C . ASP B 1 171 ? -16.031 18.875 -9.32 1 96.38 171 ASP B C 1
ATOM 3082 O O . ASP B 1 171 ? -16.938 18.391 -10 1 96.38 171 ASP B O 1
ATOM 3086 N N . ASN B 1 172 ? -16.016 18.891 -8.062 1 96.38 172 ASN B N 1
ATOM 3087 C CA . ASN B 1 172 ? -17.078 18.359 -7.215 1 96.38 172 ASN B CA 1
ATOM 3088 C C . ASN B 1 172 ? -17.234 16.859 -7.367 1 96.38 172 ASN B C 1
ATOM 3090 O O . ASN B 1 172 ? -18.328 16.312 -7.25 1 96.38 172 ASN B O 1
ATOM 3094 N N . VAL B 1 173 ? -16.203 16.203 -7.754 1 97 173 VAL B N 1
ATOM 3095 C CA . VAL B 1 173 ? -16.219 14.75 -7.895 1 97 173 VAL B CA 1
ATOM 3096 C C . VAL B 1 173 ? -14.914 14.164 -7.379 1 97 173 VAL B C 1
ATOM 3098 O O . VAL B 1 173 ? -13.883 14.844 -7.367 1 97 173 VAL B O 1
ATOM 3101 N N . LEU B 1 174 ? -15 13.016 -6.922 1 97.62 174 LEU B N 1
ATOM 3102 C CA . LEU B 1 174 ? -13.82 12.25 -6.523 1 97.62 174 LEU B CA 1
ATOM 3103 C C . LEU B 1 174 ? -13.312 11.391 -7.676 1 97.62 174 LEU B C 1
ATOM 3105 O O . LEU B 1 174 ? -14.109 10.742 -8.367 1 97.62 174 LEU B O 1
ATOM 3109 N N . ILE B 1 175 ? -12.055 11.492 -7.914 1 97.81 175 ILE B N 1
ATOM 3110 C CA . ILE B 1 175 ? -11.422 10.711 -8.969 1 97.81 175 ILE B CA 1
ATOM 3111 C C . ILE B 1 175 ? -10.492 9.672 -8.344 1 97.81 175 ILE B C 1
ATOM 3113 O O . ILE B 1 175 ? -9.758 9.969 -7.402 1 97.81 175 ILE B O 1
ATOM 3117 N N . ALA B 1 176 ? -10.562 8.406 -8.789 1 96.62 176 ALA B N 1
ATOM 3118 C CA . ALA B 1 176 ? -9.641 7.34 -8.422 1 96.62 176 ALA B CA 1
ATOM 3119 C C . ALA B 1 176 ? -9.078 6.652 -9.664 1 96.62 176 ALA B C 1
ATOM 3121 O O . ALA B 1 176 ? -9.836 6.16 -10.5 1 96.62 176 ALA B O 1
ATOM 3122 N N . ASN B 1 177 ? -7.828 6.605 -9.758 1 93.38 177 ASN B N 1
ATOM 3123 C CA . ASN B 1 177 ? -7.172 6.039 -10.938 1 93.38 177 ASN B CA 1
ATOM 3124 C C . ASN B 1 177 ? -7.777 6.582 -12.227 1 93.38 177 ASN B C 1
ATOM 3126 O O . ASN B 1 177 ? -8.078 5.816 -13.148 1 93.38 177 ASN B O 1
ATOM 3130 N N . GLY B 1 178 ? -8.039 7.836 -12.195 1 94.06 178 GLY B N 1
ATOM 3131 C CA . GLY B 1 178 ? -8.523 8.5 -13.398 1 94.06 178 GLY B CA 1
ATOM 3132 C C . GLY B 1 178 ? -10.016 8.328 -13.617 1 94.06 178 GLY B C 1
ATOM 3133 O O . GLY B 1 178 ? -10.578 8.883 -14.562 1 94.06 178 GLY B O 1
ATOM 3134 N N . GLN B 1 179 ? -10.586 7.582 -12.789 1 95 179 GLN B N 1
ATOM 3135 C CA . GLN B 1 179 ? -12.016 7.328 -12.906 1 95 179 GLN B CA 1
ATOM 3136 C C . GLN B 1 179 ? -12.805 8.18 -11.914 1 95 179 GLN B C 1
ATOM 3138 O O . GLN B 1 179 ? -12.453 8.25 -10.734 1 95 179 GLN B O 1
ATOM 3143 N N . GLN B 1 180 ? -13.867 8.742 -12.453 1 96.94 180 GLN B N 1
ATOM 3144 C CA . GLN B 1 180 ? -14.758 9.477 -11.562 1 96.94 180 GLN B CA 1
ATOM 3145 C C . GLN B 1 180 ? -15.625 8.516 -10.75 1 96.94 180 GLN B C 1
ATOM 3147 O O . GLN B 1 180 ? -16.219 7.582 -11.297 1 96.94 180 GLN B O 1
ATOM 3152 N N . LEU B 1 181 ? -15.672 8.773 -9.484 1 97.56 181 LEU B N 1
ATOM 3153 C CA . LEU B 1 181 ? -16.469 7.93 -8.602 1 97.56 181 LEU B CA 1
ATOM 3154 C C . LEU B 1 181 ? -17.812 8.57 -8.305 1 97.56 181 LEU B C 1
ATOM 3156 O O . LEU B 1 181 ? -17.891 9.781 -8.07 1 97.56 181 LEU B O 1
ATOM 3160 N N . SER B 1 182 ? -18.844 7.758 -8.359 1 96.62 182 SER B N 1
ATOM 3161 C CA . SER B 1 182 ? -20.188 8.25 -8.086 1 96.62 182 SER B CA 1
ATOM 3162 C C . SER B 1 182 ? -20.547 8.086 -6.609 1 96.62 182 SER B C 1
ATOM 3164 O O . SER B 1 182 ? -20.016 7.207 -5.93 1 96.62 182 SER B O 1
ATOM 3166 N N . LEU B 1 183 ? -21.469 8.969 -6.164 1 96.69 183 LEU B N 1
ATOM 3167 C CA . LEU B 1 183 ? -22.031 8.875 -4.828 1 96.69 183 LEU B CA 1
ATOM 3168 C C . LEU B 1 183 ? -23.453 8.32 -4.887 1 96.69 183 LEU B C 1
ATOM 3170 O O . LEU B 1 183 ? -24.172 8.547 -5.859 1 96.69 183 LEU B O 1
ATOM 3174 N N . PRO B 1 184 ? -23.922 7.562 -3.936 1 97.88 184 PRO B N 1
ATOM 3175 C CA . PRO B 1 184 ? -23.156 7.145 -2.758 1 97.88 184 PRO B CA 1
ATOM 3176 C C . PRO B 1 184 ? -22.016 6.188 -3.104 1 97.88 184 PRO B C 1
ATOM 3178 O O . PRO B 1 184 ? -22.094 5.449 -4.09 1 97.88 184 PRO B O 1
ATOM 3181 N N . LEU B 1 185 ? -20.953 6.285 -2.297 1 98 185 LEU B N 1
ATOM 3182 C CA . LEU B 1 185 ? -19.781 5.43 -2.463 1 98 185 LEU B CA 1
ATOM 3183 C C . LEU B 1 185 ? -19.938 4.141 -1.659 1 98 185 LEU B C 1
ATOM 3185 O O . LEU B 1 185 ? -20.297 4.18 -0.481 1 98 185 LEU B O 1
ATOM 3189 N N . THR B 1 186 ? -19.688 3.031 -2.324 1 98.62 186 THR B N 1
ATOM 3190 C CA . THR B 1 186 ? -19.656 1.753 -1.624 1 98.62 186 THR B CA 1
ATOM 3191 C C . THR B 1 186 ? -18.219 1.228 -1.516 1 98.62 186 THR B C 1
ATOM 3193 O O . THR B 1 186 ? -17.531 1.08 -2.525 1 98.62 186 THR B O 1
ATOM 3196 N N . VAL B 1 187 ? -17.781 0.977 -0.315 1 98.75 187 VAL B N 1
ATOM 3197 C CA . VAL B 1 187 ? -16.453 0.435 -0.035 1 98.75 187 VAL B CA 1
ATOM 3198 C C . VAL B 1 187 ? -16.594 -0.95 0.594 1 98.75 187 VAL B C 1
ATOM 3200 O O . VAL B 1 187 ? -17.047 -1.081 1.731 1 98.75 187 VAL B O 1
ATOM 3203 N N . ASP B 1 188 ? -16.234 -1.957 -0.183 1 98.81 188 ASP B N 1
ATOM 3204 C CA . ASP B 1 188 ? -16.188 -3.322 0.331 1 98.81 188 ASP B CA 1
ATOM 3205 C C . ASP B 1 188 ? -14.805 -3.66 0.881 1 98.81 188 ASP B C 1
ATOM 3207 O O . ASP B 1 188 ? -13.797 -3.447 0.208 1 98.81 188 ASP B O 1
ATOM 3211 N N . VAL B 1 189 ? -14.805 -4.148 2.094 1 98.81 189 VAL B N 1
ATOM 3212 C CA . VAL B 1 189 ? -13.539 -4.387 2.777 1 98.81 189 VAL B CA 1
ATOM 3213 C C . VAL B 1 189 ? -13.531 -5.793 3.377 1 98.81 189 VAL B C 1
ATOM 3215 O O . VAL B 1 189 ? -14.445 -6.156 4.125 1 98.81 189 VAL B O 1
ATOM 3218 N N . ILE B 1 190 ? -12.547 -6.578 2.98 1 98.75 190 ILE B N 1
ATOM 3219 C CA . ILE B 1 190 ? -12.375 -7.898 3.574 1 98.75 190 ILE B CA 1
ATOM 3220 C C . ILE B 1 190 ? -11.391 -7.812 4.742 1 98.75 190 ILE B C 1
ATOM 3222 O O . ILE B 1 190 ? -10.344 -7.176 4.633 1 98.75 190 ILE B O 1
ATOM 3226 N N . GLY B 1 191 ? -11.648 -8.375 5.891 1 98.38 191 GLY B N 1
ATOM 3227 C CA . GLY B 1 191 ? -10.914 -8.398 7.145 1 98.38 191 GLY B CA 1
ATOM 3228 C C . GLY B 1 191 ? -11.766 -8.812 8.328 1 98.38 191 GLY B C 1
ATOM 3229 O O . GLY B 1 191 ? -12.875 -9.32 8.156 1 98.38 191 GLY B O 1
ATOM 3230 N N . GLU B 1 192 ? -11.188 -8.719 9.484 1 98 192 GLU B N 1
ATOM 3231 C CA . GLU B 1 192 ? -11.984 -9 10.68 1 98 192 GLU B CA 1
ATOM 3232 C C . GLU B 1 192 ? -13.055 -7.93 10.883 1 98 192 GLU B C 1
ATOM 3234 O O . GLU B 1 192 ? -12.742 -6.762 11.109 1 98 192 GLU B O 1
ATOM 3239 N N . PRO B 1 193 ? -14.336 -8.32 10.836 1 98.38 193 PRO B N 1
ATOM 3240 C CA . PRO B 1 193 ? -15.422 -7.344 10.727 1 98.38 193 PRO B CA 1
ATOM 3241 C C . PRO B 1 193 ? -15.477 -6.391 11.914 1 98.38 193 PRO B C 1
ATOM 3243 O O . PRO B 1 193 ? -15.648 -5.18 11.734 1 98.38 193 PRO B O 1
ATOM 3246 N N . HIS B 1 194 ? -15.336 -6.852 13.078 1 97.94 194 HIS B N 1
ATOM 3247 C CA . HIS B 1 194 ? -15.461 -6.008 14.258 1 97.94 194 HIS B CA 1
ATOM 3248 C C . HIS B 1 194 ? -14.359 -4.953 14.297 1 97.94 194 HIS B C 1
ATOM 3250 O O . HIS B 1 194 ? -14.625 -3.785 14.602 1 97.94 194 HIS B O 1
ATOM 3256 N N . GLU B 1 195 ? -13.141 -5.371 14.031 1 97.69 195 GLU B N 1
ATOM 3257 C CA . GLU B 1 195 ? -12.016 -4.441 13.992 1 97.69 195 GLU B CA 1
ATOM 3258 C C . GLU B 1 195 ? -12.203 -3.377 12.922 1 97.69 195 GLU B C 1
ATOM 3260 O O . GLU B 1 195 ? -11.93 -2.197 13.148 1 97.69 195 GLU B O 1
ATOM 3265 N N . LEU B 1 196 ? -12.648 -3.77 11.805 1 98.31 196 LEU B N 1
ATOM 3266 C CA . LEU B 1 196 ? -12.875 -2.854 10.688 1 98.31 196 LEU B CA 1
ATOM 3267 C C . LEU B 1 196 ? -13.977 -1.851 11.031 1 98.31 196 LEU B C 1
ATOM 3269 O O . LEU B 1 196 ? -13.844 -0.659 10.742 1 98.31 196 LEU B O 1
ATOM 3273 N N . ALA B 1 197 ? -15.031 -2.314 11.602 1 97.81 197 ALA B N 1
ATOM 3274 C CA . ALA B 1 197 ? -16.141 -1.437 11.984 1 97.81 197 ALA B CA 1
ATOM 3275 C C . ALA B 1 197 ? -15.688 -0.413 13.023 1 97.81 197 ALA B C 1
ATOM 3277 O O . ALA B 1 197 ? -16.031 0.767 12.93 1 97.81 197 ALA B O 1
ATOM 3278 N N . GLU B 1 198 ? -14.922 -0.857 13.969 1 96.94 198 GLU B N 1
ATOM 3279 C CA . GLU B 1 198 ? -14.43 0.034 15.016 1 96.94 198 GLU B CA 1
ATOM 3280 C C . GLU B 1 198 ? -13.5 1.1 14.438 1 96.94 198 GLU B C 1
ATOM 3282 O O . GLU B 1 198 ? -13.562 2.264 14.836 1 96.94 198 GLU B O 1
ATOM 3287 N N . ALA B 1 199 ? -12.68 0.686 13.516 1 96.31 199 ALA B N 1
ATOM 3288 C CA . ALA B 1 199 ? -11.75 1.61 12.875 1 96.31 199 ALA B CA 1
ATOM 3289 C C . ALA B 1 199 ? -12.5 2.701 12.117 1 96.31 199 ALA B C 1
ATOM 3291 O O . ALA B 1 199 ? -12.016 3.828 11.992 1 96.31 199 ALA B O 1
ATOM 3292 N N . SER B 1 200 ? -13.656 2.393 11.672 1 96.56 200 SER B N 1
ATOM 3293 C CA . SER B 1 200 ? -14.438 3.35 10.898 1 96.56 200 SER B CA 1
ATOM 3294 C C . SER B 1 200 ? -15.219 4.293 11.812 1 96.56 200 SER B C 1
ATOM 3296 O O . SER B 1 200 ? -15.688 5.344 11.375 1 96.56 200 SER B O 1
ATOM 3298 N N . ARG B 1 201 ? -15.297 3.928 13.078 1 95.44 201 ARG B N 1
ATOM 3299 C CA . ARG B 1 201 ? -16.172 4.672 13.969 1 95.44 201 ARG B CA 1
ATOM 3300 C C . ARG B 1 201 ? -15.375 5.438 15.016 1 95.44 201 ARG B C 1
ATOM 3302 O O . ARG B 1 201 ? -15.938 6.188 15.812 1 95.44 201 ARG B O 1
ATOM 3309 N N . PHE B 1 202 ? -14.172 5.227 15.031 1 91.44 202 PHE B N 1
ATOM 3310 C CA . PHE B 1 202 ? -13.406 5.91 16.062 1 91.44 202 PHE B CA 1
ATOM 3311 C C . PHE B 1 202 ? -13.531 7.422 15.922 1 91.44 202 PHE B C 1
ATOM 3313 O O . PHE B 1 202 ? -13.922 7.918 14.859 1 91.44 202 PHE B O 1
ATOM 3320 N N . ARG B 1 203 ? -13.227 8.109 17.016 1 88.56 203 ARG B N 1
ATOM 3321 C CA . ARG B 1 203 ? -13.289 9.562 17.016 1 88.56 203 ARG B CA 1
ATOM 3322 C C . ARG B 1 203 ? -12.305 10.148 16 1 88.56 203 ARG B C 1
ATOM 3324 O O . ARG B 1 203 ? -11.125 9.805 16.016 1 88.56 203 ARG B O 1
ATOM 3331 N N . GLY B 1 204 ? -12.844 10.953 15.125 1 89.56 204 GLY B N 1
ATOM 3332 C CA . GLY B 1 204 ? -12.008 11.539 14.094 1 89.56 204 GLY B CA 1
ATOM 3333 C C . GLY B 1 204 ? -11.906 10.68 12.852 1 89.56 204 GLY B C 1
ATOM 3334 O O . GLY B 1 204 ? -11.305 11.086 11.852 1 89.56 204 GLY B O 1
ATOM 3335 N N . GLY B 1 205 ? -12.516 9.562 12.984 1 92.44 205 GLY B N 1
ATOM 3336 C CA . GLY B 1 205 ? -12.469 8.633 11.867 1 92.44 205 GLY B CA 1
ATOM 3337 C C . GLY B 1 205 ? -13.508 8.938 10.797 1 92.44 205 GLY B C 1
ATOM 3338 O O . GLY B 1 205 ? -14.023 10.047 10.727 1 92.44 205 GLY B O 1
ATOM 3339 N N . LEU B 1 206 ? -13.719 7.969 9.953 1 95.94 206 LEU B N 1
ATOM 3340 C CA . LEU B 1 206 ? -14.547 8.117 8.766 1 95.94 206 LEU B CA 1
ATOM 3341 C C . LEU B 1 206 ? -15.945 8.609 9.125 1 95.94 206 LEU B C 1
ATOM 3343 O O . LEU B 1 206 ? -16.422 9.594 8.555 1 95.94 206 LEU B O 1
ATOM 3347 N N . VAL B 1 207 ? -16.578 7.945 10.07 1 97.25 207 VAL B N 1
ATOM 3348 C CA . VAL B 1 207 ? -17.953 8.273 10.438 1 97.25 207 VAL B CA 1
ATOM 3349 C C . VAL B 1 207 ? -18.016 9.688 11 1 97.25 207 VAL B C 1
ATOM 3351 O O . VAL B 1 207 ? -18.859 10.492 10.578 1 97.25 207 VAL B O 1
ATOM 3354 N N . SER B 1 208 ? -17.141 9.953 11.875 1 95.81 208 SER B N 1
ATOM 3355 C CA . SER B 1 208 ? -17.078 11.281 12.469 1 95.81 208 SER B CA 1
ATOM 3356 C C . SER B 1 208 ? -16.844 12.359 11.414 1 95.81 208 SER B C 1
ATOM 3358 O O . SER B 1 208 ? -17.469 13.422 11.453 1 95.81 208 SER B O 1
ATOM 3360 N N . GLN B 1 209 ? -15.961 12.141 10.492 1 95.75 209 GLN B N 1
ATOM 3361 C CA . GLN B 1 209 ? -15.617 13.102 9.445 1 95.75 209 GLN B CA 1
ATOM 3362 C C . GLN B 1 209 ? -16.797 13.328 8.5 1 95.75 209 GLN B C 1
ATOM 3364 O O . GLN B 1 209 ? -17.156 14.477 8.211 1 95.75 209 GLN B O 1
ATOM 3369 N N . MET B 1 210 ? -17.422 12.336 8.078 1 96.56 210 MET B N 1
ATOM 3370 C CA . MET B 1 210 ? -18.469 12.422 7.059 1 96.56 210 MET B CA 1
ATOM 3371 C C . MET B 1 210 ? -19.75 12.984 7.645 1 96.56 210 MET B C 1
ATOM 3373 O O . MET B 1 210 ? -20.484 13.703 6.965 1 96.56 210 MET B O 1
ATOM 3377 N N . GLU B 1 211 ? -19.969 12.703 8.898 1 96.81 211 GLU B N 1
ATOM 3378 C CA . GLU B 1 211 ? -21.234 13.102 9.5 1 96.81 211 GLU B CA 1
ATOM 3379 C C . GLU B 1 211 ? -21.109 14.445 10.211 1 96.81 211 GLU B C 1
ATOM 3381 O O . GLU B 1 211 ? -22.062 14.906 10.852 1 96.81 211 GLU B O 1
ATOM 3386 N N . SER B 1 212 ? -20 14.977 10.047 1 95.56 212 SER B N 1
ATOM 3387 C CA . SER B 1 212 ? -19.828 16.328 10.594 1 95.56 212 SER B CA 1
ATOM 3388 C C . SER B 1 212 ? -20.703 17.328 9.875 1 95.56 212 SER B C 1
ATOM 3390 O O . SER B 1 212 ? -21.109 17.109 8.727 1 95.56 212 SER B O 1
ATOM 3392 N N . GLN B 1 213 ? -20.875 18.453 10.5 1 95.12 213 GLN B N 1
ATOM 3393 C CA . GLN B 1 213 ? -21.688 19.516 9.914 1 95.12 213 GLN B CA 1
ATOM 3394 C C . GLN B 1 213 ? -21.016 20.094 8.672 1 95.12 213 GLN B C 1
ATOM 3396 O O . GLN B 1 213 ? -21.688 20.531 7.73 1 95.12 213 GLN B O 1
ATOM 3401 N N . LYS B 1 214 ? -19.703 20.047 8.695 1 94.5 214 LYS B N 1
ATOM 3402 C CA . LYS B 1 214 ? -18.922 20.594 7.586 1 94.5 214 LYS B CA 1
ATOM 3403 C C . LYS B 1 214 ? -19.172 19.797 6.305 1 94.5 214 LYS B C 1
ATOM 3405 O O . LYS B 1 214 ? -19.234 20.359 5.215 1 94.5 214 LYS B O 1
ATOM 3410 N N . VAL B 1 215 ? -19.344 18.547 6.438 1 95.75 215 VAL B N 1
ATOM 3411 C CA . VAL B 1 215 ? -19.5 17.672 5.277 1 95.75 215 VAL B CA 1
ATOM 3412 C C . VAL B 1 215 ? -20.984 17.438 5.012 1 95.75 215 VAL B C 1
ATOM 3414 O O . VAL B 1 215 ? -21.438 17.531 3.869 1 95.75 215 VAL B O 1
ATOM 3417 N N . GLY B 1 216 ? -21.75 17.141 6.051 1 97.06 216 GLY B N 1
ATOM 3418 C CA . GLY B 1 216 ? -23.172 16.922 5.93 1 97.06 216 GLY B CA 1
ATOM 3419 C C . GLY B 1 216 ? -23.531 15.602 5.289 1 97.06 216 GLY B C 1
ATOM 3420 O O . GLY B 1 216 ? -24.547 15.477 4.609 1 97.06 216 GLY B O 1
ATOM 3421 N N . GLY B 1 217 ? -22.734 14.578 5.41 1 97.88 217 GLY B N 1
ATOM 3422 C CA . GLY B 1 217 ? -22.969 13.266 4.824 1 97.88 217 GLY B CA 1
ATOM 3423 C C . GLY B 1 217 ? -23.438 12.234 5.84 1 97.88 217 GLY B C 1
ATOM 3424 O O . GLY B 1 217 ? -23.844 12.586 6.945 1 97.88 217 GLY B O 1
ATOM 3425 N N . SER B 1 218 ? -23.547 11.016 5.371 1 98.12 218 SER B N 1
ATOM 3426 C CA . SER B 1 218 ? -23.891 9.883 6.215 1 98.12 218 SER B CA 1
ATOM 3427 C C . SER B 1 218 ? -23.094 8.641 5.828 1 98.12 218 SER B C 1
ATOM 3429 O O . SER B 1 218 ? -22.688 8.492 4.676 1 98.12 218 SER B O 1
ATOM 3431 N N . VAL B 1 219 ? -22.828 7.809 6.816 1 98.5 219 VAL B N 1
ATOM 3432 C CA . VAL B 1 219 ? -22.094 6.566 6.613 1 98.5 219 VAL B CA 1
ATOM 3433 C C . VAL B 1 219 ? -22.891 5.391 7.176 1 98.5 219 VAL B C 1
ATOM 3435 O O . VAL B 1 219 ? -23.359 5.438 8.312 1 98.5 219 VAL B O 1
ATOM 3438 N N . LYS B 1 220 ? -23.141 4.434 6.324 1 98.56 220 LYS B N 1
ATOM 3439 C CA . LYS B 1 220 ? -23.734 3.174 6.75 1 98.56 220 LYS B CA 1
ATOM 3440 C C . LYS B 1 220 ? -22.719 2.037 6.703 1 98.56 220 LYS B C 1
ATOM 3442 O O . LYS B 1 220 ? -22 1.879 5.707 1 98.56 220 LYS B O 1
ATOM 3447 N N . ILE B 1 221 ? -22.609 1.247 7.812 1 98.62 221 ILE B N 1
ATOM 3448 C CA . ILE B 1 221 ? -21.703 0.108 7.875 1 98.62 221 ILE B CA 1
ATOM 3449 C C . ILE B 1 221 ? -22.5 -1.179 8.07 1 98.62 221 ILE B C 1
ATOM 3451 O O . ILE B 1 221 ? -23.219 -1.328 9.07 1 98.62 221 ILE B O 1
ATOM 3455 N N . ASP B 1 222 ? -22.375 -2.059 7.102 1 98.56 222 ASP B N 1
ATOM 3456 C CA . ASP B 1 222 ? -23 -3.371 7.164 1 98.56 222 ASP B CA 1
ATOM 3457 C C . ASP B 1 222 ? -21.969 -4.48 7.277 1 98.56 222 ASP B C 1
ATOM 3459 O O . ASP B 1 222 ? -20.812 -4.305 6.863 1 98.56 222 ASP B O 1
ATOM 3463 N N . THR B 1 223 ? -22.422 -5.57 7.926 1 98.38 223 THR B N 1
ATOM 3464 C CA . THR B 1 223 ? -21.594 -6.77 8.008 1 98.38 223 THR B CA 1
ATOM 3465 C C . THR B 1 223 ? -22.266 -7.941 7.301 1 98.38 223 THR B C 1
ATOM 3467 O O . THR B 1 223 ? -22.875 -8.797 7.949 1 98.38 223 THR B O 1
ATOM 3470 N N . PRO B 1 224 ? -22.078 -7.992 6.051 1 98.12 224 PRO B N 1
ATOM 3471 C CA . PRO B 1 224 ? -22.688 -9.125 5.336 1 98.12 224 PRO B CA 1
ATOM 3472 C C . PRO B 1 224 ? -22.047 -10.461 5.711 1 98.12 224 PRO B C 1
ATOM 3474 O O . PRO B 1 224 ? -20.969 -10.492 6.32 1 98.12 224 PRO B O 1
ATOM 3477 N N . ALA B 1 225 ? -22.719 -11.625 5.328 1 96.5 225 ALA B N 1
ATOM 3478 C CA . ALA B 1 225 ? -22.188 -12.969 5.582 1 96.5 225 ALA B CA 1
ATOM 3479 C C . ALA B 1 225 ? -20.844 -13.172 4.879 1 96.5 225 ALA B C 1
ATOM 3481 O O . ALA B 1 225 ? -19.953 -13.836 5.41 1 96.5 225 ALA B O 1
ATOM 3482 N N . GLN B 1 226 ? -20.797 -12.578 3.684 1 97.94 226 GLN B N 1
ATOM 3483 C CA . GLN B 1 226 ? -19.578 -12.648 2.887 1 97.94 226 GLN B CA 1
ATOM 3484 C C . GLN B 1 226 ? -19.438 -11.414 1.996 1 97.94 226 GLN B C 1
ATOM 3486 O O . GLN B 1 226 ? -20.406 -10.961 1.39 1 97.94 226 GLN B O 1
ATOM 3491 N N . VAL B 1 227 ? -18.266 -10.93 2.055 1 98.62 227 VAL B N 1
ATOM 3492 C CA . VAL B 1 227 ? -17.922 -9.852 1.134 1 98.62 227 VAL B CA 1
ATOM 3493 C C . VAL B 1 227 ? -17.281 -10.422 -0.125 1 98.62 227 VAL B C 1
ATOM 3495 O O . VAL B 1 227 ? -16.375 -11.25 -0.042 1 98.62 227 VAL B O 1
ATOM 3498 N N . GLU B 1 228 ? -17.812 -10 -1.259 1 98.31 228 GLU B N 1
ATOM 3499 C CA . GLU B 1 228 ? -17.266 -10.406 -2.547 1 98.31 228 GLU B CA 1
ATOM 3500 C C . GLU B 1 228 ? -16.641 -9.227 -3.277 1 98.31 228 GLU B C 1
ATOM 3502 O O . GLU B 1 228 ? -17.297 -8.203 -3.498 1 98.31 228 GLU B O 1
ATOM 3507 N N . ILE B 1 229 ? -15.352 -9.375 -3.533 1 98.25 229 ILE B N 1
ATOM 3508 C CA . ILE B 1 229 ? -14.625 -8.375 -4.312 1 98.25 229 ILE B CA 1
ATOM 3509 C C . ILE B 1 229 ? -14.211 -8.977 -5.656 1 98.25 229 ILE B C 1
ATOM 3511 O O . ILE B 1 229 ? -13.289 -9.789 -5.727 1 98.25 229 ILE B O 1
ATOM 3515 N N . ASP B 1 230 ? -14.898 -8.477 -6.715 1 97.38 230 ASP B N 1
ATOM 3516 C CA . ASP B 1 230 ? -14.695 -9.062 -8.031 1 97.38 230 ASP B CA 1
ATOM 3517 C C . ASP B 1 230 ? -13.68 -8.258 -8.844 1 97.38 230 ASP B C 1
ATOM 3519 O O . ASP B 1 230 ? -13.109 -8.766 -9.812 1 97.38 230 ASP B O 1
ATOM 3523 N N . SER B 1 231 ? -13.5 -6.965 -8.422 1 96 231 SER B N 1
ATOM 3524 C CA . SER B 1 231 ? -12.547 -6.137 -9.156 1 96 231 SER B CA 1
ATOM 3525 C C . SER B 1 231 ? -11.109 -6.598 -8.922 1 96 231 SER B C 1
ATOM 3527 O O . SER B 1 231 ? -10.789 -7.113 -7.852 1 96 231 SER B O 1
ATOM 3529 N N . THR B 1 232 ? -10.305 -6.461 -9.93 1 94.94 232 THR B N 1
ATOM 3530 C CA . THR B 1 232 ? -8.898 -6.828 -9.852 1 94.94 232 THR B CA 1
ATOM 3531 C C . THR B 1 232 ? -8.008 -5.672 -10.305 1 94.94 232 THR B C 1
ATOM 3533 O O . THR B 1 232 ? -8.469 -4.766 -11 1 94.94 232 THR B O 1
ATOM 3536 N N . ALA B 1 233 ? -6.867 -5.676 -9.758 1 91.69 233 ALA B N 1
ATOM 3537 C CA . ALA B 1 233 ? -5.883 -4.672 -10.156 1 91.69 233 ALA B CA 1
ATOM 3538 C C . ALA B 1 233 ? -4.965 -5.211 -11.258 1 91.69 233 ALA B C 1
ATOM 3540 O O . ALA B 1 233 ? -4.707 -6.414 -11.32 1 91.69 233 ALA B O 1
ATOM 3541 N N . THR B 1 234 ? -4.648 -4.281 -12.07 1 84.25 234 THR B N 1
ATOM 3542 C CA . THR B 1 234 ? -3.625 -4.602 -13.062 1 84.25 234 THR B CA 1
ATOM 3543 C C . THR B 1 234 ? -2.234 -4.258 -12.531 1 84.25 234 THR B C 1
ATOM 3545 O O . THR B 1 234 ? -2.004 -3.145 -12.055 1 84.25 234 THR B O 1
ATOM 3548 N N . VAL B 1 235 ? -1.379 -5.277 -12.453 1 77.88 235 VAL B N 1
ATOM 3549 C CA . VAL B 1 235 ? -0.022 -5.023 -11.984 1 77.88 235 VAL B CA 1
ATOM 3550 C C . VAL B 1 235 ? 0.914 -4.832 -13.172 1 77.88 235 VAL B C 1
ATOM 3552 O O . VAL B 1 235 ? 0.782 -5.52 -14.188 1 77.88 235 VAL B O 1
ATOM 3555 N N . THR B 1 236 ? 1.689 -3.801 -13.039 1 77.38 236 THR B N 1
ATOM 3556 C CA . THR B 1 236 ? 2.658 -3.559 -14.102 1 77.38 236 THR B CA 1
ATOM 3557 C C . THR B 1 236 ? 3.873 -4.469 -13.945 1 77.38 236 THR B C 1
ATOM 3559 O O . THR B 1 236 ? 4.414 -4.605 -12.844 1 77.38 236 THR B O 1
ATOM 3562 N N . THR B 1 237 ? 4.23 -5.191 -14.984 1 81.19 237 THR B N 1
ATOM 3563 C CA . THR B 1 237 ? 5.41 -6.043 -15 1 81.19 237 THR B CA 1
ATOM 3564 C C . THR B 1 237 ? 6.684 -5.207 -14.93 1 81.19 237 THR B C 1
ATOM 3566 O O . THR B 1 237 ? 6.836 -4.234 -15.672 1 81.19 237 THR B O 1
ATOM 3569 N N . PRO B 1 238 ? 7.578 -5.594 -14.039 1 88.25 238 PRO B N 1
ATOM 3570 C CA . PRO B 1 238 ? 8.859 -4.883 -13.992 1 88.25 238 PRO B CA 1
ATOM 3571 C C . PRO B 1 238 ? 9.617 -4.953 -15.32 1 88.25 238 PRO B C 1
ATOM 3573 O O . PRO B 1 238 ? 9.641 -6.004 -15.961 1 88.25 238 PRO B O 1
ATOM 3576 N N . ARG B 1 239 ? 10.211 -3.832 -15.719 1 90.69 239 ARG B N 1
ATOM 3577 C CA . ARG B 1 239 ? 10.961 -3.76 -16.969 1 90.69 239 ARG B CA 1
ATOM 3578 C C . ARG B 1 239 ? 12.453 -3.955 -16.734 1 90.69 239 ARG B C 1
ATOM 3580 O O . ARG B 1 239 ? 13.156 -4.516 -17.578 1 90.69 239 ARG B O 1
ATOM 3587 N N . TRP B 1 240 ? 12.867 -3.592 -15.609 1 94.94 240 TRP B N 1
ATOM 3588 C CA . TRP B 1 240 ? 14.305 -3.527 -15.359 1 94.94 240 TRP B CA 1
ATOM 3589 C C . TRP B 1 240 ? 14.727 -4.582 -14.344 1 94.94 240 TRP B C 1
ATOM 3591 O O . TRP B 1 240 ? 15.805 -5.172 -14.469 1 94.94 240 TRP B O 1
ATOM 3601 N N . ALA B 1 241 ? 13.875 -4.859 -13.43 1 95.5 241 ALA B N 1
ATOM 3602 C CA . ALA B 1 241 ? 14.188 -5.82 -12.375 1 95.5 241 ALA B CA 1
ATOM 3603 C C . ALA B 1 241 ? 13.938 -7.25 -12.844 1 95.5 241 ALA B C 1
ATOM 3605 O O . ALA B 1 241 ? 12.914 -7.535 -13.469 1 95.5 241 ALA B O 1
ATOM 3606 N N . LYS B 1 242 ? 14.844 -8.133 -12.594 1 93.94 242 LYS B N 1
ATOM 3607 C CA . LYS B 1 242 ? 14.734 -9.57 -12.82 1 93.94 242 LYS B CA 1
ATOM 3608 C C . LYS B 1 242 ? 15.109 -10.352 -11.562 1 93.94 242 LYS B C 1
ATOM 3610 O O . LYS B 1 242 ? 15.93 -9.898 -10.758 1 93.94 242 LYS B O 1
ATOM 3615 N N . PRO B 1 243 ? 14.383 -11.5 -11.469 1 89 243 PRO B N 1
ATOM 3616 C CA . PRO B 1 243 ? 14.836 -12.328 -10.352 1 89 243 PRO B CA 1
ATOM 3617 C C . PRO B 1 243 ? 16.328 -12.648 -10.422 1 89 243 PRO B C 1
ATOM 3619 O O . PRO B 1 243 ? 16.875 -12.82 -11.516 1 89 243 PRO B O 1
ATOM 3622 N N . ALA B 1 244 ? 16.984 -12.594 -9.203 1 83.56 244 ALA B N 1
ATOM 3623 C CA . ALA B 1 244 ? 18.422 -12.875 -9.18 1 83.56 244 ALA B CA 1
ATOM 3624 C C . ALA B 1 244 ? 18.688 -14.367 -9.32 1 83.56 244 ALA B C 1
ATOM 3626 O O . ALA B 1 244 ? 17.859 -15.195 -8.938 1 83.56 244 ALA B O 1
#

Secondary structure (DSSP, 8-state):
---------GGGGSGGGG---HHHHHHHHHHHHHHHHHHHHHHHTTSS-THHHHHHHHHHHHHHHHHHHHHHHHHHHHHHHHHHHHHHSHHHHHHHHHHHHHHHHHHHHHHHT-S-EEESEEEEEEE--TT-S-HHHHHHHHHHHHHTT--EEEETTTEEE-TT--EEE-SSSEEETTEEEPSSEEEEEES-HHHHHHHHHSTTSHHHHHTSTTT--EEEEE--S-EEE---PPPPPPSS-EE-/---------GGGGSGGGG---HHHHHHHHHHHHHHHHHHHHHHHTTSS-HHHHHHHHHHHHHHHHHHHHHHHHHHHHHHHHHHHHHHHSHHHHHHHHHHHHHHHHHHHHHHHT-S-EEESEEEEEEE--TT-S-HHHHHHHHHHHHHTT--EEEETTTEEE-TT--EEE-SSSEEETTEEEPSSEEEEEES-HHHHHHHHHSTTSHHHHHTSTTT--EEEEE--S-EEE---PPPPPPSS-EE-

InterPro domains:
  IPR010273 Protein of unknown function DUF881 [PF05949] (105-242)
  IPR010273 Protein of unknown function DUF881 [PT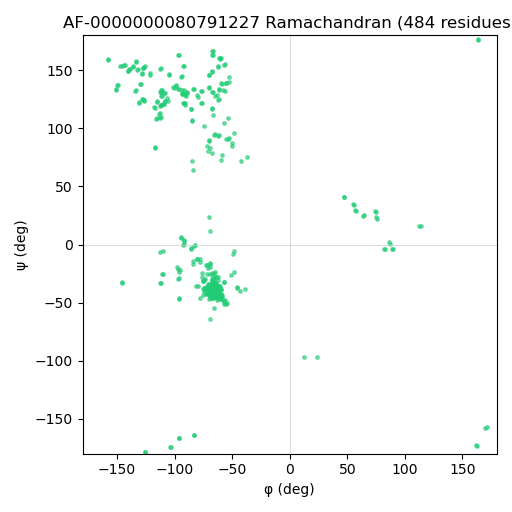HR37313] (26-243)

Foldseek 3Di:
DDDPPPPPDPPPVVPVVPPCPPVNVVVVVVVVVVVVVVVVVVPPVPDPPVVVVVVVVVVVVVVVVVVVVVVVVVVVVVVVVVLVVLLVVPVSNVVSVVVVVVVVVVVVQQQQQAAKDKAWAKKKWKFFFFQLCAQVQVVVQVVLLVVLFWRWKDKPLADTDHPPWGWHGDDSFIDIPNRTHDPRMMMFTHGDHVSNVCSQPDVVHVQNSCVDPVTPMHMDMGTDPMTIRGYGDDDDDDDPDDDD/DDDPPPPPDPPPVVPVVPPCDVVNVVVVVVVVVVVVVVVVVVPPVPPPPVVVVVVVVVVVVVVVVVVVVVVVVVVVVVVVVVLVVLLVVPVSNVVSVVVVVVVVVVVVQQQQQAAKDKAWAKKKWKFFFFQLCAQVLVVVQVVLLVVLFWRWKDKPLADTDHPPWGWHGDDSFIAIPNRTHDPRMMMFTHGDHVSNVCSQPDVVHVQNSCVDPSTPMHMDMGTDPMTIRGYGDDDDDDDPDDDD

Organism: Propionibacterium freudenreichii subsp. shermanii (strain ATCC 9614 / DSM 4902 / CIP 103027 / NCIMB 8099 / CIRM-BIA1) (NCBI:txid754252)

Solvent-accessible surface area (backbone atoms only — not comparable to full-atom values): 26377 Å² total; per-residue (Å²): 137,84,83,77,79,78,77,80,69,83,66,69,73,65,62,70,75,62,71,76,50,70,69,54,49,53,52,46,49,53,48,50,49,53,50,48,54,52,51,50,60,60,57,64,76,51,71,78,61,65,62,58,57,56,46,48,51,48,47,48,46,48,47,48,49,48,50,52,49,50,52,48,50,50,53,50,50,50,50,50,51,49,49,51,56,40,37,67,47,59,83,51,14,55,58,45,51,53,49,52,50,52,51,50,35,54,50,49,32,45,72,58,29,56,38,34,30,26,23,39,13,36,37,37,37,40,39,56,50,79,48,54,62,41,30,67,58,50,54,52,43,52,51,44,34,43,74,41,46,46,62,43,39,27,40,64,86,58,41,38,60,48,92,84,59,45,63,35,73,53,94,50,33,31,28,44,78,87,36,78,55,66,79,61,36,37,38,41,33,20,19,56,42,69,48,40,54,48,48,36,58,35,91,79,23,51,43,49,51,38,53,25,84,89,41,59,25,43,70,47,79,44,71,54,92,59,36,78,37,75,36,48,34,86,78,83,77,68,87,41,50,36,78,99,136,87,83,79,80,78,77,80,71,81,69,67,71,67,63,69,76,61,70,72,50,69,69,54,49,53,52,47,49,53,49,51,50,55,49,48,53,52,49,49,58,57,56,66,68,48,70,70,56,65,63,58,54,53,47,46,49,47,47,47,46,49,45,48,48,50,47,51,48,50,50,49,49,50,50,49,49,50,50,50,51,49,48,51,55,40,38,66,47,59,83,52,13,56,57,46,50,51,50,52,50,51,50,50,34,54,51,49,32,45,71,62,28,56,38,34,29,27,23,39,11,36,38,38,37,40,39,55,50,80,48,54,62,41,31,66,57,50,52,52,43,53,51,43,36,44,72,41,48,45,62,44,40,28,40,64,87,59,40,39,60,50,93,86,57,49,62,37,72,54,94,49,34,30,27,46,77,88,36,78,55,65,78,64,37,35,38,42,33,20,19,58,42,69,49,39,53,48,49,37,56,35,90,79,23,52,41,48,52,36,52,25,83,90,40,59,25,45,70,46,81,44,71,54,90,60,36,79,36,74,35,48,34,86,78,82,78,68,87,41,50,36,77,100

Nearest PDB structures (foldseek):
  3gmg-assembly1_B  TM=8.828E-01  e=7.558E-14  Mycobacterium tuberculosis
  6zod-assembly1_B  TM=3.291E-01  e=5.118E-01  Escherichia coli K-12
  5mgp-assembly1_z  TM=2.160E-01  e=6.176E-01  Escherichia coli
  3l76-assembly1_A  TM=4.756E-01  e=5.522E+00  Synechocystis sp. PCC 6803
  3l76-assembly1_B  TM=4.413E-01  e=5.187E+00  Synechocystis sp. PCC 6803